Protein AF-A0A4R4F7A4-F1 (afdb_monomer_lite)

Structure (mmCIF, N/CA/C/O backbone):
data_AF-A0A4R4F7A4-F1
#
_entry.id   AF-A0A4R4F7A4-F1
#
loop_
_atom_site.group_PDB
_atom_site.id
_atom_site.type_symbol
_atom_site.label_atom_id
_atom_site.label_alt_id
_atom_site.label_comp_id
_atom_site.label_asym_id
_atom_site.label_entity_id
_atom_site.label_seq_id
_atom_site.pdbx_PDB_ins_code
_atom_site.Cartn_x
_atom_site.Cartn_y
_atom_site.Cartn_z
_atom_site.occupancy
_atom_site.B_iso_or_equiv
_atom_site.auth_seq_id
_atom_site.auth_comp_id
_atom_site.auth_asym_id
_atom_site.auth_atom_id
_atom_site.pdbx_PDB_model_num
ATOM 1 N N . MET A 1 1 ? -12.325 25.269 -0.351 1.00 41.31 1 MET A N 1
ATOM 2 C CA . MET A 1 1 ? -12.881 25.740 -1.638 1.00 41.31 1 MET A CA 1
ATOM 3 C C . MET A 1 1 ? -12.753 27.255 -1.778 1.00 41.31 1 MET A C 1
ATOM 5 O O . MET A 1 1 ? -13.545 27.984 -1.204 1.00 41.31 1 MET A O 1
ATOM 9 N N . GLU A 1 2 ? -11.835 27.717 -2.617 1.00 26.97 2 GLU A N 1
ATOM 10 C CA . GLU A 1 2 ? -11.989 28.940 -3.422 1.00 26.97 2 GLU A CA 1
ATOM 11 C C . GLU A 1 2 ? -11.359 28.607 -4.789 1.00 26.97 2 GLU A C 1
ATOM 13 O O . GLU A 1 2 ? -10.237 28.973 -5.076 1.00 26.97 2 GLU A O 1
ATOM 18 N N . ARG A 1 3 ? -11.912 27.768 -5.666 1.00 29.30 3 ARG A N 1
ATOM 19 C CA . ARG A 1 3 ? -13.282 27.566 -6.135 1.00 29.30 3 ARG A CA 1
ATOM 20 C C . ARG A 1 3 ? -13.350 26.167 -6.769 1.00 29.30 3 ARG A C 1
ATOM 22 O O . ARG A 1 3 ? -12.680 25.914 -7.757 1.00 29.30 3 ARG A O 1
ATOM 29 N N . VAL A 1 4 ? -14.220 25.310 -6.255 1.00 31.17 4 VAL A N 1
ATOM 30 C CA . VAL A 1 4 ? -14.583 23.992 -6.796 1.00 31.17 4 VAL A CA 1
ATOM 31 C C . VAL A 1 4 ? -16.089 24.040 -7.064 1.00 31.17 4 VAL A C 1
ATOM 33 O O . VAL A 1 4 ? -16.899 23.621 -6.252 1.00 31.17 4 VAL A O 1
ATOM 36 N N . MET A 1 5 ? -16.508 24.721 -8.134 1.00 28.52 5 MET A N 1
ATOM 37 C CA . MET A 1 5 ? -17.911 24.702 -8.574 1.00 28.52 5 MET A CA 1
ATOM 38 C C . MET A 1 5 ? -18.017 25.005 -10.067 1.00 28.52 5 MET A C 1
ATOM 40 O O . MET A 1 5 ? -17.599 26.082 -10.500 1.00 28.52 5 MET A O 1
ATOM 44 N N . LYS A 1 6 ? -18.756 24.124 -10.763 1.00 23.66 6 LYS A N 1
ATOM 45 C CA . LYS A 1 6 ? -19.213 24.156 -12.174 1.00 23.66 6 LYS A CA 1
ATOM 46 C C . LYS A 1 6 ? -18.188 23.525 -13.135 1.00 23.66 6 LYS A C 1
ATOM 48 O O . LYS A 1 6 ? -17.037 23.921 -13.125 1.00 23.66 6 LYS A O 1
ATOM 53 N N . PHE A 1 7 ? -18.535 22.549 -13.978 1.00 25.44 7 PHE A N 1
ATOM 54 C CA . PHE A 1 7 ? -19.619 22.572 -14.970 1.00 25.44 7 PHE A CA 1
ATOM 55 C C . PHE A 1 7 ? -20.110 21.170 -15.386 1.00 25.44 7 PHE A C 1
ATOM 57 O O . PHE A 1 7 ? -19.365 20.200 -15.355 1.00 25.44 7 PHE A O 1
ATOM 64 N N . LEU A 1 8 ? -21.361 21.124 -15.859 1.00 21.97 8 LEU A N 1
ATOM 65 C CA . LEU A 1 8 ? -22.037 19.988 -16.493 1.00 21.97 8 LEU A CA 1
ATOM 66 C C . LEU A 1 8 ? -22.520 20.403 -17.903 1.00 21.97 8 LEU A C 1
ATOM 68 O O . LEU A 1 8 ? -22.961 21.539 -18.084 1.00 21.97 8 LEU A O 1
ATOM 72 N N . PHE A 1 9 ? -22.509 19.419 -18.814 1.00 23.16 9 PHE A N 1
ATOM 73 C CA . PHE A 1 9 ? -23.236 19.237 -20.091 1.00 23.16 9 PHE A CA 1
ATOM 74 C C . PHE A 1 9 ? -22.616 19.547 -21.482 1.00 23.16 9 PHE A C 1
ATOM 76 O O . PHE A 1 9 ? -22.493 20.691 -21.906 1.00 23.16 9 PHE A O 1
ATOM 83 N N . ALA A 1 10 ? -22.497 18.427 -22.228 1.00 22.36 10 ALA A N 1
ATOM 84 C CA . ALA A 1 10 ? -22.979 18.110 -23.590 1.00 22.36 10 ALA A CA 1
ATOM 85 C C . ALA A 1 10 ? -22.156 18.489 -24.841 1.00 22.36 10 ALA A C 1
ATOM 87 O O . ALA A 1 10 ? -22.091 19.654 -25.223 1.00 22.36 10 ALA A O 1
ATOM 88 N N . SER A 1 11 ? -21.777 17.480 -25.647 1.00 23.03 11 SER A N 1
ATOM 89 C CA . SER A 1 11 ? -22.518 17.114 -26.878 1.00 23.03 11 SER A CA 1
ATOM 90 C C . SER A 1 11 ? -21.927 15.910 -27.631 1.00 23.03 11 SER A C 1
ATOM 92 O O . SER A 1 11 ? -20.737 15.625 -27.587 1.00 23.03 11 SER A O 1
ATOM 94 N N . VAL A 1 12 ? -22.839 15.232 -28.326 1.00 21.14 12 VAL A N 1
ATOM 95 C CA . VAL A 1 12 ? -22.761 13.987 -29.104 1.00 21.14 12 VAL A CA 1
ATOM 96 C C . VAL A 1 12 ? -22.179 14.205 -30.507 1.00 21.14 12 VAL A C 1
ATOM 98 O O . VAL A 1 12 ? -22.558 15.172 -31.164 1.00 21.14 12 VAL A O 1
ATOM 101 N N . ALA A 1 13 ? -21.405 13.243 -31.027 1.00 23.33 13 ALA A N 1
ATOM 102 C CA . ALA A 1 13 ? -21.381 12.912 -32.460 1.00 23.33 13 ALA A CA 1
ATOM 103 C C . ALA A 1 13 ? -20.863 11.481 -32.703 1.00 23.33 13 ALA A C 1
ATOM 105 O O . ALA A 1 13 ? -19.804 11.092 -32.223 1.00 23.33 13 ALA A O 1
ATOM 106 N N . ALA A 1 14 ? -21.646 10.713 -33.459 1.00 22.62 14 ALA A N 1
ATOM 107 C CA . ALA A 1 14 ? -21.435 9.317 -33.828 1.00 22.62 14 ALA A CA 1
ATOM 108 C C . ALA A 1 14 ? -20.495 9.154 -35.031 1.00 22.62 14 ALA A C 1
ATOM 110 O O . ALA A 1 14 ? -20.598 9.946 -35.967 1.00 22.62 14 ALA A O 1
ATOM 111 N N . ILE A 1 15 ? -19.704 8.072 -35.079 1.00 25.17 15 ILE A N 1
ATOM 112 C CA . ILE A 1 15 ? -19.160 7.510 -36.330 1.00 25.17 15 ILE A CA 1
ATOM 113 C C . ILE A 1 15 ? -19.214 5.973 -36.289 1.00 25.17 15 ILE A C 1
ATOM 115 O O . ILE A 1 15 ? -19.048 5.342 -35.251 1.00 25.17 15 ILE A O 1
ATOM 119 N N . LEU A 1 16 ? -19.547 5.423 -37.457 1.00 24.31 16 LEU A N 1
ATOM 120 C CA . LEU A 1 16 ? -20.021 4.082 -37.766 1.00 24.31 16 LEU A CA 1
ATOM 121 C C . LEU A 1 16 ? -19.066 2.921 -37.449 1.00 24.31 16 LEU A C 1
ATOM 123 O O . LEU A 1 16 ? -17.878 2.941 -37.761 1.00 24.31 16 LEU A O 1
ATOM 127 N N . VAL A 1 17 ? -19.711 1.839 -37.015 1.00 23.48 17 VAL A N 1
ATOM 128 C CA . VAL A 1 17 ? -19.287 0.438 -37.066 1.00 23.48 17 VAL A CA 1
ATOM 129 C C . VAL A 1 17 ? -18.993 0.007 -38.505 1.00 23.48 17 VAL A C 1
ATOM 131 O O . VAL A 1 17 ? -19.841 0.159 -39.384 1.00 23.48 17 VAL A O 1
ATOM 134 N N . THR A 1 18 ? -17.849 -0.645 -38.719 1.00 27.59 18 THR A N 1
ATOM 135 C CA . THR A 1 18 ? -17.726 -1.653 -39.781 1.00 27.59 18 THR A CA 1
ATOM 136 C C . THR A 1 18 ? -17.133 -2.915 -39.170 1.00 27.59 18 THR A C 1
ATOM 138 O O . THR A 1 18 ? -15.954 -2.966 -38.837 1.00 27.59 18 THR A O 1
ATOM 141 N N . ALA A 1 19 ? -17.992 -3.910 -38.970 1.00 24.75 19 ALA A N 1
ATOM 142 C CA . ALA A 1 19 ? -17.617 -5.250 -38.558 1.00 24.75 19 ALA A CA 1
ATOM 143 C C . ALA A 1 19 ? -17.028 -6.011 -39.754 1.00 24.75 19 ALA A C 1
ATOM 145 O O . ALA A 1 19 ? -17.640 -6.045 -40.822 1.00 24.75 19 ALA A O 1
ATOM 146 N N . CYS A 1 20 ? -15.891 -6.672 -39.549 1.00 24.61 20 CYS A N 1
ATOM 147 C CA . CYS A 1 20 ? -15.497 -7.836 -40.335 1.00 24.61 20 CYS A CA 1
ATOM 148 C C . CYS A 1 20 ? -15.396 -9.029 -39.387 1.00 24.61 20 CYS A C 1
ATOM 150 O O . CYS A 1 20 ? -14.838 -8.932 -38.297 1.00 24.61 20 CYS A O 1
ATOM 152 N N . ALA A 1 21 ? -16.041 -10.111 -39.808 1.00 28.08 21 ALA A N 1
ATOM 153 C CA . ALA A 1 21 ? -16.283 -11.317 -39.044 1.00 28.08 21 ALA A CA 1
ATOM 154 C C . ALA A 1 21 ? -15.012 -12.146 -38.815 1.00 28.08 21 ALA A C 1
ATOM 156 O O . ALA A 1 21 ? -14.043 -12.068 -39.568 1.00 28.08 21 ALA A O 1
ATOM 157 N N . ALA A 1 22 ? -15.101 -12.936 -37.750 1.00 25.94 22 ALA A N 1
ATOM 158 C CA . ALA A 1 22 ? -14.115 -13.845 -37.203 1.00 25.94 22 ALA A CA 1
ATOM 159 C C . ALA A 1 22 ? -13.657 -14.942 -38.171 1.00 25.94 22 ALA A C 1
ATOM 161 O O . ALA A 1 22 ? -14.453 -15.452 -38.955 1.00 25.94 22 ALA A O 1
ATOM 162 N N . ASP A 1 23 ? -12.421 -15.394 -37.962 1.00 25.50 23 ASP A N 1
ATOM 163 C CA . ASP A 1 23 ? -12.076 -16.805 -38.092 1.00 25.50 23 ASP A CA 1
ATOM 164 C C . ASP A 1 23 ? -11.338 -17.250 -36.823 1.00 25.50 23 ASP A C 1
ATOM 166 O O . ASP A 1 23 ? -10.333 -16.679 -36.402 1.00 25.50 23 ASP A O 1
ATOM 170 N N . SER A 1 24 ? -11.926 -18.249 -36.175 1.00 30.83 24 SER A N 1
ATOM 171 C CA . SER A 1 24 ? -11.536 -18.846 -34.905 1.00 30.83 24 SER A CA 1
ATOM 172 C C . SER A 1 24 ? -10.465 -19.919 -35.102 1.00 30.83 24 SER A C 1
ATOM 174 O O . SER A 1 24 ? -10.752 -20.945 -35.720 1.00 30.83 24 SER A O 1
ATOM 176 N N . ASN A 1 25 ? -9.268 -19.700 -34.553 1.00 33.44 25 ASN A N 1
ATOM 177 C CA . ASN A 1 25 ? -8.397 -20.711 -33.930 1.00 33.44 25 ASN A CA 1
ATOM 178 C C . ASN A 1 25 ? -7.011 -20.107 -33.658 1.00 33.44 25 ASN A C 1
ATOM 180 O O . ASN A 1 25 ? -6.173 -20.061 -34.556 1.00 33.44 25 ASN A O 1
ATOM 184 N N . SER A 1 26 ? -6.719 -19.738 -32.412 1.00 28.33 26 SER A N 1
ATOM 185 C CA . SER A 1 26 ? -5.331 -19.712 -31.941 1.00 28.33 26 SER A CA 1
ATOM 186 C C . SER A 1 26 ? -5.269 -19.918 -30.433 1.00 28.33 26 SER A C 1
ATOM 188 O O . SER A 1 26 ? -5.586 -19.040 -29.639 1.00 28.33 26 SER A O 1
ATOM 190 N N . THR A 1 27 ? -4.825 -21.106 -30.044 1.00 34.53 27 THR A N 1
ATOM 191 C CA . THR A 1 27 ? -4.158 -21.347 -28.768 1.00 34.53 27 THR A CA 1
ATOM 192 C C . THR A 1 27 ? -2.974 -20.381 -28.658 1.00 34.53 27 THR A C 1
ATOM 194 O O . THR A 1 27 ? -1.986 -20.560 -29.374 1.00 34.53 27 THR A O 1
ATOM 197 N N . ASN A 1 28 ? -3.067 -19.355 -27.808 1.00 31.91 28 ASN A N 1
ATOM 198 C CA . ASN A 1 28 ? -1.952 -18.456 -27.496 1.00 31.91 28 ASN A CA 1
ATOM 199 C C . ASN A 1 28 ? -0.910 -19.201 -26.646 1.00 31.91 28 ASN A C 1
ATOM 201 O O . ASN A 1 28 ? -0.833 -19.047 -25.433 1.00 31.91 28 ASN A O 1
ATOM 205 N N . GLN A 1 29 ? -0.105 -20.042 -27.293 1.00 33.09 29 GLN A N 1
ATOM 206 C CA . GLN A 1 29 ? 1.258 -20.285 -26.842 1.00 33.09 29 GLN A CA 1
ATOM 207 C C . GLN A 1 29 ? 2.127 -19.229 -27.518 1.00 33.09 29 GLN A C 1
ATOM 209 O O . GLN A 1 29 ? 2.188 -19.181 -28.748 1.00 33.09 29 GLN A O 1
ATOM 214 N N . ALA A 1 30 ? 2.766 -18.371 -26.719 1.00 35.03 30 ALA A N 1
ATOM 215 C CA . ALA A 1 30 ? 3.782 -17.454 -27.217 1.00 35.03 30 ALA A CA 1
ATOM 216 C C . ALA A 1 30 ? 4.813 -18.243 -28.054 1.00 35.03 30 ALA A C 1
ATOM 218 O O . ALA A 1 30 ? 5.202 -19.349 -27.654 1.00 35.03 30 ALA A O 1
ATOM 219 N N . PRO A 1 31 ? 5.231 -17.741 -29.231 1.00 30.75 31 PRO A N 1
ATOM 220 C CA . PRO A 1 31 ? 6.209 -18.440 -30.052 1.00 30.75 31 PRO A CA 1
ATOM 221 C C . PRO A 1 31 ? 7.525 -18.601 -29.271 1.00 30.75 31 PRO A C 1
ATOM 223 O O . PRO A 1 31 ? 7.877 -17.722 -28.484 1.00 30.75 31 PRO A O 1
ATOM 226 N N . PRO A 1 32 ? 8.272 -19.703 -29.468 1.00 33.12 32 PRO A N 1
ATOM 227 C CA . PRO A 1 32 ? 9.528 -19.924 -28.766 1.00 33.12 32 PRO A CA 1
ATOM 228 C C . PRO A 1 32 ? 10.545 -18.859 -29.193 1.00 33.12 32 PRO A C 1
ATOM 230 O O . PRO A 1 32 ? 11.089 -18.901 -30.298 1.00 33.12 32 PRO A O 1
ATOM 233 N N . VAL A 1 33 ? 10.776 -17.892 -28.307 1.00 4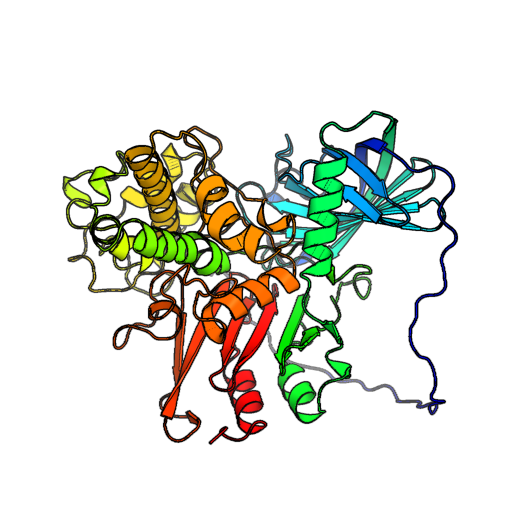0.53 33 VAL A N 1
ATOM 234 C CA . VAL A 1 33 ? 11.810 -16.867 -28.446 1.00 40.53 33 VAL A CA 1
ATOM 235 C C . VAL A 1 33 ? 13.165 -17.559 -28.300 1.00 40.53 33 VAL A C 1
ATOM 237 O O . VAL A 1 33 ? 13.396 -18.319 -27.358 1.00 40.53 33 VAL A O 1
ATOM 240 N N . SER A 1 34 ? 14.051 -17.354 -29.274 1.00 33.62 34 SER A N 1
ATOM 241 C CA . SER A 1 34 ? 15.430 -17.845 -29.186 1.00 33.62 34 SER A CA 1
ATOM 242 C C . SER A 1 34 ? 16.108 -17.193 -27.973 1.00 33.62 34 SER A C 1
ATOM 244 O O . SER A 1 34 ? 15.931 -15.989 -27.794 1.00 33.62 34 SER A O 1
ATOM 246 N N . PRO A 1 35 ? 16.854 -17.934 -27.130 1.00 40.66 35 PRO A N 1
ATOM 247 C CA . PRO A 1 35 ? 17.494 -17.341 -25.962 1.00 40.66 35 PRO A CA 1
ATOM 248 C C . PRO A 1 35 ? 18.441 -16.217 -26.414 1.00 40.66 35 PRO A C 1
ATOM 250 O O . PRO A 1 35 ? 19.208 -16.436 -27.361 1.00 40.66 35 PRO A O 1
ATOM 253 N N . PRO A 1 36 ? 18.381 -15.027 -25.789 1.00 43.12 36 PRO A N 1
ATOM 254 C CA . PRO A 1 36 ? 19.204 -13.898 -26.194 1.00 43.12 36 PRO A CA 1
ATOM 255 C C . PRO A 1 36 ? 20.702 -14.229 -26.054 1.00 43.12 36 PRO A C 1
ATOM 257 O O . PRO A 1 36 ? 21.104 -14.947 -25.129 1.00 43.12 36 PRO A O 1
ATOM 260 N N . PRO A 1 37 ? 21.546 -13.752 -26.984 1.00 44.97 37 PRO A N 1
ATOM 261 C CA . PRO A 1 37 ? 22.989 -13.901 -26.897 1.00 44.97 37 PRO A CA 1
ATOM 262 C C . PRO A 1 37 ? 23.530 -13.005 -25.764 1.00 44.97 37 PRO A C 1
ATOM 264 O O . PRO A 1 37 ? 23.297 -11.809 -25.758 1.00 44.97 37 PRO A O 1
ATOM 267 N N . GLN A 1 38 ? 24.280 -13.605 -24.830 1.00 61.09 38 GLN A N 1
ATOM 268 C CA . GLN A 1 38 ? 24.804 -13.039 -23.566 1.00 61.09 38 GLN A CA 1
ATOM 269 C C . GLN A 1 38 ? 23.761 -12.787 -22.462 1.00 61.09 38 GLN A C 1
ATOM 271 O O . GLN A 1 38 ? 23.003 -11.829 -22.483 1.00 61.09 38 GLN A O 1
ATOM 276 N N . SER A 1 39 ? 23.803 -13.632 -21.428 1.00 83.56 39 SER A N 1
ATOM 277 C CA . SER A 1 39 ? 23.186 -13.350 -20.131 1.00 83.56 39 SER A CA 1
ATOM 278 C C . SER A 1 39 ? 23.941 -12.211 -19.437 1.00 83.56 39 SER A C 1
ATOM 280 O O . SER A 1 39 ? 25.143 -12.347 -19.190 1.00 83.56 39 SER A O 1
ATOM 282 N N . PHE A 1 40 ? 23.252 -11.121 -19.111 1.00 91.06 40 PHE A N 1
ATOM 283 C CA . PHE A 1 40 ? 23.775 -10.043 -18.277 1.00 91.06 40 PHE A CA 1
ATOM 284 C C . PHE A 1 40 ? 23.674 -10.385 -16.784 1.00 91.06 40 PHE A C 1
ATOM 286 O O . PHE A 1 40 ? 22.666 -10.910 -16.311 1.00 91.06 40 PHE A O 1
ATOM 293 N N . GLU A 1 41 ? 24.721 -10.061 -16.034 1.00 94.81 41 GLU A N 1
ATOM 294 C CA . GLU A 1 41 ? 24.721 -10.080 -14.573 1.00 94.81 41 GLU A CA 1
ATOM 295 C C . GLU A 1 41 ? 25.569 -8.905 -14.091 1.00 94.81 41 GLU A C 1
ATOM 297 O O . GLU A 1 41 ? 26.731 -8.767 -14.493 1.00 94.81 41 GLU A O 1
ATOM 302 N N . GLY A 1 42 ? 24.987 -8.039 -13.267 1.00 95.25 42 GLY A N 1
ATOM 303 C CA . GLY A 1 42 ? 25.698 -6.894 -12.714 1.00 95.25 42 GLY A CA 1
ATOM 304 C C . GLY A 1 42 ? 24.805 -5.701 -12.432 1.00 95.25 42 GLY A C 1
ATOM 305 O O . GLY A 1 42 ? 23.607 -5.844 -12.200 1.00 95.25 42 GLY A O 1
ATOM 306 N N . THR A 1 43 ? 25.406 -4.518 -12.441 1.00 96.06 43 THR A N 1
ATOM 307 C CA . THR A 1 43 ? 24.735 -3.260 -12.101 1.00 96.06 43 THR A CA 1
ATOM 308 C C . THR A 1 43 ? 24.398 -2.484 -13.367 1.00 96.06 43 THR A C 1
ATOM 310 O O . THR A 1 43 ? 25.233 -2.365 -14.264 1.00 96.06 43 THR A O 1
ATOM 313 N N . ILE A 1 44 ? 23.191 -1.927 -13.429 1.00 96.44 44 ILE A N 1
ATOM 314 C CA . ILE A 1 44 ? 22.784 -0.957 -14.447 1.00 96.44 44 ILE A CA 1
ATOM 315 C C . ILE A 1 44 ? 22.646 0.399 -13.765 1.00 96.44 44 ILE A C 1
ATOM 317 O O . ILE A 1 44 ? 21.882 0.530 -12.811 1.00 96.44 44 ILE A O 1
ATOM 321 N N . GLU A 1 45 ? 23.382 1.399 -14.242 1.00 97.25 45 GLU A N 1
ATOM 322 C CA . GLU A 1 45 ? 23.277 2.783 -13.770 1.00 97.25 45 GLU A CA 1
ATOM 323 C C . GLU A 1 45 ? 22.533 3.615 -14.814 1.00 97.25 45 GLU A C 1
ATOM 325 O O . GLU A 1 45 ? 22.945 3.669 -15.977 1.00 97.25 45 GLU A O 1
ATOM 330 N N . PHE A 1 46 ? 21.451 4.268 -14.401 1.00 97.06 46 PHE A N 1
ATOM 331 C CA . PHE A 1 46 ? 20.608 5.071 -15.275 1.00 97.06 46 PHE A CA 1
ATOM 332 C C . PHE A 1 46 ? 20.893 6.558 -15.109 1.00 97.06 46 PHE A C 1
ATOM 334 O O . PHE A 1 46 ? 20.944 7.088 -13.996 1.00 97.06 46 PHE A O 1
ATOM 341 N N . ASN A 1 47 ? 21.028 7.240 -16.243 1.00 95.88 47 ASN A N 1
ATOM 342 C CA . ASN A 1 47 ? 21.071 8.690 -16.316 1.00 95.88 47 ASN A CA 1
ATOM 343 C C . ASN A 1 47 ? 20.106 9.153 -17.400 1.00 95.88 47 ASN A C 1
ATOM 345 O O . ASN A 1 47 ? 20.273 8.770 -18.558 1.00 95.88 47 ASN A O 1
ATOM 349 N N . PHE A 1 48 ? 19.119 9.961 -17.023 1.00 96.50 48 PHE A N 1
ATOM 350 C CA . PHE A 1 48 ? 18.078 10.443 -17.922 1.00 96.50 48 PHE A CA 1
ATOM 351 C C . PHE A 1 48 ? 18.121 11.961 -18.065 1.00 96.50 48 PHE A C 1
ATOM 353 O O . PHE A 1 48 ? 18.471 12.700 -17.147 1.00 96.50 48 PHE A O 1
ATOM 360 N N . SER A 1 49 ? 17.714 12.429 -19.237 1.00 95.12 49 SER A N 1
ATOM 361 C CA . SER A 1 49 ? 17.373 13.815 -19.520 1.00 95.12 49 SER A CA 1
ATOM 362 C C . SER A 1 49 ? 15.954 13.850 -20.066 1.00 95.12 49 SER A C 1
ATOM 364 O O . SER A 1 49 ? 15.629 13.163 -21.033 1.00 95.12 49 SER A O 1
ATOM 366 N N . THR A 1 50 ? 15.095 14.642 -19.431 1.00 95.06 50 THR A N 1
ATOM 367 C CA . THR A 1 50 ? 13.702 14.767 -19.858 1.00 95.06 50 THR A CA 1
ATOM 368 C C . THR A 1 50 ? 13.618 15.412 -21.233 1.00 95.06 50 THR A C 1
ATOM 370 O O . THR A 1 50 ? 14.159 16.494 -21.461 1.00 95.06 50 THR A O 1
ATOM 373 N N . GLU A 1 51 ? 12.896 14.760 -22.135 1.00 94.00 51 GLU A N 1
ATOM 374 C CA . GLU A 1 51 ? 12.598 15.262 -23.473 1.00 94.00 51 GLU A CA 1
ATOM 375 C C . GLU A 1 51 ? 11.278 16.028 -23.491 1.00 94.00 51 GLU A C 1
ATOM 377 O O . GLU A 1 51 ? 11.173 17.099 -24.092 1.00 94.00 51 GLU A O 1
ATOM 382 N N . SER A 1 52 ? 10.263 15.485 -22.816 1.00 95.06 52 SER A N 1
ATOM 383 C CA . SER A 1 52 ? 8.971 16.138 -22.666 1.00 95.06 52 SER A CA 1
ATOM 384 C C . SER A 1 52 ? 8.345 15.846 -21.309 1.00 95.06 52 SER A C 1
ATOM 386 O O . SER A 1 52 ? 8.490 14.760 -20.753 1.00 95.06 52 SER A O 1
ATOM 388 N N . TYR A 1 53 ? 7.637 16.844 -20.791 1.00 94.44 53 TYR A N 1
ATOM 389 C CA . TYR A 1 53 ? 6.803 16.750 -19.604 1.00 94.44 53 TYR A CA 1
ATOM 390 C C . TYR A 1 53 ? 5.518 17.525 -19.878 1.00 94.44 53 TYR A C 1
ATOM 392 O O . TYR A 1 53 ? 5.556 18.655 -20.378 1.00 94.44 53 TYR A O 1
ATOM 400 N N . ARG A 1 54 ? 4.375 16.903 -19.601 1.00 92.69 54 ARG A N 1
ATOM 401 C CA . ARG A 1 54 ? 3.063 17.519 -19.781 1.00 92.69 54 ARG A CA 1
ATOM 402 C C . ARG A 1 54 ? 2.131 17.111 -18.656 1.00 92.69 54 ARG A C 1
ATOM 404 O O . ARG A 1 54 ? 1.629 15.986 -18.659 1.00 92.69 54 ARG A O 1
ATOM 411 N N . THR A 1 55 ? 1.808 18.070 -17.800 1.00 91.12 55 THR A N 1
ATOM 412 C CA . THR A 1 55 ? 0.730 17.960 -16.819 1.00 91.12 55 THR A CA 1
ATOM 413 C C . THR A 1 55 ? -0.599 17.703 -17.530 1.00 91.12 55 THR A C 1
ATOM 415 O O . THR A 1 55 ? -0.948 18.352 -18.525 1.00 91.12 55 THR A O 1
ATOM 418 N N . VAL A 1 56 ? -1.318 16.697 -17.049 1.00 89.12 56 VAL A N 1
ATOM 419 C CA . VAL A 1 56 ? -2.637 16.277 -17.530 1.00 89.12 56 VAL A CA 1
ATOM 420 C C . VAL A 1 56 ? -3.715 16.868 -16.633 1.00 89.12 56 VAL A C 1
ATOM 422 O O . VAL A 1 56 ? -4.657 17.475 -17.140 1.00 89.12 56 VAL A O 1
ATOM 425 N N . ASN A 1 57 ? -3.548 16.719 -15.321 1.00 84.31 57 ASN A N 1
ATOM 426 C CA . ASN A 1 57 ? -4.457 17.195 -14.286 1.00 84.31 57 ASN A CA 1
ATOM 427 C C . ASN A 1 57 ? -3.705 17.287 -12.948 1.00 84.31 57 ASN A C 1
ATOM 429 O O . ASN A 1 57 ? -2.682 16.626 -12.779 1.00 84.31 57 ASN A O 1
ATOM 433 N N . GLY A 1 58 ? -4.242 18.047 -11.995 1.00 77.94 58 GLY A N 1
ATOM 434 C CA . GLY A 1 58 ? -3.730 18.085 -10.628 1.00 77.94 58 GLY A CA 1
ATOM 435 C C . GLY A 1 58 ? -3.057 19.394 -10.216 1.00 77.94 58 GLY A C 1
ATOM 436 O O . GLY A 1 58 ? -3.292 20.448 -10.810 1.00 77.94 58 GLY A O 1
ATOM 437 N N . THR A 1 59 ? -2.288 19.294 -9.137 1.00 69.44 59 THR A N 1
ATOM 438 C CA . THR A 1 59 ? -1.547 20.338 -8.430 1.00 69.44 59 THR A CA 1
ATOM 439 C C . THR A 1 59 ? -0.614 21.110 -9.364 1.00 69.44 59 THR A C 1
ATOM 441 O O . THR A 1 59 ? -0.144 20.583 -10.373 1.00 69.44 59 THR A O 1
ATOM 444 N N . ASP A 1 60 ? -0.374 22.384 -9.040 1.00 70.81 60 ASP A N 1
ATOM 445 C CA . ASP A 1 60 ? 0.540 23.235 -9.803 1.00 70.81 60 ASP A CA 1
ATOM 446 C C . ASP A 1 60 ? 1.970 22.681 -9.699 1.00 70.81 60 ASP A C 1
ATOM 448 O O . ASP A 1 60 ? 2.432 22.327 -8.613 1.00 70.81 60 ASP A O 1
ATOM 452 N N . ASP A 1 61 ? 2.694 22.647 -10.821 1.00 75.06 61 ASP A N 1
ATOM 453 C CA . ASP A 1 61 ? 4.096 22.220 -10.859 1.00 75.06 61 ASP A CA 1
ATOM 454 C C . ASP A 1 61 ? 4.961 23.039 -9.875 1.00 75.06 61 ASP A C 1
ATOM 456 O O . ASP A 1 61 ? 6.026 22.577 -9.470 1.00 75.06 61 ASP A O 1
ATOM 460 N N . SER A 1 62 ? 4.521 24.244 -9.476 1.00 75.56 62 SER A N 1
ATOM 461 C CA . 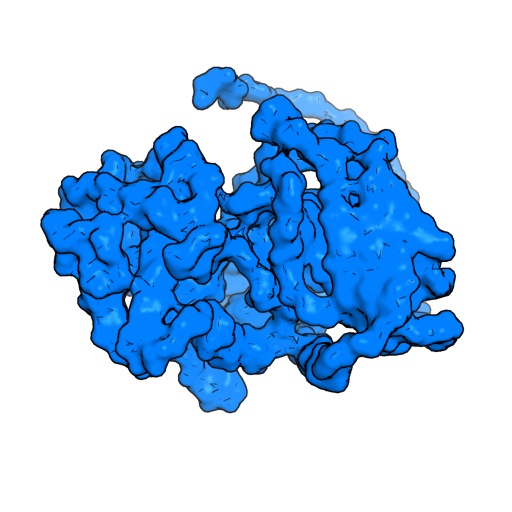SER A 1 62 ? 5.210 25.095 -8.498 1.00 75.56 62 SER A CA 1
ATOM 462 C C . SER A 1 62 ? 5.297 24.527 -7.081 1.00 75.56 62 SER A C 1
ATOM 464 O O . SER A 1 62 ? 6.135 24.996 -6.308 1.00 75.56 62 SER A O 1
ATOM 466 N N . ASP A 1 63 ? 4.445 23.561 -6.733 1.00 80.25 63 ASP A N 1
ATOM 467 C CA . ASP A 1 63 ? 4.465 22.906 -5.419 1.00 80.25 63 ASP A CA 1
ATOM 468 C C . ASP A 1 63 ? 5.564 21.830 -5.330 1.00 80.25 63 ASP A C 1
ATOM 470 O O . ASP A 1 63 ? 5.904 21.363 -4.243 1.00 80.25 63 ASP A O 1
ATOM 474 N N . TYR A 1 64 ? 6.184 21.507 -6.468 1.00 85.19 64 TYR A N 1
ATOM 475 C CA . TYR A 1 64 ? 7.284 20.562 -6.602 1.00 85.19 64 TYR A CA 1
ATOM 476 C C . TYR A 1 64 ? 8.586 21.284 -6.969 1.00 85.19 64 TYR A C 1
ATOM 478 O O . TYR A 1 64 ? 8.596 22.334 -7.614 1.00 85.19 64 TYR A O 1
ATOM 486 N N . LYS A 1 65 ? 9.732 20.723 -6.574 1.00 88.75 65 LYS A N 1
ATOM 487 C CA . LYS A 1 65 ? 11.047 21.332 -6.843 1.00 88.75 65 LYS A CA 1
ATOM 488 C C . LYS A 1 65 ? 11.458 21.179 -8.310 1.00 88.75 65 LYS A C 1
ATOM 490 O O . LYS A 1 65 ? 11.908 22.145 -8.924 1.00 88.75 65 LYS A O 1
ATOM 495 N N . SER A 1 66 ? 11.313 19.971 -8.843 1.00 90.50 66 SER A N 1
ATOM 496 C CA . SER A 1 66 ? 11.688 19.533 -10.188 1.00 90.50 66 SER A CA 1
ATOM 497 C C . SER A 1 66 ? 10.817 18.340 -10.637 1.00 90.50 66 SER A C 1
ATOM 499 O O . SER A 1 66 ? 11.350 17.279 -10.973 1.00 90.50 66 SER A O 1
ATOM 501 N N . PRO A 1 67 ? 9.477 18.477 -10.715 1.00 89.81 67 PRO A N 1
ATOM 502 C CA . PRO A 1 67 ? 8.582 17.348 -11.016 1.00 89.81 67 PRO A CA 1
ATOM 503 C C . PRO A 1 67 ? 8.832 16.744 -12.407 1.00 89.81 67 PRO A C 1
ATOM 505 O O . PRO A 1 67 ? 8.518 15.588 -12.668 1.00 89.81 67 PRO A O 1
ATOM 508 N N . HIS A 1 68 ? 9.461 17.514 -13.293 1.00 92.62 68 HIS A N 1
ATOM 509 C CA . HIS A 1 68 ? 9.728 17.170 -14.679 1.00 92.62 68 HIS A CA 1
ATOM 510 C C . HIS A 1 68 ? 11.001 16.341 -14.897 1.00 92.62 68 HIS A C 1
ATOM 512 O O . HIS A 1 68 ? 11.328 16.090 -16.052 1.00 92.62 68 HIS A O 1
ATOM 518 N N . THR A 1 69 ? 11.752 15.934 -13.867 1.00 93.69 69 THR A N 1
ATOM 519 C CA . THR A 1 69 ? 13.004 15.167 -14.032 1.00 93.69 69 THR A CA 1
ATOM 520 C C . THR A 1 69 ? 12.952 13.787 -13.392 1.00 93.69 69 THR A C 1
ATOM 522 O O . THR A 1 69 ? 12.434 13.631 -12.294 1.00 93.69 69 THR A O 1
ATOM 525 N N . ILE A 1 70 ? 13.551 12.790 -14.053 1.00 95.69 70 ILE A N 1
ATOM 526 C CA . ILE A 1 70 ? 13.798 11.465 -13.468 1.00 95.69 70 ILE A CA 1
ATOM 527 C C . ILE A 1 70 ? 15.155 11.505 -12.743 1.00 95.69 70 ILE A C 1
ATOM 529 O O . ILE A 1 70 ? 16.139 11.939 -13.351 1.00 95.69 70 ILE A O 1
ATOM 533 N N . PRO A 1 71 ? 15.251 11.072 -11.472 1.00 95.69 71 PRO A N 1
ATOM 534 C CA . PRO A 1 71 ? 16.532 10.995 -10.779 1.00 95.69 71 PRO A CA 1
ATOM 535 C C . PRO A 1 71 ? 17.473 9.954 -11.385 1.00 95.69 71 PRO A C 1
ATOM 537 O O . PRO A 1 71 ? 17.047 8.997 -12.025 1.00 95.69 71 PRO A O 1
ATOM 540 N N . ASN A 1 72 ? 18.770 10.104 -11.125 1.00 94.88 72 ASN A N 1
ATOM 541 C CA . ASN A 1 72 ? 19.721 9.029 -11.390 1.00 94.88 72 ASN A CA 1
ATOM 542 C C . ASN A 1 72 ? 19.565 7.943 -10.324 1.00 94.88 72 ASN A C 1
ATOM 544 O O . ASN A 1 72 ? 19.455 8.253 -9.137 1.00 94.88 72 ASN A O 1
ATOM 548 N N . PHE A 1 73 ? 19.622 6.684 -10.738 1.00 96.50 73 PHE A N 1
ATOM 549 C CA . PHE A 1 73 ? 19.581 5.534 -9.839 1.00 96.50 73 PHE A CA 1
ATOM 550 C C . PHE A 1 73 ? 20.303 4.343 -10.471 1.00 96.50 73 PHE A C 1
ATOM 552 O O . PHE A 1 73 ? 20.670 4.367 -11.650 1.00 96.50 73 PHE A O 1
ATOM 559 N N . SER A 1 74 ? 20.514 3.292 -9.687 1.00 96.25 74 SER A N 1
ATOM 560 C CA . SER A 1 74 ? 21.078 2.039 -10.173 1.00 96.25 74 SER A CA 1
ATOM 561 C C . SER A 1 74 ? 20.346 0.835 -9.599 1.00 96.25 74 SER A C 1
ATOM 563 O O . SER A 1 74 ? 19.736 0.902 -8.532 1.00 96.25 74 SER A O 1
ATOM 565 N N . ILE A 1 75 ? 20.401 -0.270 -10.336 1.00 96.56 75 ILE A N 1
ATOM 566 C CA . ILE A 1 75 ? 19.823 -1.558 -9.946 1.00 96.56 75 ILE A CA 1
ATOM 567 C C . ILE A 1 75 ? 20.825 -2.674 -10.214 1.00 96.56 75 ILE A C 1
ATOM 569 O O . ILE A 1 75 ? 21.620 -2.593 -11.152 1.00 96.56 75 ILE A O 1
ATOM 573 N N . GLN A 1 76 ? 20.763 -3.735 -9.416 1.00 96.12 76 GLN A N 1
ATOM 574 C CA . GLN A 1 76 ? 21.465 -4.983 -9.697 1.00 96.12 76 GLN A CA 1
ATOM 575 C C . GLN A 1 76 ? 20.517 -5.937 -10.416 1.00 96.12 76 GLN A C 1
ATOM 577 O O . GLN A 1 76 ? 19.363 -6.070 -10.024 1.00 96.12 76 GLN A O 1
ATOM 582 N N . VAL A 1 77 ? 20.981 -6.589 -11.479 1.00 96.25 77 VAL A N 1
ATOM 583 C CA . VAL A 1 77 ? 20.144 -7.430 -12.341 1.00 96.25 77 VAL A CA 1
ATOM 584 C C . VAL A 1 77 ? 20.837 -8.748 -12.637 1.00 96.25 77 VAL A C 1
ATOM 586 O O . VAL A 1 77 ? 22.006 -8.782 -13.018 1.00 96.25 77 VAL A O 1
ATOM 589 N N . ILE A 1 78 ? 20.072 -9.830 -12.519 1.00 96.19 78 ILE A N 1
ATOM 590 C CA . ILE A 1 78 ? 20.428 -11.171 -12.974 1.00 96.19 78 ILE A CA 1
ATOM 591 C C . ILE A 1 78 ? 19.533 -11.504 -14.167 1.00 96.19 78 ILE A C 1
ATOM 593 O O . ILE A 1 78 ? 18.313 -11.586 -14.028 1.00 96.19 78 ILE A O 1
ATOM 597 N N . GLN A 1 79 ? 20.117 -11.729 -15.340 1.00 94.12 79 GLN A N 1
ATOM 598 C CA . GLN A 1 79 ? 19.371 -12.232 -16.487 1.00 94.12 79 GLN A CA 1
ATOM 599 C C . GLN A 1 79 ? 19.287 -13.762 -16.450 1.00 94.12 79 GLN A C 1
ATOM 601 O O . GLN A 1 79 ? 20.306 -14.457 -16.456 1.00 94.12 79 GLN A O 1
ATOM 606 N N . GLU A 1 80 ? 18.065 -14.291 -16.482 1.00 92.38 80 GLU A N 1
ATOM 607 C CA . GLU A 1 80 ? 17.780 -15.722 -16.605 1.00 92.38 80 GLU A CA 1
ATOM 608 C C . GLU A 1 80 ? 16.814 -15.922 -17.785 1.00 92.38 80 GLU A C 1
ATOM 610 O O . GLU A 1 80 ? 15.626 -15.600 -17.726 1.00 92.38 80 GLU A O 1
ATOM 615 N N . SER A 1 81 ? 17.338 -16.434 -18.903 1.00 89.69 81 SER A N 1
ATOM 616 C CA . SER A 1 81 ? 16.619 -16.505 -20.185 1.00 89.69 81 SER A CA 1
ATOM 617 C C . SER A 1 81 ? 16.115 -15.125 -20.660 1.00 89.69 81 SER A C 1
ATOM 619 O O . SER A 1 81 ? 16.927 -14.261 -20.988 1.00 89.69 81 SER A O 1
ATOM 621 N N . HIS A 1 82 ? 14.794 -14.921 -20.721 1.00 92.06 82 HIS A N 1
ATOM 622 C CA . HIS A 1 82 ? 14.149 -13.672 -21.144 1.00 92.06 82 HIS A CA 1
ATOM 623 C C . HIS A 1 82 ? 13.763 -12.770 -19.961 1.00 92.06 82 HIS A C 1
ATOM 625 O O . HIS A 1 82 ? 13.163 -11.723 -20.175 1.00 92.06 82 HIS A O 1
ATOM 631 N N . ARG A 1 83 ? 14.050 -13.167 -18.714 1.00 94.38 83 ARG A N 1
ATOM 632 C CA . ARG A 1 83 ? 13.712 -12.393 -17.512 1.00 94.38 83 ARG A CA 1
ATOM 633 C C . ARG A 1 83 ? 14.932 -11.666 -16.971 1.00 94.38 83 ARG A C 1
ATOM 635 O O . ARG A 1 83 ? 16.019 -12.239 -16.903 1.00 94.38 83 ARG A O 1
ATOM 642 N N . LEU A 1 84 ? 14.719 -10.426 -16.544 1.00 95.75 84 LEU A N 1
ATOM 643 C CA . LEU A 1 84 ? 15.693 -9.576 -15.867 1.00 95.75 84 LEU A CA 1
ATOM 644 C C . LEU A 1 84 ? 15.278 -9.438 -14.403 1.00 95.75 84 LEU A C 1
ATOM 646 O O . LEU A 1 84 ? 14.365 -8.693 -14.058 1.00 95.75 84 LEU A O 1
ATOM 650 N N . ILE A 1 85 ? 15.919 -10.197 -13.529 1.00 96.25 85 ILE A N 1
ATOM 651 C CA . ILE A 1 85 ? 15.559 -10.266 -12.117 1.00 96.25 85 ILE A CA 1
ATOM 652 C C . ILE A 1 85 ? 16.366 -9.206 -11.379 1.00 96.25 85 ILE A C 1
ATOM 654 O O . ILE A 1 85 ? 17.572 -9.359 -11.195 1.00 96.25 85 ILE A O 1
ATOM 658 N N . VAL A 1 86 ? 15.699 -8.119 -10.985 1.00 95.50 86 VAL A N 1
ATOM 659 C CA . VAL A 1 86 ? 16.236 -7.146 -10.023 1.00 95.50 86 VAL A CA 1
ATOM 660 C C . VAL A 1 86 ? 16.622 -7.867 -8.727 1.00 95.50 86 VAL A C 1
ATOM 662 O O . VAL A 1 86 ? 15.764 -8.404 -8.028 1.00 95.50 86 VAL A O 1
ATOM 665 N N . ALA A 1 87 ? 17.919 -7.915 -8.442 1.00 92.38 87 ALA A N 1
ATOM 666 C CA . ALA A 1 87 ? 18.459 -8.387 -7.175 1.00 92.38 87 ALA A CA 1
ATOM 667 C C . ALA A 1 87 ? 18.365 -7.265 -6.136 1.00 92.38 87 ALA A C 1
ATOM 669 O O . ALA A 1 87 ? 18.468 -6.092 -6.492 1.00 92.38 87 ALA A O 1
ATOM 670 N N . GLN A 1 88 ? 18.167 -7.635 -4.869 1.00 84.62 88 GLN A N 1
ATOM 671 C CA . GLN A 1 88 ? 17.886 -6.690 -3.778 1.00 84.62 88 GLN A CA 1
ATOM 672 C C . GLN A 1 88 ? 16.800 -5.662 -4.149 1.00 84.62 88 GLN A C 1
ATOM 674 O O . GLN A 1 88 ? 17.091 -4.466 -4.222 1.00 84.62 88 GLN A O 1
ATOM 679 N N . PRO A 1 89 ? 15.556 -6.108 -4.422 1.00 83.31 89 PRO A N 1
ATOM 680 C CA . PRO A 1 89 ? 14.433 -5.198 -4.612 1.00 83.31 89 PRO A CA 1
ATOM 681 C C . PRO A 1 89 ? 14.407 -4.174 -3.475 1.00 83.31 89 PRO A C 1
ATOM 683 O O . PRO A 1 89 ? 14.421 -4.543 -2.303 1.00 83.31 89 PRO A O 1
ATOM 686 N N . GLN A 1 90 ? 14.415 -2.891 -3.827 1.00 86.81 90 GLN A N 1
ATOM 687 C CA . GLN A 1 90 ? 14.504 -1.804 -2.859 1.00 86.81 90 GLN A CA 1
ATOM 688 C C . GLN A 1 90 ? 13.648 -0.616 -3.292 1.00 86.81 90 GLN A C 1
ATOM 690 O O . GLN A 1 90 ? 13.491 -0.332 -4.482 1.00 86.81 90 GLN A O 1
ATOM 695 N N . TYR A 1 91 ? 13.127 0.093 -2.296 1.00 92.38 91 TYR A N 1
ATOM 696 C CA . TYR A 1 91 ? 12.645 1.453 -2.460 1.00 92.38 91 TYR A CA 1
ATOM 697 C C . TYR A 1 91 ? 13.871 2.372 -2.537 1.00 92.38 91 TYR A C 1
ATOM 699 O O . TYR A 1 91 ? 14.569 2.573 -1.542 1.00 92.38 91 TYR A O 1
ATOM 707 N N . ILE A 1 92 ? 14.198 2.863 -3.735 1.00 93.94 92 ILE A N 1
ATOM 708 C CA . ILE A 1 92 ? 15.415 3.645 -3.959 1.00 93.94 92 ILE A CA 1
ATOM 709 C C . ILE A 1 92 ? 15.156 5.079 -3.508 1.00 93.94 92 ILE A C 1
ATOM 711 O O . ILE A 1 92 ? 14.614 5.890 -4.263 1.00 93.94 92 ILE A O 1
ATOM 715 N N . HIS A 1 93 ? 15.592 5.396 -2.290 1.00 91.50 93 HIS A N 1
ATOM 716 C CA . HIS A 1 93 ? 15.701 6.777 -1.840 1.00 91.50 93 HIS A CA 1
ATOM 717 C C . HIS A 1 93 ? 16.716 7.529 -2.696 1.00 91.50 93 HIS A C 1
ATOM 719 O O . HIS A 1 93 ? 17.871 7.112 -2.810 1.00 91.50 93 HIS A O 1
ATOM 725 N N . THR A 1 94 ? 16.303 8.653 -3.275 1.00 92.25 94 THR A N 1
ATOM 726 C CA . THR A 1 94 ? 17.193 9.471 -4.101 1.00 92.25 94 THR A CA 1
ATOM 727 C C . THR A 1 94 ? 17.495 10.821 -3.454 1.00 92.25 94 THR A C 1
ATOM 729 O O . THR A 1 94 ? 16.814 11.283 -2.534 1.00 92.25 94 THR A O 1
ATOM 732 N N . ASP A 1 95 ? 18.510 11.506 -3.977 1.00 89.62 95 ASP A N 1
ATOM 733 C CA . ASP A 1 95 ? 18.805 12.899 -3.624 1.00 89.62 95 ASP A CA 1
ATOM 734 C C . ASP A 1 95 ? 17.855 13.900 -4.320 1.00 89.62 95 ASP A C 1
ATOM 736 O O . ASP A 1 95 ? 18.016 15.116 -4.187 1.00 89.62 95 ASP A O 1
ATOM 740 N N . HIS A 1 96 ? 16.865 13.418 -5.084 1.00 92.50 96 HIS A N 1
ATOM 741 C CA . HIS A 1 96 ? 15.906 14.261 -5.792 1.00 92.50 96 HIS A CA 1
ATOM 742 C C . HIS A 1 96 ? 14.998 15.020 -4.831 1.00 92.50 96 HIS A C 1
ATOM 744 O O . HIS A 1 96 ? 14.677 14.559 -3.736 1.00 92.50 96 HIS A O 1
ATOM 750 N N . GLY A 1 97 ? 14.536 16.189 -5.270 1.00 89.19 97 GLY A N 1
ATOM 751 C CA . GLY A 1 97 ? 13.644 17.027 -4.481 1.00 89.19 97 GLY A CA 1
ATOM 752 C C . GLY A 1 97 ? 12.285 16.389 -4.193 1.00 89.19 97 GLY A C 1
ATOM 753 O O . GLY A 1 97 ? 11.754 16.624 -3.109 1.00 89.19 97 GLY A O 1
ATOM 754 N N . ASP A 1 98 ? 11.793 15.582 -5.138 1.00 92.38 98 ASP A N 1
ATOM 755 C CA . ASP A 1 98 ? 10.385 15.164 -5.214 1.00 92.38 98 ASP A CA 1
ATOM 756 C C . ASP A 1 98 ? 10.174 13.659 -5.420 1.00 92.38 98 ASP A C 1
ATOM 758 O O . ASP A 1 98 ? 9.101 13.161 -5.101 1.00 92.38 98 ASP A O 1
ATOM 762 N N . TRP A 1 99 ? 11.174 12.922 -5.927 1.00 95.12 99 TRP A N 1
ATOM 763 C CA . TRP A 1 99 ? 10.974 11.561 -6.442 1.00 95.12 99 TRP A CA 1
ATOM 764 C C . TRP A 1 99 ? 11.930 10.556 -5.814 1.00 95.12 99 TRP A C 1
ATOM 766 O O . TRP A 1 99 ? 13.139 10.755 -5.834 1.00 95.12 99 TRP A O 1
ATOM 776 N N . ASP A 1 100 ? 11.390 9.449 -5.340 1.00 95.75 100 ASP A N 1
ATOM 777 C CA . ASP A 1 100 ? 12.104 8.192 -5.147 1.00 95.75 100 ASP A CA 1
ATOM 778 C C . ASP A 1 100 ? 11.735 7.226 -6.288 1.00 95.75 100 ASP A C 1
ATOM 780 O O . ASP A 1 100 ? 10.879 7.537 -7.123 1.00 95.75 100 ASP A O 1
ATOM 784 N N . VAL A 1 101 ? 12.406 6.076 -6.383 1.00 96.62 101 VAL A N 1
ATOM 785 C CA . VAL A 1 101 ? 12.217 5.147 -7.512 1.00 96.62 101 VAL A CA 1
ATOM 786 C C . VAL A 1 101 ? 11.973 3.724 -7.032 1.00 96.62 101 VAL A C 1
ATOM 788 O O . VAL A 1 101 ? 12.671 3.214 -6.159 1.00 96.62 101 VAL A O 1
ATOM 791 N N . VAL A 1 102 ? 11.013 3.057 -7.670 1.00 96.75 102 VAL A N 1
ATOM 792 C CA . VAL A 1 102 ? 10.821 1.607 -7.578 1.00 96.75 102 VAL A CA 1
ATOM 793 C C . VAL A 1 102 ? 10.971 1.008 -8.971 1.00 96.75 102 VAL A C 1
ATOM 795 O O . VAL A 1 102 ? 10.404 1.521 -9.934 1.00 96.75 102 VAL A O 1
ATOM 798 N N . VAL A 1 103 ? 11.725 -0.086 -9.082 1.00 96.88 103 VAL A N 1
ATOM 799 C CA . VAL A 1 103 ? 11.914 -0.828 -10.336 1.00 96.88 103 VAL A CA 1
ATOM 800 C C . VAL A 1 103 ? 11.523 -2.279 -10.109 1.00 96.88 103 VAL A C 1
ATOM 802 O O . VAL A 1 103 ? 12.018 -2.914 -9.179 1.00 96.88 103 VAL A O 1
ATOM 805 N N . ASN A 1 104 ? 10.644 -2.803 -10.958 1.00 95.81 104 ASN A N 1
ATOM 806 C CA . ASN A 1 104 ? 10.242 -4.202 -10.910 1.00 95.81 104 ASN A CA 1
ATOM 807 C C . ASN A 1 104 ? 11.163 -5.067 -11.789 1.00 95.81 104 ASN A C 1
ATOM 809 O O . ASN A 1 104 ? 11.972 -4.571 -12.576 1.00 95.81 104 ASN A O 1
ATOM 813 N N . HIS A 1 105 ? 11.041 -6.387 -11.667 1.00 95.81 105 HIS A N 1
ATOM 814 C CA . HIS A 1 105 ? 11.665 -7.328 -12.584 1.00 95.81 105 HIS A CA 1
ATOM 815 C C . HIS A 1 105 ? 11.265 -7.021 -14.037 1.00 95.81 105 HIS A C 1
ATOM 817 O O . HIS A 1 105 ? 10.125 -6.671 -14.330 1.00 95.81 105 HIS A O 1
ATOM 823 N N . GLY A 1 106 ? 12.220 -7.175 -14.947 1.00 95.69 106 GLY A N 1
ATOM 824 C CA . GLY A 1 106 ? 12.092 -6.813 -16.349 1.00 95.69 106 GLY A CA 1
ATOM 825 C C . GLY A 1 106 ? 12.186 -7.992 -17.312 1.00 95.69 106 GLY A C 1
ATOM 826 O O . GLY A 1 106 ? 12.180 -9.168 -16.924 1.00 95.69 106 GLY A O 1
ATOM 827 N N . TYR A 1 107 ? 12.337 -7.644 -18.585 1.00 96.19 107 TYR A N 1
ATOM 828 C CA . TYR A 1 107 ? 12.321 -8.554 -19.723 1.00 96.19 107 TYR A CA 1
ATOM 829 C C . TYR A 1 107 ? 13.464 -8.245 -20.688 1.00 96.19 107 TYR A C 1
ATOM 831 O O . TYR A 1 107 ? 13.814 -7.088 -20.898 1.00 96.19 107 TYR A O 1
ATOM 839 N N . ALA A 1 108 ? 14.037 -9.286 -21.287 1.00 94.44 108 ALA A N 1
ATOM 840 C CA . ALA A 1 108 ? 15.037 -9.186 -22.341 1.00 94.44 108 ALA A CA 1
ATOM 841 C C . ALA A 1 108 ? 14.460 -9.744 -23.651 1.00 94.44 108 ALA A C 1
ATOM 843 O O . ALA A 1 108 ? 14.271 -10.957 -23.782 1.00 94.44 108 ALA A O 1
ATOM 844 N N . GLU A 1 109 ? 14.207 -8.867 -24.625 1.00 89.50 109 GLU A N 1
ATOM 845 C CA . GLU A 1 109 ? 13.627 -9.203 -25.930 1.00 89.50 109 GLU A CA 1
ATOM 846 C C . GLU A 1 109 ? 14.446 -8.572 -27.063 1.00 89.50 109 GLU A C 1
ATOM 848 O O . GLU A 1 109 ? 14.598 -7.360 -27.113 1.00 89.50 109 GLU A O 1
ATOM 853 N N . ASN A 1 110 ? 14.943 -9.373 -28.015 1.00 85.06 110 ASN A N 1
ATOM 854 C CA . ASN A 1 110 ? 15.693 -8.886 -29.190 1.00 85.06 110 ASN A CA 1
ATOM 855 C C . ASN A 1 110 ? 16.841 -7.910 -28.846 1.00 85.06 110 ASN A C 1
ATOM 857 O O . ASN A 1 110 ? 16.972 -6.868 -29.481 1.00 85.06 110 ASN A O 1
ATOM 861 N N . ASP A 1 111 ? 17.645 -8.249 -27.835 1.00 82.94 111 ASP A N 1
ATOM 862 C CA . ASP A 1 111 ? 18.742 -7.421 -27.302 1.00 82.94 111 ASP A CA 1
ATOM 863 C C . ASP A 1 111 ? 18.299 -6.096 -26.635 1.00 82.94 111 ASP A C 1
ATOM 865 O O . ASP A 1 111 ? 19.143 -5.276 -26.275 1.00 82.94 111 ASP A O 1
ATOM 869 N N . VAL A 1 112 ? 16.993 -5.911 -26.404 1.00 93.94 112 VAL A N 1
ATOM 870 C CA . VAL A 1 112 ? 16.418 -4.793 -25.642 1.00 93.94 112 VAL A CA 1
ATOM 871 C C . VAL A 1 112 ? 16.085 -5.250 -24.226 1.00 93.94 112 VAL A C 1
ATOM 873 O O . VAL A 1 112 ? 15.434 -6.281 -24.037 1.00 93.94 112 VAL A O 1
ATOM 876 N N . PHE A 1 113 ? 16.519 -4.484 -23.224 1.00 96.56 113 PHE A N 1
ATOM 877 C CA . PHE A 1 113 ? 16.112 -4.689 -21.831 1.00 96.56 113 PHE A CA 1
ATOM 878 C C . PHE A 1 113 ? 14.979 -3.742 -21.475 1.00 96.56 113 PHE A C 1
ATOM 880 O O . PHE A 1 113 ? 15.076 -2.545 -21.727 1.00 96.56 113 PHE A O 1
ATOM 887 N N . GLU A 1 114 ? 13.931 -4.261 -20.854 1.00 97.19 114 GLU A N 1
ATOM 888 C CA . GLU A 1 114 ? 12.752 -3.486 -20.495 1.00 97.19 114 GLU A CA 1
ATOM 889 C C . GLU A 1 114 ? 12.411 -3.665 -19.017 1.00 97.19 114 GLU A C 1
ATOM 891 O O . GLU A 1 114 ? 12.307 -4.795 -18.543 1.00 97.19 114 GLU A O 1
ATOM 896 N N . PHE A 1 115 ? 12.217 -2.563 -18.293 1.00 96.94 115 PHE A N 1
ATOM 897 C CA . PHE A 1 115 ? 11.914 -2.569 -16.862 1.00 96.94 115 PHE A CA 1
ATOM 898 C C . PHE A 1 115 ? 10.677 -1.721 -16.562 1.00 96.94 115 PHE A C 1
ATOM 900 O O . PHE A 1 115 ? 10.710 -0.505 -16.782 1.00 96.94 115 PHE A O 1
ATOM 907 N N . PRO A 1 116 ? 9.598 -2.323 -16.035 1.00 96.50 116 PRO A N 1
ATOM 908 C CA . PRO A 1 116 ? 8.542 -1.572 -15.374 1.00 96.50 116 PRO A CA 1
ATOM 909 C C . PRO A 1 116 ? 9.128 -0.817 -14.179 1.00 96.50 116 PRO A C 1
ATOM 911 O O . PRO A 1 116 ? 9.859 -1.388 -13.365 1.00 96.50 116 PRO A O 1
ATOM 914 N N . PHE A 1 117 ? 8.817 0.468 -14.068 1.00 96.94 117 PHE A N 1
ATOM 915 C CA . PHE A 1 117 ? 9.275 1.303 -12.962 1.00 96.94 117 PHE A CA 1
ATOM 916 C C . PHE A 1 117 ? 8.192 2.293 -12.544 1.00 96.94 117 PHE A C 1
ATOM 918 O O . PHE A 1 117 ? 7.215 2.507 -13.264 1.00 96.94 117 PHE A O 1
ATOM 925 N N . ALA A 1 118 ? 8.367 2.898 -11.377 1.00 96.62 118 ALA A N 1
ATOM 926 C CA . ALA A 1 118 ? 7.555 4.013 -10.932 1.00 96.62 118 ALA A CA 1
ATOM 927 C C . ALA A 1 118 ? 8.434 5.101 -10.314 1.00 96.62 118 ALA A C 1
ATOM 929 O O . ALA A 1 118 ? 9.343 4.801 -9.533 1.00 96.62 118 ALA A O 1
ATOM 930 N N . LEU A 1 119 ? 8.126 6.360 -10.634 1.00 97.06 119 LEU A N 1
ATOM 931 C CA . LEU A 1 119 ? 8.482 7.467 -9.752 1.00 97.06 119 LEU A CA 1
ATOM 932 C C . LEU A 1 119 ? 7.518 7.441 -8.573 1.00 97.06 119 LEU A C 1
ATOM 934 O O . LEU A 1 119 ? 6.312 7.302 -8.774 1.00 97.06 119 LEU A O 1
ATOM 938 N N . VAL A 1 120 ? 8.047 7.559 -7.362 1.00 95.81 120 VAL A N 1
ATOM 939 C CA . VAL A 1 120 ? 7.254 7.649 -6.138 1.00 95.81 120 VAL A CA 1
ATOM 940 C C . VAL A 1 120 ? 7.461 9.024 -5.536 1.00 95.81 120 VAL A C 1
ATOM 942 O O . VAL A 1 120 ? 8.598 9.436 -5.317 1.00 95.81 120 VAL A O 1
ATOM 945 N N . GLU A 1 121 ? 6.382 9.748 -5.271 1.00 92.31 121 GLU A N 1
ATOM 946 C CA . GLU A 1 121 ? 6.473 11.024 -4.568 1.00 92.31 121 GLU A CA 1
ATOM 947 C C . GLU A 1 121 ? 7.090 10.819 -3.177 1.00 92.31 121 GLU A C 1
ATOM 949 O O . GLU A 1 121 ? 6.656 9.964 -2.398 1.00 92.31 121 GLU A O 1
ATOM 954 N N . ARG A 1 122 ? 8.122 11.606 -2.861 1.00 88.94 122 ARG A N 1
ATOM 955 C CA . ARG A 1 122 ? 8.875 11.464 -1.611 1.00 88.94 122 ARG A CA 1
ATOM 956 C C . ARG A 1 122 ? 7.974 11.564 -0.391 1.00 88.94 122 ARG A C 1
ATOM 958 O O . ARG A 1 122 ? 7.186 12.495 -0.260 1.00 88.94 122 ARG A O 1
ATOM 965 N N . ASN A 1 123 ? 8.177 10.642 0.550 1.00 86.19 123 ASN A N 1
ATOM 966 C CA . ASN A 1 123 ? 7.404 10.524 1.792 1.00 86.19 123 ASN A CA 1
ATOM 967 C C . ASN A 1 123 ? 5.895 10.322 1.583 1.00 86.19 123 ASN A C 1
ATOM 969 O O . ASN A 1 123 ? 5.144 10.395 2.552 1.00 86.19 123 ASN A O 1
ATOM 973 N N . GLN A 1 124 ? 5.459 10.053 0.354 1.00 88.75 124 GLN A N 1
ATOM 974 C CA . GLN A 1 124 ? 4.078 9.774 -0.007 1.00 88.75 124 GLN A CA 1
ATOM 975 C C . GLN A 1 124 ? 3.993 8.378 -0.636 1.00 88.75 124 GLN A C 1
ATOM 977 O O . GLN A 1 124 ? 4.932 7.585 -0.594 1.00 88.75 124 GLN A O 1
ATOM 982 N N . ASN A 1 125 ? 2.832 8.041 -1.190 1.00 90.62 125 ASN A N 1
ATOM 983 C CA . ASN A 1 125 ? 2.622 6.793 -1.925 1.00 90.62 125 ASN A CA 1
ATOM 984 C C . ASN A 1 125 ? 1.969 7.033 -3.291 1.00 90.62 125 ASN A C 1
ATOM 986 O O . ASN A 1 125 ? 1.405 6.123 -3.879 1.00 90.62 125 ASN A O 1
ATOM 990 N N . CYS A 1 126 ? 2.044 8.268 -3.783 1.00 91.38 126 CYS A N 1
ATOM 991 C CA . CYS A 1 126 ? 1.686 8.622 -5.147 1.00 91.38 126 CYS A CA 1
ATOM 992 C C . CYS A 1 126 ? 2.748 8.082 -6.101 1.00 91.38 126 CYS A C 1
ATOM 994 O O . CYS A 1 126 ? 3.940 8.314 -5.901 1.00 91.38 126 CYS A O 1
ATOM 996 N N . THR A 1 127 ? 2.306 7.323 -7.102 1.00 94.00 127 THR A N 1
ATOM 997 C CA . THR A 1 127 ? 3.183 6.641 -8.053 1.00 94.00 127 THR A CA 1
ATOM 998 C C . THR A 1 127 ? 2.826 6.988 -9.486 1.00 94.00 127 THR A C 1
ATOM 1000 O O . THR A 1 127 ? 1.654 6.940 -9.866 1.00 94.00 127 THR A O 1
ATOM 1003 N N . HIS A 1 128 ? 3.853 7.251 -10.289 1.00 95.69 128 HIS A N 1
ATOM 1004 C CA . HIS A 1 128 ? 3.759 7.482 -11.727 1.00 95.69 128 HIS A CA 1
ATOM 1005 C C . HIS A 1 128 ? 4.480 6.354 -12.453 1.00 95.69 128 HIS A C 1
ATOM 1007 O O . HIS A 1 128 ? 5.709 6.262 -12.410 1.00 95.69 128 HIS A O 1
ATOM 1013 N N . HIS A 1 129 ? 3.708 5.468 -13.076 1.00 92.75 129 HIS A N 1
ATOM 1014 C CA . HIS A 1 129 ? 4.199 4.214 -13.636 1.00 92.75 129 HIS A CA 1
ATOM 1015 C C . HIS A 1 129 ? 4.687 4.410 -15.063 1.00 92.75 129 HIS A C 1
ATOM 1017 O O . HIS A 1 129 ? 4.089 5.133 -15.868 1.00 92.75 129 HIS A O 1
ATOM 1023 N N . GLY A 1 130 ? 5.755 3.699 -15.388 1.00 94.25 130 GLY A N 1
ATOM 1024 C CA . GLY A 1 130 ? 6.375 3.782 -16.686 1.00 94.25 130 GLY A CA 1
ATOM 1025 C C . GLY A 1 130 ? 7.138 2.535 -17.088 1.00 94.25 130 GLY A C 1
ATOM 1026 O O . GLY A 1 130 ? 7.217 1.542 -16.360 1.00 94.25 130 GLY A O 1
ATOM 1027 N N . LEU A 1 131 ? 7.722 2.618 -18.278 1.00 96.25 131 LEU A N 1
ATOM 1028 C CA . LEU A 1 131 ? 8.594 1.600 -18.841 1.00 96.25 131 LEU A CA 1
ATOM 1029 C C . LEU A 1 131 ? 9.940 2.224 -19.197 1.00 96.25 131 LEU A C 1
ATOM 1031 O O . LEU A 1 131 ? 9.993 3.226 -19.910 1.00 96.25 131 LEU A O 1
ATOM 1035 N N . ILE A 1 132 ? 11.020 1.611 -18.718 1.00 97.56 132 ILE A N 1
ATOM 1036 C CA . ILE A 1 132 ? 12.377 1.881 -19.191 1.00 97.56 132 ILE A CA 1
ATOM 1037 C C . ILE A 1 132 ? 12.712 0.864 -20.272 1.00 97.56 132 ILE A C 1
ATOM 1039 O O . ILE A 1 132 ? 12.500 -0.326 -20.063 1.00 97.56 132 ILE A O 1
ATOM 1043 N N . GLN A 1 133 ? 13.275 1.312 -21.390 1.00 97.62 133 GLN A N 1
ATOM 1044 C CA . GLN A 1 133 ? 13.808 0.465 -22.456 1.00 97.62 133 GLN A CA 1
ATOM 1045 C C . GLN A 1 133 ? 15.282 0.798 -22.687 1.00 97.62 133 GLN A C 1
ATOM 1047 O O . GLN A 1 133 ? 15.635 1.970 -22.814 1.00 97.62 133 GLN A O 1
ATOM 1052 N N . ILE A 1 134 ? 16.136 -0.220 -22.763 1.00 97.75 134 ILE A N 1
ATOM 1053 C CA . ILE A 1 134 ? 17.569 -0.091 -23.027 1.00 97.75 134 ILE A CA 1
ATOM 1054 C C . ILE A 1 134 ? 17.895 -0.804 -24.335 1.00 97.75 134 ILE A C 1
ATOM 1056 O O . ILE A 1 134 ? 17.715 -2.014 -24.429 1.00 97.75 134 ILE A O 1
ATOM 1060 N N . ASP A 1 135 ? 18.432 -0.069 -25.304 1.00 94.94 135 ASP A N 1
ATOM 1061 C CA . ASP A 1 135 ? 18.931 -0.589 -26.579 1.00 94.94 135 ASP A CA 1
ATOM 1062 C C . ASP A 1 135 ? 20.353 -0.059 -26.803 1.00 94.94 135 ASP A C 1
ATOM 1064 O O . ASP A 1 135 ? 20.574 1.149 -26.887 1.00 94.94 135 ASP A O 1
ATOM 1068 N N . ASN A 1 136 ? 21.344 -0.955 -26.861 1.00 88.00 136 ASN A N 1
ATOM 1069 C CA . ASN A 1 136 ? 22.751 -0.599 -27.091 1.00 88.00 136 ASN A CA 1
ATOM 1070 C C . ASN A 1 136 ? 23.270 0.530 -26.167 1.00 88.00 136 ASN A C 1
ATOM 1072 O O . ASN A 1 136 ? 23.937 1.463 -26.617 1.00 88.00 136 ASN A O 1
ATOM 1076 N N . ALA A 1 137 ? 22.966 0.434 -24.866 1.00 88.19 137 ALA A N 1
ATOM 1077 C CA . ALA A 1 137 ? 23.275 1.418 -23.816 1.00 88.19 137 ALA A CA 1
ATOM 1078 C C . ALA A 1 137 ? 22.542 2.772 -23.915 1.00 88.19 137 ALA A C 1
ATOM 1080 O O . ALA A 1 137 ? 22.669 3.587 -22.998 1.00 88.19 137 ALA A O 1
ATOM 1081 N N . ALA A 1 138 ? 21.742 3.017 -24.956 1.00 96.12 138 ALA A N 1
ATOM 1082 C CA . ALA A 1 138 ? 20.755 4.090 -24.939 1.00 96.12 138 ALA A CA 1
ATOM 1083 C C . ALA A 1 138 ? 19.570 3.658 -24.071 1.00 96.12 138 ALA A C 1
ATOM 1085 O O . ALA A 1 138 ? 19.102 2.529 -24.196 1.00 96.12 138 ALA A O 1
ATOM 1086 N N . ALA A 1 139 ? 19.099 4.541 -23.196 1.00 97.31 139 ALA A N 1
ATOM 1087 C CA . ALA A 1 139 ? 17.952 4.293 -22.332 1.00 97.31 139 ALA A CA 1
ATOM 1088 C C . ALA A 1 139 ? 16.838 5.292 -22.646 1.00 97.31 139 ALA A C 1
ATOM 1090 O O . ALA A 1 139 ? 17.102 6.487 -22.741 1.00 97.31 139 ALA A O 1
ATOM 1091 N N . ASN A 1 140 ? 15.604 4.813 -22.761 1.00 97.69 140 ASN A N 1
ATOM 1092 C CA . ASN A 1 140 ? 14.403 5.637 -22.865 1.00 97.69 140 ASN A CA 1
ATOM 1093 C C . ASN A 1 140 ? 13.469 5.297 -21.708 1.00 97.69 140 ASN A C 1
ATOM 1095 O O . ASN A 1 140 ? 13.374 4.133 -21.331 1.00 97.69 140 ASN A O 1
ATOM 1099 N N . ALA A 1 141 ? 12.786 6.293 -21.161 1.00 97.56 141 ALA A N 1
ATOM 1100 C CA . ALA A 1 141 ? 11.771 6.118 -20.134 1.00 97.56 141 ALA A CA 1
ATOM 1101 C C . ALA A 1 141 ? 10.493 6.848 -20.546 1.00 97.56 141 ALA A C 1
ATOM 1103 O O . ALA A 1 141 ? 10.543 8.014 -20.944 1.00 97.56 141 ALA A O 1
ATOM 1104 N N . GLU A 1 142 ? 9.354 6.172 -20.424 1.00 96.38 142 GLU A N 1
ATOM 1105 C CA . GLU A 1 142 ? 8.034 6.757 -20.655 1.00 96.38 142 GLU A CA 1
ATOM 1106 C C . GLU A 1 142 ? 7.134 6.540 -19.442 1.00 96.38 142 GLU A C 1
ATOM 1108 O O . GLU A 1 142 ? 7.011 5.418 -18.959 1.00 96.38 142 GLU A O 1
ATOM 1113 N N . ILE A 1 143 ? 6.486 7.614 -18.993 1.00 96.50 143 ILE A N 1
ATOM 1114 C CA . ILE A 1 143 ? 5.447 7.629 -17.964 1.00 96.50 143 ILE A CA 1
ATOM 1115 C C . ILE A 1 143 ? 4.174 8.173 -18.606 1.00 96.50 143 ILE A C 1
ATOM 1117 O O . ILE A 1 143 ? 4.163 9.285 -19.143 1.00 96.50 143 ILE A O 1
ATOM 1121 N N . ALA A 1 144 ? 3.103 7.387 -18.540 1.00 92.44 144 ALA A N 1
ATOM 1122 C CA . ALA A 1 144 ? 1.822 7.693 -19.180 1.00 92.44 144 ALA A CA 1
ATOM 1123 C C . ALA A 1 144 ? 0.599 7.293 -18.338 1.00 92.44 144 ALA A C 1
ATOM 1125 O O . ALA A 1 144 ? -0.534 7.305 -18.836 1.00 92.44 144 ALA A O 1
ATOM 1126 N N . GLN A 1 145 ? 0.832 6.904 -17.087 1.00 91.31 145 GLN A N 1
ATOM 1127 C CA . GLN A 1 145 ? -0.181 6.450 -16.149 1.00 91.31 145 GLN A CA 1
ATOM 1128 C C . GLN A 1 145 ? 0.292 6.733 -14.724 1.00 91.31 145 GLN A C 1
ATOM 1130 O O . GLN A 1 145 ? 1.482 6.660 -14.419 1.00 91.31 145 GLN A O 1
ATOM 1135 N N . GLU A 1 146 ? -0.654 6.991 -13.839 1.00 92.75 146 GLU A N 1
ATOM 1136 C CA . GLU A 1 146 ? -0.436 7.098 -12.407 1.00 92.75 146 GLU A CA 1
ATOM 1137 C C . GLU A 1 146 ? -1.633 6.508 -11.665 1.00 92.75 146 GLU A C 1
ATOM 1139 O O . GLU A 1 146 ? -2.646 6.133 -12.257 1.00 92.75 146 GLU A O 1
ATOM 1144 N N . THR A 1 147 ? -1.501 6.422 -10.352 1.00 89.38 147 THR A N 1
ATOM 1145 C CA . THR A 1 147 ? -2.609 6.166 -9.419 1.00 89.38 147 THR A CA 1
ATOM 1146 C C . THR A 1 147 ? -2.829 7.378 -8.512 1.00 89.38 147 THR A C 1
ATOM 1148 O O . THR A 1 147 ? -3.308 7.261 -7.388 1.00 89.38 147 THR A O 1
ATOM 1151 N N . CYS A 1 148 ? -2.406 8.553 -8.981 1.00 88.56 148 CYS A N 1
ATOM 1152 C CA . CYS A 1 148 ? -2.293 9.767 -8.196 1.00 88.56 148 CYS A CA 1
ATOM 1153 C C . CYS A 1 148 ? -3.298 10.820 -8.656 1.00 88.56 148 CYS A C 1
ATOM 1155 O O . CYS A 1 148 ? -3.072 11.537 -9.629 1.00 88.56 148 CYS A O 1
ATOM 1157 N N . GLY A 1 149 ? -4.408 10.943 -7.925 1.00 85.56 149 GLY A N 1
ATOM 1158 C CA . GLY A 1 149 ? -5.517 11.803 -8.354 1.00 85.56 149 GLY A CA 1
ATOM 1159 C C . GLY A 1 149 ? -5.236 13.307 -8.302 1.00 85.56 149 GLY A C 1
ATOM 1160 O O . GLY A 1 149 ? -5.943 14.089 -8.937 1.00 85.56 149 GLY A O 1
ATOM 1161 N N . TYR A 1 150 ? -4.205 13.735 -7.568 1.00 87.12 150 TYR A N 1
ATOM 1162 C CA . TYR A 1 150 ? -3.812 15.143 -7.468 1.00 87.12 150 TYR A CA 1
ATOM 1163 C C . TYR A 1 150 ? -2.586 15.505 -8.304 1.00 87.12 150 TYR A C 1
ATOM 1165 O O . TYR A 1 150 ? -2.243 16.676 -8.341 1.00 87.12 150 TYR A O 1
ATOM 1173 N N . LEU A 1 151 ? -1.920 14.572 -8.984 1.00 90.12 151 LEU A N 1
ATOM 1174 C CA . LEU A 1 151 ? -0.817 14.908 -9.882 1.00 90.12 151 LEU A CA 1
ATOM 1175 C C . LEU A 1 151 ? -0.740 13.878 -11.001 1.00 90.12 151 LEU A C 1
ATOM 1177 O O . LEU A 1 151 ? -0.213 12.786 -10.810 1.00 90.12 151 LEU A O 1
ATOM 1181 N N . GLN A 1 152 ? -1.225 14.254 -12.180 1.00 92.31 152 GLN A N 1
ATOM 1182 C CA . GLN A 1 152 ? -1.222 13.414 -13.371 1.00 92.31 152 GLN A CA 1
ATOM 1183 C C . GLN A 1 152 ? -0.373 14.065 -14.455 1.00 92.31 152 GLN A C 1
ATOM 1185 O O . GLN A 1 152 ? -0.603 15.225 -14.818 1.00 92.31 152 GLN A O 1
ATOM 1190 N N . PHE A 1 153 ? 0.575 13.330 -15.030 1.00 93.94 153 PHE A N 1
ATOM 1191 C CA . PHE A 1 153 ? 1.424 13.856 -16.098 1.00 93.94 153 PHE A CA 1
ATOM 1192 C C . PHE A 1 153 ? 1.867 12.783 -17.089 1.00 93.94 153 PHE A C 1
ATOM 1194 O O . PHE A 1 153 ? 1.788 11.582 -16.853 1.00 93.94 153 PHE A O 1
ATOM 1201 N N . ASN A 1 154 ? 2.330 13.233 -18.252 1.00 95.44 154 ASN A N 1
ATOM 1202 C CA . ASN A 1 154 ? 3.124 12.399 -19.147 1.00 95.44 154 ASN A CA 1
ATOM 1203 C C . ASN A 1 154 ? 4.562 12.887 -19.119 1.00 95.44 154 ASN A C 1
ATOM 1205 O O . ASN A 1 154 ? 4.793 14.098 -19.168 1.00 95.44 154 ASN A O 1
ATOM 1209 N N . LEU A 1 155 ? 5.505 11.954 -19.086 1.00 96.50 155 LEU A N 1
ATOM 1210 C CA . LEU A 1 155 ? 6.927 12.251 -19.143 1.00 96.50 155 LEU A CA 1
ATOM 1211 C C . LEU A 1 155 ? 7.596 11.293 -20.126 1.00 96.50 155 LEU A C 1
ATOM 1213 O O . LEU A 1 155 ? 7.380 10.086 -20.069 1.00 96.50 155 LEU A O 1
ATOM 1217 N N . GLN A 1 156 ? 8.416 11.845 -21.015 1.00 97.38 156 GLN A N 1
ATOM 1218 C CA . GLN A 1 156 ? 9.342 11.080 -21.845 1.00 97.38 156 GLN A CA 1
ATOM 1219 C C . GLN A 1 156 ? 10.758 11.572 -21.578 1.00 97.38 156 GLN A C 1
ATOM 1221 O O . GLN A 1 156 ? 11.004 12.782 -21.545 1.00 97.38 156 GLN A O 1
ATOM 1226 N N . ALA A 1 157 ? 11.682 10.643 -21.382 1.00 97.69 157 ALA A N 1
ATOM 1227 C CA . ALA A 1 157 ? 13.087 10.935 -21.163 1.00 97.69 157 ALA A CA 1
ATOM 1228 C C . ALA A 1 157 ? 13.970 9.981 -21.964 1.00 97.69 157 ALA A C 1
ATOM 1230 O O . ALA A 1 157 ? 13.632 8.812 -22.148 1.00 97.69 157 ALA A O 1
ATOM 1231 N N . SER A 1 158 ? 15.131 10.473 -22.378 1.00 97.75 158 SER A N 1
ATOM 1232 C CA . SER A 1 158 ? 16.181 9.673 -23.000 1.00 97.75 158 SER A CA 1
ATOM 1233 C C . SER A 1 158 ? 17.501 9.873 -22.274 1.00 97.75 158 SER A C 1
ATOM 1235 O O . SER A 1 158 ? 17.697 10.834 -21.527 1.00 97.75 158 SER A O 1
ATOM 1237 N N . GLY A 1 159 ? 18.417 8.931 -22.440 1.00 96.56 159 GLY A N 1
ATOM 1238 C CA . GLY A 1 159 ? 19.674 8.955 -21.722 1.00 96.56 159 GLY A CA 1
ATOM 1239 C C . GLY A 1 159 ? 20.514 7.713 -21.947 1.00 96.56 159 GLY A C 1
ATOM 1240 O O . GLY A 1 159 ? 20.487 7.105 -23.019 1.00 96.56 159 GLY A O 1
ATOM 1241 N N . THR A 1 160 ? 21.294 7.352 -20.935 1.00 96.88 160 THR A N 1
ATOM 1242 C CA . THR A 1 160 ? 22.251 6.247 -21.009 1.00 96.88 160 THR A CA 1
ATOM 1243 C C . THR A 1 160 ? 22.051 5.262 -19.871 1.00 96.88 160 THR A C 1
ATOM 1245 O O . THR A 1 160 ? 21.854 5.672 -18.727 1.00 96.88 160 THR A O 1
ATOM 1248 N N . ALA A 1 161 ? 22.199 3.978 -20.182 1.00 96.75 161 ALA A N 1
ATOM 1249 C CA . ALA A 1 161 ? 22.357 2.909 -19.210 1.00 96.75 161 ALA A CA 1
ATOM 1250 C C . ALA A 1 161 ? 23.808 2.412 -19.237 1.00 96.75 161 ALA A C 1
ATOM 1252 O O . ALA A 1 161 ? 24.266 1.854 -20.237 1.00 96.75 161 ALA A O 1
ATOM 1253 N N . ASN A 1 162 ? 24.546 2.609 -18.146 1.00 96.44 162 ASN A N 1
ATOM 1254 C CA . ASN A 1 162 ? 25.885 2.048 -17.994 1.00 96.44 162 ASN A CA 1
ATOM 1255 C C . ASN A 1 162 ? 25.778 0.631 -17.413 1.00 96.44 162 ASN A C 1
ATOM 1257 O O . ASN A 1 162 ? 25.410 0.461 -16.252 1.00 96.44 162 ASN A O 1
ATOM 1261 N N . LEU A 1 163 ? 26.072 -0.381 -18.232 1.00 94.38 163 LEU A N 1
ATOM 1262 C CA . LEU A 1 163 ? 26.005 -1.792 -17.850 1.00 94.38 163 LEU A CA 1
ATOM 1263 C C . LEU A 1 163 ? 27.367 -2.249 -17.314 1.00 94.38 163 LEU A C 1
ATOM 1265 O O . LEU A 1 163 ? 28.315 -2.471 -18.073 1.00 94.38 163 LEU A O 1
ATOM 1269 N N . VAL A 1 164 ? 27.460 -2.424 -15.999 1.00 95.25 164 VAL A N 1
ATOM 1270 C CA . VAL A 1 164 ? 28.668 -2.876 -15.305 1.00 95.25 164 VAL A CA 1
ATOM 1271 C C . VAL A 1 164 ? 28.534 -4.358 -14.977 1.00 95.25 164 VAL A C 1
ATOM 1273 O O . VAL A 1 164 ? 27.869 -4.731 -14.014 1.00 95.25 164 VAL A O 1
ATOM 1276 N N . ASN A 1 165 ? 29.189 -5.211 -15.770 1.00 94.06 165 ASN A N 1
ATOM 1277 C CA . ASN A 1 165 ? 29.204 -6.655 -15.524 1.00 94.06 165 ASN A CA 1
ATOM 1278 C C . ASN A 1 165 ? 29.893 -6.974 -14.192 1.00 94.06 165 ASN A C 1
ATOM 1280 O O . ASN A 1 165 ? 31.079 -6.680 -14.008 1.00 94.06 165 ASN A O 1
ATOM 1284 N N . GLN A 1 166 ? 29.163 -7.621 -13.290 1.00 93.81 166 GLN A N 1
ATOM 1285 C CA . GLN A 1 166 ? 29.635 -7.989 -11.964 1.00 93.81 166 GLN A CA 1
ATOM 1286 C C . GLN A 1 166 ? 28.832 -9.183 -11.441 1.00 93.81 166 GLN A C 1
ATOM 1288 O O . GLN A 1 166 ? 27.622 -9.236 -11.602 1.00 93.81 166 GLN A O 1
ATOM 1293 N N . ALA A 1 167 ? 29.501 -10.117 -10.761 1.00 93.38 167 ALA A N 1
ATOM 1294 C CA . ALA A 1 167 ? 28.808 -11.204 -10.076 1.00 93.38 167 ALA A CA 1
ATOM 1295 C C . ALA A 1 167 ? 27.981 -10.672 -8.893 1.00 93.38 167 ALA A C 1
ATOM 1297 O O . ALA A 1 167 ? 28.505 -9.926 -8.058 1.00 93.38 167 ALA A O 1
ATOM 1298 N N . ILE A 1 168 ? 26.725 -11.098 -8.803 1.00 94.12 168 ILE A N 1
ATOM 1299 C CA . ILE A 1 168 ? 25.803 -10.742 -7.727 1.00 94.12 168 ILE A CA 1
ATOM 1300 C C . ILE A 1 168 ? 25.872 -11.830 -6.639 1.00 94.12 168 ILE A C 1
ATOM 1302 O O . ILE A 1 168 ? 25.647 -13.012 -6.931 1.00 94.12 168 ILE A O 1
ATOM 1306 N N . PRO A 1 169 ? 26.215 -11.480 -5.381 1.00 93.56 169 PRO A N 1
ATOM 1307 C CA . PRO A 1 169 ? 26.127 -12.410 -4.256 1.00 93.56 169 PRO A CA 1
ATOM 1308 C C . PRO A 1 169 ? 24.719 -12.998 -4.134 1.00 93.56 169 PRO A C 1
ATOM 1310 O O . PRO A 1 169 ? 23.754 -12.365 -4.539 1.00 93.56 169 PRO A O 1
ATOM 1313 N N . GLU A 1 170 ? 24.594 -14.217 -3.605 1.00 93.56 170 GLU A N 1
ATOM 1314 C CA . GLU A 1 170 ? 23.278 -14.848 -3.375 1.00 93.56 170 GLU A CA 1
ATOM 1315 C C . GLU A 1 170 ? 22.418 -15.006 -4.649 1.00 93.56 170 GLU A C 1
ATOM 1317 O O . GLU A 1 170 ? 21.223 -15.275 -4.570 1.00 93.56 170 GLU A O 1
ATOM 1322 N N . ARG A 1 171 ? 23.024 -14.953 -5.852 1.00 93.88 171 ARG A N 1
ATOM 1323 C CA . ARG A 1 171 ? 22.353 -15.163 -7.154 1.00 93.88 171 ARG A CA 1
ATOM 1324 C C . ARG A 1 171 ? 21.338 -16.307 -7.128 1.00 93.88 171 ARG A C 1
ATOM 1326 O O . ARG A 1 171 ? 20.219 -16.166 -7.610 1.00 93.88 171 ARG A O 1
ATOM 1333 N N . SER A 1 172 ? 21.729 -17.463 -6.589 1.00 94.12 172 SER A N 1
ATOM 1334 C CA . SER A 1 172 ? 20.861 -18.642 -6.527 1.00 94.12 172 SER A CA 1
ATOM 1335 C C . SER A 1 172 ? 19.618 -18.444 -5.663 1.00 94.12 172 SER A C 1
ATOM 1337 O O . SER A 1 172 ? 18.614 -19.098 -5.928 1.00 94.12 172 SER A O 1
ATOM 1339 N N . GLU A 1 173 ? 19.681 -17.600 -4.638 1.00 92.88 173 GLU A N 1
ATOM 1340 C CA . GLU A 1 173 ? 18.565 -17.306 -3.736 1.00 92.88 173 GLU A CA 1
ATOM 1341 C C . GLU A 1 173 ? 17.564 -16.378 -4.422 1.00 92.88 173 GLU A C 1
ATOM 1343 O O . GLU A 1 173 ? 16.378 -16.699 -4.448 1.00 92.88 173 GLU A O 1
ATOM 1348 N N . TYR A 1 174 ? 18.031 -15.330 -5.114 1.00 93.88 174 TYR A N 1
ATOM 1349 C CA . TYR A 1 174 ? 17.156 -14.467 -5.920 1.00 93.88 174 TYR A CA 1
ATOM 1350 C C . TYR A 1 174 ? 16.421 -15.242 -7.017 1.00 93.88 174 TYR A C 1
ATOM 1352 O O . TYR A 1 174 ? 15.214 -15.077 -7.189 1.00 93.88 174 TYR A O 1
ATOM 1360 N N . LEU A 1 175 ? 17.113 -16.142 -7.724 1.00 94.00 175 LEU A N 1
ATOM 1361 C CA . LEU A 1 175 ? 16.477 -16.987 -8.740 1.00 94.00 175 LEU A CA 1
ATOM 1362 C C . LEU A 1 175 ? 15.438 -17.943 -8.144 1.00 94.00 175 LEU A C 1
ATOM 1364 O O . LEU A 1 175 ? 14.380 -18.147 -8.737 1.00 94.00 175 LEU A O 1
ATOM 1368 N N . GLN A 1 176 ? 15.733 -18.541 -6.986 1.00 93.88 176 GLN A N 1
ATOM 1369 C CA . GLN A 1 176 ? 14.801 -19.436 -6.298 1.00 93.88 176 GLN A CA 1
ATOM 1370 C C . GLN A 1 176 ? 13.575 -18.685 -5.784 1.00 93.88 176 GLN A C 1
ATOM 1372 O O . GLN A 1 176 ? 12.462 -19.169 -5.983 1.00 93.88 176 GLN A O 1
ATOM 1377 N N . SER A 1 177 ? 13.770 -17.508 -5.185 1.00 91.31 177 SER A N 1
ATOM 1378 C CA . SER A 1 177 ? 12.683 -16.647 -4.716 1.00 91.31 177 SER A CA 1
ATOM 1379 C C . SER A 1 177 ? 11.782 -16.235 -5.880 1.00 91.31 177 SER A C 1
ATOM 1381 O O . SER A 1 177 ? 10.591 -16.538 -5.870 1.00 91.31 177 SER A O 1
ATOM 1383 N N . PHE A 1 178 ? 12.356 -15.697 -6.961 1.00 93.62 178 PHE A N 1
ATOM 1384 C CA . PHE A 1 178 ? 11.598 -15.313 -8.154 1.00 93.62 178 PHE A CA 1
ATOM 1385 C C . PHE A 1 178 ? 10.838 -16.499 -8.777 1.00 93.62 178 PHE A C 1
ATOM 1387 O O . PHE A 1 178 ? 9.677 -16.378 -9.172 1.00 93.62 178 PHE A O 1
ATOM 1394 N N . ALA A 1 179 ? 11.455 -17.683 -8.851 1.00 94.38 179 ALA A N 1
ATOM 1395 C CA . ALA A 1 179 ? 10.783 -18.882 -9.350 1.00 94.38 179 ALA A CA 1
ATOM 1396 C C . ALA A 1 179 ? 9.636 -19.342 -8.431 1.00 94.38 179 ALA A C 1
ATOM 1398 O O . ALA A 1 179 ? 8.595 -19.780 -8.927 1.00 94.38 179 ALA A O 1
ATOM 1399 N N . ALA A 1 180 ? 9.806 -19.245 -7.109 1.00 93.06 180 ALA A N 1
ATOM 1400 C CA . ALA A 1 180 ? 8.775 -19.583 -6.132 1.00 93.06 180 ALA A CA 1
ATOM 1401 C C . ALA A 1 180 ? 7.585 -18.614 -6.205 1.00 93.06 180 ALA A C 1
ATOM 1403 O O . ALA A 1 180 ? 6.446 -19.077 -6.263 1.00 93.06 180 ALA A O 1
ATOM 1404 N N . GLN A 1 181 ? 7.847 -17.307 -6.299 1.00 92.19 181 GLN A N 1
ATOM 1405 C CA . GLN A 1 181 ? 6.831 -16.264 -6.474 1.00 92.19 181 GLN A CA 1
ATOM 1406 C C . GLN A 1 181 ? 5.996 -16.511 -7.736 1.00 92.19 181 GLN A C 1
ATOM 1408 O O . GLN A 1 181 ? 4.774 -16.626 -7.663 1.00 92.19 181 GLN A O 1
ATOM 1413 N N . ASN A 1 182 ? 6.649 -16.726 -8.884 1.00 92.56 182 ASN A N 1
ATOM 1414 C CA . ASN A 1 182 ? 5.946 -17.013 -10.138 1.00 92.56 182 ASN A CA 1
ATOM 1415 C C . ASN A 1 182 ? 5.118 -18.298 -10.079 1.00 92.56 182 ASN A C 1
ATOM 1417 O O . ASN A 1 182 ? 4.023 -18.357 -10.632 1.00 92.56 182 ASN A O 1
ATOM 1421 N N . LYS A 1 183 ? 5.625 -19.338 -9.409 1.00 95.00 183 LYS A N 1
ATOM 1422 C CA . LYS A 1 183 ? 4.888 -20.593 -9.228 1.00 95.00 183 LYS A CA 1
ATOM 1423 C C . LYS A 1 183 ? 3.659 -20.414 -8.331 1.00 95.00 183 LYS A C 1
ATOM 1425 O O . LYS A 1 183 ? 2.688 -21.146 -8.502 1.00 95.00 183 LYS A O 1
ATOM 1430 N N . ALA A 1 184 ? 3.718 -19.487 -7.379 1.00 95.62 184 ALA A N 1
ATOM 1431 C CA . ALA A 1 184 ? 2.620 -19.182 -6.476 1.00 95.62 184 ALA A CA 1
ATOM 1432 C C . ALA A 1 184 ? 1.549 -18.284 -7.113 1.00 95.62 184 ALA A C 1
ATOM 1434 O O . ALA A 1 184 ? 0.501 -18.098 -6.504 1.00 95.62 184 ALA A O 1
ATOM 1435 N N . ASN A 1 185 ? 1.786 -17.692 -8.291 1.00 95.25 185 ASN A N 1
ATOM 1436 C CA . ASN A 1 185 ? 0.797 -16.839 -8.951 1.00 95.25 185 ASN A CA 1
ATOM 1437 C C . ASN A 1 185 ? -0.526 -17.574 -9.173 1.00 95.25 185 ASN A C 1
ATOM 1439 O O . ASN A 1 185 ? -0.558 -18.721 -9.625 1.00 95.25 185 ASN A O 1
ATOM 1443 N N . LEU A 1 186 ? -1.621 -16.876 -8.868 1.00 96.81 186 LEU A N 1
ATOM 1444 C CA . LEU A 1 186 ? -2.962 -17.367 -9.168 1.00 96.81 186 LEU A CA 1
ATOM 1445 C C . LEU A 1 186 ? -3.120 -17.604 -10.679 1.00 96.81 186 LEU A C 1
ATOM 1447 O O . LEU A 1 186 ? -2.522 -16.870 -11.472 1.00 96.81 186 LEU A O 1
ATOM 1451 N N . PRO A 1 187 ? -3.936 -18.588 -11.100 1.00 97.38 187 PRO A N 1
ATOM 1452 C CA . PRO A 1 187 ? -4.377 -18.676 -12.484 1.00 97.38 187 PRO A CA 1
ATOM 1453 C C . PRO A 1 187 ? -5.043 -17.361 -12.895 1.00 97.38 187 PRO A C 1
ATOM 1455 O O . PRO A 1 187 ? -6.019 -16.949 -12.269 1.00 97.38 187 PRO A O 1
ATOM 1458 N N . THR A 1 188 ? -4.527 -16.719 -13.941 1.00 96.81 188 THR A N 1
ATOM 1459 C CA . THR A 1 188 ? -5.002 -15.407 -14.398 1.00 96.81 188 THR A CA 1
ATOM 1460 C C . THR A 1 188 ? -5.595 -15.510 -15.797 1.00 96.81 188 THR A C 1
ATOM 1462 O O . THR A 1 188 ? -5.026 -16.177 -16.663 1.00 96.81 188 THR A O 1
ATOM 1465 N N . ALA A 1 189 ? -6.719 -14.833 -16.020 1.00 97.81 189 ALA A N 1
ATOM 1466 C CA . ALA A 1 189 ? -7.414 -14.766 -17.304 1.00 97.81 189 ALA A CA 1
ATOM 1467 C C . ALA A 1 189 ? -7.897 -13.337 -17.598 1.00 97.81 189 ALA A C 1
ATOM 1469 O O . ALA A 1 189 ? -7.977 -12.491 -16.702 1.00 97.81 189 ALA A O 1
ATOM 1470 N N . SER A 1 190 ? -8.230 -13.047 -18.856 1.00 97.12 190 SER A N 1
ATOM 1471 C CA . SER A 1 190 ? -8.801 -11.745 -19.212 1.00 97.12 190 SER A CA 1
ATOM 1472 C C . SER A 1 190 ? -10.246 -11.646 -18.725 1.00 97.12 190 SER A C 1
ATOM 1474 O O . SER A 1 190 ? -11.017 -12.592 -18.876 1.00 97.12 190 SER A O 1
ATOM 1476 N N . ILE A 1 191 ? -10.676 -10.476 -18.241 1.00 96.62 191 ILE A N 1
ATOM 1477 C CA . ILE A 1 191 ? -12.104 -10.210 -17.957 1.00 96.62 191 ILE A CA 1
ATOM 1478 C C . ILE A 1 191 ? -13.021 -10.483 -19.159 1.00 96.62 191 ILE A C 1
ATOM 1480 O O . ILE A 1 191 ? -14.202 -10.764 -18.972 1.00 96.62 191 ILE A O 1
ATOM 1484 N N . SER A 1 192 ? -12.495 -10.446 -20.388 1.00 96.06 192 SER A N 1
ATOM 1485 C CA . SER A 1 192 ? -13.258 -10.768 -21.601 1.00 96.06 192 SER A CA 1
ATOM 1486 C C . SER A 1 192 ? -13.696 -12.239 -21.675 1.00 96.06 192 SER A C 1
ATOM 1488 O O . SER A 1 192 ? -14.623 -12.565 -22.418 1.00 96.06 192 SER A O 1
ATOM 1490 N N . GLU A 1 193 ? -13.076 -13.113 -20.876 1.00 97.56 193 GLU A N 1
ATOM 1491 C CA . GLU A 1 193 ? -13.398 -14.538 -20.762 1.00 97.56 193 GLU A CA 1
ATOM 1492 C C . GLU A 1 193 ? -14.536 -14.817 -19.762 1.00 97.56 193 GLU A C 1
ATOM 1494 O O . GLU A 1 193 ? -15.064 -15.930 -19.721 1.00 97.56 193 GLU A O 1
ATOM 1499 N N . LEU A 1 194 ? -14.956 -13.819 -18.974 1.00 96.38 194 LEU A N 1
ATOM 1500 C CA . LEU A 1 194 ? -16.071 -13.951 -18.031 1.00 96.38 194 LEU A CA 1
ATOM 1501 C C . LEU A 1 194 ? -17.427 -14.074 -18.752 1.00 96.38 194 LEU A C 1
ATOM 1503 O O . LEU A 1 194 ? -17.583 -13.622 -19.886 1.00 96.38 194 LEU A O 1
ATOM 1507 N N . PRO A 1 195 ? -18.475 -14.599 -18.096 1.00 94.81 195 PRO A N 1
ATOM 1508 C CA . PRO A 1 195 ? -19.843 -14.482 -18.592 1.00 94.81 195 PRO A CA 1
ATOM 1509 C C . PRO A 1 195 ? -20.235 -13.023 -18.873 1.00 94.81 195 PRO A C 1
ATOM 1511 O O . PRO A 1 195 ? -19.922 -12.125 -18.091 1.00 94.81 195 PRO A O 1
ATOM 1514 N N . THR A 1 196 ? -20.983 -12.776 -19.956 1.00 94.50 196 THR A N 1
ATOM 1515 C CA . THR A 1 196 ? -21.383 -11.416 -20.374 1.00 94.50 196 THR A CA 1
ATOM 1516 C C . THR A 1 196 ? -22.102 -10.630 -19.274 1.00 94.50 196 THR A C 1
ATOM 1518 O O . THR A 1 196 ? -21.967 -9.413 -19.204 1.00 94.50 196 THR A O 1
ATOM 1521 N N . THR A 1 197 ? -22.860 -11.291 -18.396 1.00 92.06 197 THR A N 1
ATOM 1522 C CA . THR A 1 197 ? -23.546 -10.609 -17.290 1.00 92.06 197 THR A CA 1
ATOM 1523 C C . THR A 1 197 ? -22.577 -10.077 -16.234 1.00 92.06 197 THR A C 1
ATOM 1525 O O . THR A 1 197 ? -22.734 -8.937 -15.799 1.00 92.06 197 THR A O 1
ATOM 1528 N N . ILE A 1 198 ? -21.524 -10.834 -15.908 1.00 94.62 198 ILE A N 1
ATOM 1529 C CA . ILE A 1 198 ? -20.434 -10.382 -15.032 1.00 94.62 198 ILE A CA 1
ATOM 1530 C C . ILE A 1 198 ? -19.641 -9.259 -15.712 1.00 94.62 198 ILE A C 1
ATOM 1532 O O . ILE A 1 198 ? -19.402 -8.229 -15.088 1.00 94.62 198 ILE A O 1
ATOM 1536 N N . GLN A 1 199 ? -19.313 -9.394 -17.004 1.00 95.06 199 GLN A N 1
ATOM 1537 C CA . GLN A 1 199 ? -18.645 -8.320 -17.757 1.00 95.06 199 GLN A CA 1
ATOM 1538 C C . GLN A 1 199 ? -19.444 -7.005 -17.700 1.00 95.06 199 GLN A C 1
ATOM 1540 O O . GLN A 1 199 ? -18.889 -5.949 -17.413 1.00 95.06 199 GLN A O 1
ATOM 1545 N N . ASN A 1 200 ? -20.767 -7.069 -17.881 1.00 93.75 200 ASN A N 1
ATOM 1546 C CA . ASN A 1 200 ? -21.647 -5.899 -17.788 1.00 93.75 200 ASN A CA 1
ATOM 1547 C C . ASN A 1 200 ? -21.708 -5.288 -16.377 1.00 93.75 200 ASN A C 1
ATOM 1549 O O . ASN A 1 200 ? -22.012 -4.104 -16.239 1.00 93.75 200 ASN A O 1
ATOM 1553 N N . ALA A 1 201 ? -21.488 -6.076 -15.320 1.00 94.06 201 ALA A N 1
ATOM 1554 C CA . ALA A 1 201 ? -21.380 -5.539 -13.966 1.00 94.06 201 ALA A CA 1
ATOM 1555 C C . ALA A 1 201 ? -20.069 -4.757 -13.790 1.00 94.06 201 ALA A C 1
ATOM 1557 O O . ALA A 1 201 ? -20.078 -3.688 -13.177 1.00 94.06 201 ALA A O 1
ATOM 1558 N N . LEU A 1 202 ? -18.976 -5.268 -14.364 1.00 95.56 202 LEU A N 1
ATOM 1559 C CA . LEU A 1 202 ? -17.633 -4.698 -14.253 1.00 95.56 202 LEU A CA 1
ATOM 1560 C C . LEU A 1 202 ? -17.371 -3.516 -15.196 1.00 95.56 202 LEU A C 1
ATOM 1562 O O . LEU A 1 202 ? -16.521 -2.695 -14.879 1.00 95.56 202 LEU A O 1
ATOM 1566 N N . SER A 1 203 ? -18.129 -3.349 -16.285 1.00 92.94 203 SER A N 1
ATOM 1567 C CA . SER A 1 203 ? -17.918 -2.271 -17.274 1.00 92.94 203 SER A CA 1
ATOM 1568 C C . SER A 1 203 ? -18.032 -0.843 -16.711 1.00 92.94 203 SER A C 1
ATOM 1570 O O . SER A 1 203 ? -17.784 0.137 -17.404 1.00 92.94 203 SER A O 1
ATOM 1572 N N . ARG A 1 204 ? -18.472 -0.687 -15.457 1.00 89.44 204 ARG A N 1
ATOM 1573 C CA . ARG A 1 204 ? -18.458 0.596 -14.734 1.00 89.44 204 ARG A CA 1
ATOM 1574 C C . ARG A 1 204 ? -17.065 0.983 -14.227 1.00 89.44 204 ARG A C 1
ATOM 1576 O O . ARG A 1 204 ? -16.935 2.058 -13.660 1.00 89.44 204 ARG A O 1
ATOM 1583 N N . LEU A 1 205 ? -16.082 0.102 -14.393 1.00 94.44 205 LEU A N 1
ATOM 1584 C CA . LEU A 1 205 ? -14.698 0.264 -13.955 1.00 94.44 205 LEU A CA 1
ATOM 1585 C C . LEU A 1 205 ? -13.740 0.471 -15.139 1.00 94.44 205 LEU A C 1
ATOM 1587 O O . LEU A 1 205 ? -12.532 0.472 -14.943 1.00 94.44 205 LEU A O 1
ATOM 1591 N N . ASP A 1 206 ? -14.253 0.645 -16.362 1.00 89.75 206 ASP A N 1
ATOM 1592 C CA . ASP A 1 206 ? -13.441 0.785 -17.584 1.00 89.75 206 ASP A CA 1
ATOM 1593 C C . ASP A 1 206 ? -12.513 2.015 -17.582 1.00 89.75 206 ASP A C 1
ATOM 1595 O O . ASP A 1 206 ? -11.593 2.096 -18.394 1.00 89.75 206 ASP A O 1
ATOM 1599 N N . ASP A 1 207 ? -12.749 2.968 -16.681 1.00 87.94 207 ASP A N 1
ATOM 1600 C CA . ASP A 1 207 ? -11.931 4.159 -16.454 1.00 87.94 207 ASP A CA 1
ATOM 1601 C C . ASP A 1 207 ? -10.826 3.970 -15.400 1.00 87.94 207 ASP A C 1
ATOM 1603 O O . ASP A 1 207 ? -9.995 4.858 -15.227 1.00 87.94 207 ASP A O 1
ATOM 1607 N N . LYS A 1 208 ? -10.788 2.824 -14.712 1.00 92.81 208 LYS A N 1
ATOM 1608 C CA . LYS A 1 208 ? -9.803 2.524 -13.668 1.00 92.81 208 LYS A CA 1
ATOM 1609 C C . LYS A 1 208 ? -8.449 2.142 -14.271 1.00 92.81 208 LYS A C 1
ATOM 1611 O O . LYS A 1 208 ? -8.378 1.545 -15.346 1.00 92.81 208 LYS A O 1
ATOM 1616 N N . THR A 1 209 ? -7.369 2.419 -13.534 1.00 91.81 209 THR A N 1
ATOM 1617 C CA . THR A 1 209 ? -5.990 2.008 -13.861 1.00 91.81 209 THR A CA 1
ATOM 1618 C C . THR A 1 209 ? -5.929 0.507 -14.134 1.00 91.81 209 THR A C 1
ATOM 1620 O O . THR A 1 209 ? -5.345 0.070 -15.127 1.00 91.81 209 THR A O 1
ATOM 1623 N N . VAL A 1 210 ? -6.551 -0.276 -13.248 1.00 95.75 210 VAL A N 1
ATOM 1624 C CA . VAL A 1 210 ? -6.754 -1.718 -13.396 1.00 95.75 210 VAL A CA 1
ATOM 1625 C C . VAL A 1 210 ? -7.890 -2.173 -12.485 1.00 95.75 210 VAL A C 1
ATOM 1627 O O . VAL A 1 210 ? -8.055 -1.666 -11.375 1.00 95.75 210 VAL A O 1
ATOM 1630 N N . TYR A 1 211 ? -8.659 -3.165 -12.919 1.00 97.50 211 TYR A N 1
ATOM 1631 C CA . TYR A 1 211 ? -9.678 -3.808 -12.095 1.00 97.50 211 TYR A CA 1
ATOM 1632 C C . TYR A 1 211 ? -9.725 -5.312 -12.343 1.00 97.50 211 TYR A C 1
ATOM 1634 O O . TYR A 1 211 ? -9.177 -5.827 -13.322 1.00 97.50 211 TYR A O 1
ATOM 1642 N N . GLY A 1 212 ? -10.372 -6.038 -11.440 1.00 97.56 212 GLY A N 1
ATOM 1643 C CA . GLY A 1 212 ? -10.496 -7.476 -11.583 1.00 97.56 212 GLY A CA 1
ATOM 1644 C C . GLY A 1 212 ? -11.418 -8.134 -10.573 1.00 97.56 212 GLY A C 1
ATOM 1645 O O . GLY A 1 212 ? -11.979 -7.502 -9.677 1.00 97.56 212 GLY A O 1
ATOM 1646 N N . LEU A 1 213 ? -11.577 -9.438 -10.767 1.00 98.25 213 LEU A N 1
ATOM 1647 C CA . LEU A 1 213 ? -12.458 -10.297 -9.998 1.00 98.25 213 LEU A CA 1
ATOM 1648 C C . LEU A 1 213 ? -11.770 -11.645 -9.771 1.00 98.25 213 LEU A C 1
ATOM 1650 O O . LEU A 1 213 ? -11.412 -12.319 -10.737 1.00 98.25 213 LEU A O 1
ATOM 1654 N N . LEU A 1 214 ? -11.617 -12.068 -8.517 1.00 98.44 214 LEU A N 1
ATOM 1655 C CA . LEU A 1 214 ? -11.379 -13.478 -8.218 1.00 98.44 214 LEU A CA 1
ATOM 1656 C C . LEU A 1 214 ? -12.720 -14.203 -8.270 1.00 98.44 214 LEU A C 1
ATOM 1658 O O . LEU A 1 214 ? -13.629 -13.888 -7.497 1.00 98.44 214 LEU A O 1
ATOM 1662 N N . TYR A 1 215 ? -12.841 -15.162 -9.179 1.00 96.00 215 TYR A N 1
ATOM 1663 C CA . TYR A 1 215 ? -14.050 -15.955 -9.353 1.00 96.00 215 TYR A CA 1
ATOM 1664 C C . TYR A 1 215 ? -13.679 -17.390 -9.724 1.00 96.00 215 TYR A C 1
ATOM 1666 O O . TYR A 1 215 ? -12.907 -17.611 -10.652 1.00 96.00 215 TYR A O 1
ATOM 1674 N N . ASP A 1 216 ? -14.207 -18.358 -8.968 1.00 92.69 216 ASP A N 1
ATOM 1675 C CA . ASP A 1 216 ? -13.946 -19.795 -9.161 1.00 92.69 216 ASP A CA 1
ATOM 1676 C C . ASP A 1 216 ? -12.442 -20.149 -9.189 1.00 92.69 216 ASP A C 1
ATOM 1678 O O . ASP A 1 216 ? -11.964 -20.935 -10.004 1.00 92.69 216 ASP A O 1
ATOM 1682 N N . GLY A 1 217 ? -11.660 -19.501 -8.315 1.00 95.44 217 GLY A N 1
ATOM 1683 C CA . GLY A 1 217 ? -10.210 -19.705 -8.206 1.00 95.44 217 GLY A CA 1
ATOM 1684 C C . GLY A 1 217 ? -9.376 -19.104 -9.345 1.00 95.44 217 GLY A C 1
ATOM 1685 O O . GLY A 1 217 ? -8.163 -19.309 -9.369 1.00 95.44 217 GLY A O 1
ATOM 1686 N N . ILE A 1 218 ? -9.995 -18.363 -10.271 1.00 98.31 218 ILE A N 1
ATOM 1687 C CA . ILE A 1 218 ? -9.317 -17.668 -11.370 1.00 98.31 218 ILE A CA 1
ATOM 1688 C C . ILE A 1 218 ? -9.350 -16.160 -11.113 1.00 98.31 218 ILE A C 1
ATOM 1690 O O . ILE A 1 218 ? -10.400 -15.573 -10.842 1.00 98.31 218 ILE A O 1
ATOM 1694 N N . HIS A 1 219 ? -8.185 -15.523 -11.203 1.00 98.50 219 HIS A N 1
ATOM 1695 C CA . HIS A 1 219 ? -8.020 -14.075 -11.163 1.00 98.50 219 HIS A CA 1
ATOM 1696 C C . HIS A 1 219 ? -8.300 -13.496 -12.553 1.00 98.50 219 HIS A C 1
ATOM 1698 O O . HIS A 1 219 ? -7.458 -13.532 -13.447 1.00 98.50 219 HIS A O 1
ATOM 1704 N N . PHE A 1 220 ? -9.497 -12.951 -12.754 1.00 98.50 220 PHE A N 1
ATOM 1705 C CA . PHE A 1 220 ? -9.837 -12.238 -13.982 1.00 98.50 220 PHE A CA 1
ATOM 1706 C C . PHE A 1 220 ? -9.412 -10.777 -13.871 1.00 98.50 220 PHE A C 1
ATOM 1708 O O . PHE A 1 220 ? -9.812 -10.091 -12.929 1.00 98.50 220 PHE A O 1
ATOM 1715 N N . ARG A 1 221 ? -8.627 -10.287 -14.831 1.00 97.69 221 ARG A N 1
ATOM 1716 C CA . ARG A 1 221 ? -8.066 -8.928 -14.818 1.00 97.69 221 ARG A CA 1
ATOM 1717 C C . ARG A 1 221 ? -8.413 -8.161 -16.090 1.00 97.69 221 ARG A C 1
ATOM 1719 O O . ARG A 1 221 ? -8.471 -8.741 -17.178 1.00 97.69 221 ARG A O 1
ATOM 1726 N N . SER A 1 222 ? -8.647 -6.860 -15.948 1.00 97.00 222 SER A N 1
ATOM 1727 C CA . SER A 1 222 ? -8.648 -5.927 -17.069 1.00 97.00 222 SER A CA 1
ATOM 1728 C C . SER A 1 222 ? -7.256 -5.814 -17.702 1.00 97.00 222 SER A C 1
ATOM 1730 O O . SER A 1 222 ? -6.241 -6.281 -17.178 1.00 97.00 222 SER A O 1
ATOM 1732 N N . GLU A 1 223 ? -7.197 -5.148 -18.844 1.00 94.56 223 GLU A N 1
ATOM 1733 C CA . GLU A 1 223 ? -5.940 -4.556 -19.291 1.00 94.56 223 GLU A CA 1
ATOM 1734 C C . GLU A 1 223 ? -5.578 -3.373 -18.373 1.00 94.56 223 GLU A C 1
ATOM 1736 O O . GLU A 1 223 ? -6.452 -2.816 -17.701 1.00 94.56 223 GLU A O 1
ATOM 1741 N N . CYS A 1 224 ? -4.303 -2.983 -18.343 1.00 92.75 224 CYS A N 1
ATOM 1742 C CA . CYS A 1 224 ? -3.861 -1.779 -17.636 1.00 92.75 224 CYS A CA 1
ATOM 1743 C C . CYS A 1 224 ? -3.842 -0.604 -18.621 1.00 92.75 224 CYS A C 1
ATOM 1745 O O . CYS A 1 224 ? -2.894 -0.460 -19.394 1.00 92.75 224 CYS A O 1
ATOM 1747 N N . SER A 1 225 ? -4.893 0.212 -18.625 1.00 88.31 225 SER A N 1
ATOM 1748 C CA . SER A 1 225 ? -5.070 1.299 -19.596 1.00 88.31 225 SER A CA 1
ATOM 1749 C C . SER A 1 225 ? -4.177 2.500 -19.284 1.00 88.31 225 SER A C 1
ATOM 1751 O O . SER A 1 225 ? -4.339 3.139 -18.248 1.00 88.31 225 SER A O 1
ATOM 1753 N N . THR A 1 226 ? -3.284 2.877 -20.201 1.00 89.88 226 THR A N 1
ATOM 1754 C CA . THR A 1 226 ? -2.510 4.129 -20.111 1.00 89.88 226 THR A CA 1
ATOM 1755 C C . THR A 1 226 ? -2.966 5.128 -21.171 1.00 89.88 226 THR A C 1
ATOM 1757 O O . THR A 1 226 ? -3.652 4.778 -22.138 1.00 89.88 226 THR A O 1
ATOM 1760 N N . ARG A 1 227 ? -2.520 6.384 -21.058 1.00 89.38 227 ARG A N 1
ATOM 1761 C CA . ARG A 1 227 ? -2.764 7.400 -22.097 1.00 89.38 227 ARG A CA 1
ATOM 1762 C C . ARG A 1 227 ? -2.089 7.092 -23.440 1.00 89.38 227 ARG A C 1
ATOM 1764 O O . ARG A 1 227 ? -2.439 7.729 -24.430 1.00 89.38 227 ARG A O 1
ATOM 1771 N N . GLN A 1 228 ? -1.163 6.132 -23.482 1.00 87.62 228 GLN A N 1
ATOM 1772 C CA . GLN A 1 228 ? -0.428 5.707 -24.681 1.00 87.62 228 GLN A CA 1
ATOM 1773 C C . GLN A 1 228 ? -0.839 4.304 -25.168 1.00 87.62 228 GLN A C 1
ATOM 1775 O O . GLN A 1 228 ? -0.208 3.739 -26.058 1.00 87.62 228 GLN A O 1
ATOM 1780 N N . GLY A 1 229 ? -1.927 3.747 -24.625 1.00 90.06 229 GLY A N 1
ATOM 1781 C CA . GLY A 1 229 ? -2.381 2.379 -24.887 1.00 90.06 229 GLY A CA 1
ATOM 1782 C C . GLY A 1 229 ? -2.198 1.475 -23.672 1.00 90.06 229 GLY A C 1
ATOM 1783 O O . GLY A 1 229 ? -1.855 1.938 -22.588 1.00 90.06 229 GLY A O 1
ATOM 1784 N N . ASN A 1 230 ? -2.459 0.181 -23.814 1.00 92.19 230 ASN A N 1
ATOM 1785 C CA . ASN A 1 230 ? -2.333 -0.734 -22.680 1.00 92.19 230 ASN A CA 1
ATOM 1786 C C . ASN A 1 230 ? -0.863 -0.900 -22.281 1.00 92.19 230 ASN A C 1
ATOM 1788 O O . ASN A 1 230 ? 0.007 -1.026 -23.147 1.00 92.19 230 ASN A O 1
ATOM 1792 N N . ALA A 1 231 ? -0.589 -0.928 -20.977 1.00 92.12 231 ALA A N 1
ATOM 1793 C CA . ALA A 1 231 ? 0.742 -1.219 -20.468 1.00 92.12 231 ALA A CA 1
ATOM 1794 C C . ALA A 1 231 ? 1.179 -2.620 -20.923 1.00 92.12 231 ALA A C 1
ATOM 1796 O O . ALA A 1 231 ? 0.438 -3.590 -20.756 1.00 92.12 231 ALA A O 1
ATOM 1797 N N . LYS A 1 232 ? 2.399 -2.729 -21.466 1.00 92.69 232 LYS A N 1
ATOM 1798 C CA . LYS A 1 232 ? 2.947 -3.993 -21.991 1.00 92.69 232 LYS A CA 1
ATOM 1799 C C . LYS A 1 232 ? 3.011 -5.096 -20.924 1.00 92.69 232 LYS A C 1
ATOM 1801 O O . LYS A 1 232 ? 2.767 -6.253 -21.242 1.00 92.69 232 LYS A O 1
ATOM 1806 N N . TYR A 1 233 ? 3.303 -4.721 -19.677 1.00 93.38 233 TYR A N 1
ATOM 1807 C CA . TYR A 1 233 ? 3.521 -5.626 -18.543 1.00 93.38 233 TYR A CA 1
ATOM 1808 C C . TYR A 1 233 ? 2.562 -5.318 -17.390 1.00 93.38 233 TYR A C 1
ATOM 1810 O O . TYR A 1 233 ? 2.977 -4.924 -16.305 1.00 93.38 233 TYR A O 1
ATOM 1818 N N . CYS A 1 234 ? 1.259 -5.459 -17.636 1.00 93.19 234 CYS A N 1
ATOM 1819 C CA . CYS A 1 234 ? 0.215 -5.108 -16.665 1.00 93.19 234 CYS A CA 1
ATOM 1820 C C . CYS A 1 234 ? 0.310 -5.899 -15.338 1.00 93.19 234 CYS A C 1
ATOM 1822 O O . CYS A 1 234 ? -0.060 -5.404 -14.277 1.00 93.19 234 CYS A O 1
ATOM 1824 N N . GLU A 1 235 ? 0.828 -7.129 -15.361 1.00 92.00 235 GLU A N 1
ATOM 1825 C CA . GLU A 1 235 ? 1.105 -7.946 -14.166 1.00 92.00 235 GLU A CA 1
ATOM 1826 C C . GLU A 1 235 ? 2.251 -7.415 -13.311 1.00 92.00 235 GLU A C 1
ATOM 1828 O O . GLU A 1 235 ? 2.282 -7.697 -12.118 1.00 92.00 235 GLU A O 1
ATOM 1833 N N . ASP A 1 236 ? 3.151 -6.637 -13.905 1.00 92.69 236 ASP A N 1
ATOM 1834 C CA . ASP A 1 236 ? 4.318 -6.077 -13.236 1.00 92.69 236 ASP A CA 1
ATOM 1835 C C . ASP A 1 236 ? 4.133 -4.585 -12.908 1.00 92.69 236 ASP A C 1
ATOM 1837 O O . ASP A 1 236 ? 5.068 -3.944 -12.419 1.00 92.69 236 ASP A O 1
ATOM 1841 N N . THR A 1 237 ? 2.938 -4.022 -13.142 1.00 92.25 237 THR A N 1
ATOM 1842 C CA . THR A 1 237 ? 2.605 -2.655 -12.727 1.00 92.25 237 THR A CA 1
ATOM 1843 C C . THR A 1 237 ? 2.723 -2.530 -11.208 1.00 92.25 237 THR A C 1
ATOM 1845 O O . THR A 1 237 ? 2.122 -3.296 -10.454 1.00 92.25 237 THR A O 1
ATOM 1848 N N . ILE A 1 238 ? 3.497 -1.540 -10.767 1.00 94.75 238 ILE A N 1
ATOM 1849 C CA . ILE A 1 238 ? 3.793 -1.265 -9.357 1.00 94.75 238 ILE A CA 1
ATOM 1850 C C . ILE A 1 238 ? 2.653 -0.439 -8.768 1.00 94.75 238 ILE A C 1
ATOM 1852 O O . ILE A 1 238 ? 2.680 0.770 -8.894 1.00 94.75 238 ILE A O 1
ATOM 1856 N N . LEU A 1 239 ? 1.655 -1.047 -8.144 1.00 95.19 239 LEU A N 1
ATOM 1857 C CA . LEU A 1 239 ? 0.492 -0.348 -7.589 1.00 95.19 239 LEU A CA 1
ATOM 1858 C C . LEU A 1 239 ? 0.785 0.118 -6.156 1.00 95.19 239 LEU A C 1
ATOM 1860 O O . LEU A 1 239 ? 1.300 -0.677 -5.363 1.00 95.19 239 LEU A O 1
ATOM 1864 N N . PRO A 1 240 ? 0.452 1.360 -5.774 1.00 95.44 240 PRO A N 1
ATOM 1865 C CA . PRO A 1 240 ? 0.626 1.800 -4.403 1.00 95.44 240 PRO A CA 1
ATOM 1866 C C . PRO A 1 240 ? -0.498 1.286 -3.513 1.00 95.44 240 PRO A C 1
ATOM 1868 O O . PRO A 1 240 ? -1.613 1.000 -3.951 1.00 95.44 240 PRO A O 1
ATOM 1871 N N . SER A 1 241 ? -0.216 1.222 -2.221 1.00 96.44 241 SER A N 1
ATOM 1872 C CA . SER A 1 241 ? -1.191 0.811 -1.227 1.00 96.44 241 SER A CA 1
ATOM 1873 C C . SER A 1 241 ? -2.185 1.914 -0.891 1.00 96.44 241 SER A C 1
ATOM 1875 O O . SER A 1 241 ? -3.363 1.633 -0.667 1.00 96.44 241 SER A O 1
ATOM 1877 N N . TYR A 1 242 ? -1.722 3.162 -0.786 1.00 96.06 242 TYR A N 1
ATOM 1878 C CA . TYR A 1 242 ? -2.430 4.201 -0.043 1.00 96.06 242 TYR A CA 1
ATOM 1879 C C . TYR A 1 242 ? -3.024 3.610 1.255 1.00 96.06 242 TYR A C 1
ATOM 1881 O O . TYR A 1 242 ? -2.392 2.817 1.952 1.00 96.06 242 TYR A O 1
ATOM 1889 N N . SER A 1 243 ? -4.277 3.926 1.578 1.00 97.56 243 SER A N 1
ATOM 1890 C CA . SER A 1 243 ? -4.916 3.417 2.793 1.00 97.56 243 SER A CA 1
ATOM 1891 C C . SER A 1 243 ? -5.286 1.929 2.765 1.00 97.56 243 SER A C 1
ATOM 1893 O O . SER A 1 243 ? -5.649 1.413 3.819 1.00 97.56 243 SER A O 1
ATOM 1895 N N . LEU A 1 244 ? -5.085 1.196 1.656 1.00 98.56 244 LEU A N 1
ATOM 1896 C CA . LEU A 1 244 ? -5.173 -0.273 1.681 1.00 98.56 244 LEU A CA 1
ATOM 1897 C C . LEU A 1 244 ? -4.177 -0.864 2.694 1.00 98.56 244 LEU A C 1
ATOM 1899 O O . LEU A 1 244 ? -4.472 -1.875 3.330 1.00 98.56 244 LEU A O 1
ATOM 1903 N N . ALA A 1 245 ? -3.030 -0.204 2.912 1.00 98.50 245 ALA A N 1
ATOM 1904 C CA . ALA A 1 245 ? -2.037 -0.628 3.899 1.00 98.50 245 ALA A CA 1
ATOM 1905 C C . ALA A 1 245 ? -2.582 -0.691 5.335 1.00 98.50 245 ALA A C 1
ATOM 1907 O O . ALA A 1 245 ? -2.112 -1.516 6.114 1.00 98.50 245 ALA A O 1
ATOM 1908 N N . LYS A 1 246 ? -3.614 0.092 5.683 1.00 98.75 246 LYS A N 1
ATOM 1909 C CA . LYS A 1 246 ? -4.203 0.048 7.030 1.00 98.75 246 LYS A CA 1
ATOM 1910 C C . LYS A 1 246 ? -4.696 -1.352 7.384 1.00 98.75 246 LYS A C 1
ATOM 1912 O O . LYS A 1 246 ? -4.459 -1.802 8.497 1.00 98.75 246 LYS A O 1
ATOM 1917 N N . GLY A 1 247 ? -5.317 -2.053 6.437 1.00 98.31 247 GLY A N 1
ATOM 1918 C CA . GLY A 1 247 ? -5.706 -3.452 6.614 1.00 98.31 247 GLY A CA 1
ATOM 1919 C C . GLY A 1 247 ? -4.590 -4.426 6.248 1.00 98.31 247 GLY A C 1
ATOM 1920 O O . GLY A 1 247 ? -4.291 -5.332 7.022 1.00 98.31 247 GLY A O 1
ATOM 1921 N N . LEU A 1 248 ? -3.935 -4.222 5.098 1.00 98.62 248 LEU A N 1
ATOM 1922 C CA . LEU A 1 248 ? -2.950 -5.174 4.568 1.00 98.62 248 LEU A CA 1
ATOM 1923 C C . LEU A 1 248 ? -1.644 -5.222 5.369 1.00 98.62 248 LEU A C 1
ATOM 1925 O O . LEU A 1 248 ? -0.998 -6.255 5.397 1.00 98.62 248 LEU A O 1
ATOM 1929 N N . VAL A 1 249 ? -1.258 -4.144 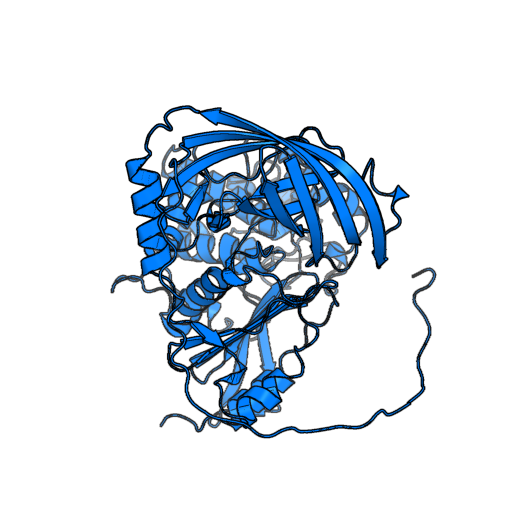6.048 1.00 98.62 249 VAL A N 1
ATOM 1930 C CA . VAL A 1 249 ? -0.004 -4.069 6.810 1.00 98.62 249 VAL A CA 1
ATOM 1931 C C . VAL A 1 249 ? -0.287 -3.956 8.295 1.00 98.62 249 VAL A C 1
ATOM 1933 O O . VAL A 1 249 ? 0.008 -4.886 9.048 1.00 98.62 249 VAL A O 1
ATOM 1936 N N . ALA A 1 250 ? -0.873 -2.837 8.727 1.00 98.38 250 ALA A N 1
ATOM 1937 C CA . ALA A 1 250 ? -1.091 -2.580 10.147 1.00 98.38 250 ALA A CA 1
ATOM 1938 C C . ALA A 1 250 ? -2.128 -3.549 10.744 1.00 98.38 250 ALA A C 1
ATOM 1940 O O . ALA A 1 250 ? -1.900 -4.126 11.809 1.00 98.38 250 ALA A O 1
ATOM 1941 N N . GLY A 1 251 ? -3.229 -3.784 10.027 1.00 97.81 251 GLY A N 1
ATOM 1942 C CA . GLY A 1 251 ? -4.279 -4.734 10.386 1.00 97.81 251 GLY A CA 1
ATOM 1943 C C . GLY A 1 251 ? -3.766 -6.168 10.455 1.00 97.81 251 GLY A C 1
ATOM 1944 O O . GLY A 1 251 ? -3.834 -6.787 11.515 1.00 97.81 251 GLY A O 1
ATOM 1945 N N . LEU A 1 252 ? -3.165 -6.679 9.373 1.00 98.38 252 LEU A N 1
ATOM 1946 C CA . LEU A 1 252 ? -2.590 -8.031 9.353 1.00 98.38 252 LEU A CA 1
ATOM 1947 C C . LEU A 1 252 ? -1.540 -8.245 10.445 1.00 98.38 252 LEU A C 1
ATOM 1949 O O . LEU A 1 252 ? -1.563 -9.272 11.124 1.00 98.38 252 LEU A O 1
ATOM 1953 N N . SER A 1 253 ? -0.664 -7.265 10.665 1.00 98.44 253 SER A N 1
ATOM 1954 C CA . SER A 1 253 ? 0.345 -7.336 11.725 1.00 98.44 253 SER A CA 1
ATOM 1955 C C . SER A 1 253 ? -0.295 -7.332 13.113 1.00 98.44 253 SER A C 1
ATOM 1957 O O . SER A 1 253 ? 0.119 -8.099 13.977 1.00 98.44 253 SER A O 1
ATOM 1959 N N . THR A 1 254 ? -1.356 -6.549 13.325 1.00 97.94 254 THR A N 1
ATOM 1960 C CA . THR A 1 254 ? -2.129 -6.562 14.578 1.00 97.94 254 THR A CA 1
ATOM 1961 C C . THR A 1 254 ? -2.748 -7.934 14.832 1.00 97.94 254 THR A C 1
ATOM 1963 O O . THR A 1 254 ? -2.565 -8.490 15.916 1.00 97.94 254 THR A O 1
ATOM 1966 N N . LEU A 1 255 ? -3.423 -8.513 13.834 1.00 97.69 255 LEU A N 1
ATOM 1967 C CA . LEU A 1 255 ? -4.031 -9.843 13.948 1.00 97.69 255 LEU A CA 1
ATOM 1968 C C . LEU A 1 255 ? -2.971 -10.928 14.182 1.00 97.69 255 LEU A C 1
ATOM 1970 O O . LEU A 1 255 ? -3.173 -11.845 14.981 1.00 97.69 255 LEU A O 1
ATOM 1974 N N . ARG A 1 256 ? -1.802 -10.806 13.544 1.00 98.19 256 ARG A N 1
ATOM 1975 C CA . ARG A 1 256 ? -0.687 -11.732 13.748 1.00 98.19 256 ARG A CA 1
ATOM 1976 C C . ARG A 1 256 ? -0.088 -11.622 15.145 1.00 98.19 256 ARG A C 1
ATOM 1978 O O . ARG A 1 256 ? 0.136 -12.640 15.793 1.00 98.19 256 ARG A O 1
ATOM 1985 N N . PHE A 1 257 ? 0.120 -10.411 15.651 1.00 98.19 257 PHE A N 1
ATOM 1986 C CA . PHE A 1 257 ? 0.609 -10.201 17.014 1.00 98.19 257 PHE A CA 1
ATOM 1987 C C . PHE A 1 257 ? -0.400 -10.686 18.056 1.00 98.19 257 PHE A C 1
ATOM 1989 O O . PHE A 1 257 ? 0.001 -11.264 19.063 1.00 98.19 257 PHE A O 1
ATOM 1996 N N . GLN A 1 258 ? -1.703 -10.528 17.813 1.00 96.31 258 GLN A N 1
ATOM 1997 C CA . GLN A 1 258 ? -2.741 -11.125 18.656 1.00 96.31 258 GLN A CA 1
ATOM 1998 C C . GLN A 1 258 ? -2.664 -12.657 18.653 1.00 96.31 258 GLN A C 1
ATOM 2000 O O . GLN A 1 258 ? -2.770 -13.267 19.715 1.00 96.31 258 GLN A O 1
ATOM 2005 N N . ALA A 1 259 ? -2.409 -13.289 17.504 1.00 96.50 259 ALA A N 1
ATOM 2006 C CA . ALA A 1 259 ? -2.210 -14.737 17.434 1.00 96.50 259 ALA A CA 1
ATOM 2007 C C . ALA A 1 259 ? -0.942 -15.202 18.183 1.00 96.50 259 ALA A C 1
ATOM 2009 O O . ALA A 1 259 ? -0.946 -16.271 18.793 1.00 96.50 259 ALA A O 1
ATOM 2010 N N . LEU A 1 260 ? 0.131 -14.403 18.167 1.00 96.38 260 LEU A N 1
ATOM 2011 C CA . LEU A 1 260 ? 1.406 -14.721 18.824 1.00 96.38 260 LEU A CA 1
ATOM 2012 C C . LEU A 1 260 ? 1.401 -14.459 20.340 1.00 96.38 260 LEU A C 1
ATOM 2014 O O . LEU A 1 260 ? 1.949 -15.251 21.107 1.00 96.38 260 LEU A O 1
ATOM 2018 N N . TYR A 1 261 ? 0.795 -13.354 20.776 1.00 95.88 261 TYR A N 1
ATOM 2019 C CA . TYR A 1 261 ? 0.937 -12.812 22.136 1.00 95.88 261 TYR A CA 1
ATOM 2020 C C . TYR A 1 261 ? -0.396 -12.677 22.896 1.00 95.88 261 TYR A C 1
ATOM 2022 O O . TYR A 1 261 ? -0.418 -12.322 24.081 1.00 95.88 261 TYR A O 1
ATOM 2030 N N . GLY A 1 262 ? -1.520 -12.975 22.242 1.00 91.31 262 GLY A N 1
ATOM 2031 C CA . GLY A 1 262 ? -2.862 -12.916 22.815 1.00 91.31 262 GLY A CA 1
ATOM 2032 C C . GLY A 1 262 ? -3.321 -11.500 23.175 1.00 91.31 262 GLY A C 1
ATOM 2033 O O . GLY A 1 262 ? -2.797 -10.492 22.698 1.00 91.31 262 GLY A O 1
ATOM 2034 N N . GLU A 1 263 ? -4.293 -11.423 24.087 1.00 88.69 263 GLU A N 1
ATOM 2035 C CA . GLU A 1 263 ? -4.882 -10.159 24.560 1.00 88.69 263 GLU A CA 1
ATOM 2036 C C . GLU A 1 263 ? -3.872 -9.211 25.223 1.00 88.69 263 GLU A C 1
ATOM 2038 O O . GLU A 1 263 ? -4.135 -8.014 25.337 1.00 88.69 263 GLU A O 1
ATOM 2043 N N . SER A 1 264 ? -2.712 -9.720 25.655 1.00 91.38 264 SER A N 1
ATOM 2044 C CA . SER A 1 264 ? -1.679 -8.902 26.297 1.00 91.38 264 SER A CA 1
ATOM 2045 C C . SER A 1 264 ? -1.175 -7.792 25.371 1.00 91.38 264 SER A C 1
ATOM 2047 O O . SER A 1 264 ? -1.056 -6.648 25.801 1.00 91.38 264 SER A O 1
ATOM 2049 N N . PHE A 1 265 ? -0.965 -8.103 24.090 1.00 95.19 265 PHE A N 1
ATOM 2050 C CA . PHE A 1 265 ? -0.587 -7.123 23.077 1.00 95.19 265 PHE A CA 1
ATOM 2051 C C . PHE A 1 265 ? -1.717 -6.118 22.832 1.00 95.19 265 PHE A C 1
ATOM 2053 O O . PHE A 1 265 ? -1.511 -4.913 22.962 1.00 95.19 265 PHE A O 1
ATOM 2060 N N . ALA A 1 266 ? -2.928 -6.613 22.556 1.00 94.12 266 ALA A N 1
ATOM 2061 C CA . ALA A 1 266 ? -4.079 -5.774 22.222 1.00 94.12 266 ALA A CA 1
ATOM 2062 C C . ALA A 1 266 ? -4.411 -4.740 23.315 1.00 94.12 266 ALA A C 1
ATOM 2064 O O . ALA A 1 266 ? -4.802 -3.617 22.999 1.00 94.12 266 ALA A O 1
ATOM 2065 N N . ASN A 1 267 ? -4.223 -5.110 24.586 1.00 96.50 267 ASN A N 1
ATOM 2066 C CA . ASN A 1 267 ? -4.528 -4.275 25.748 1.00 96.50 267 ASN A CA 1
ATOM 2067 C C . ASN A 1 267 ? -3.329 -3.468 26.274 1.00 96.50 267 ASN A C 1
ATOM 2069 O O . ASN A 1 267 ? -3.476 -2.771 27.275 1.00 96.50 267 ASN A O 1
ATOM 2073 N N . THR A 1 268 ? -2.150 -3.557 25.649 1.00 97.94 268 THR A N 1
ATOM 2074 C CA . THR A 1 268 ? -0.994 -2.754 26.076 1.00 97.94 268 THR A CA 1
ATOM 2075 C C . THR A 1 268 ? -1.277 -1.272 25.833 1.00 97.94 268 THR A C 1
ATOM 2077 O O . THR A 1 268 ? -1.759 -0.902 24.759 1.00 97.94 268 THR A O 1
ATOM 2080 N N . ASN A 1 269 ? -0.979 -0.421 26.817 1.00 98.06 269 ASN A N 1
ATOM 2081 C CA . ASN A 1 269 ? -1.207 1.016 26.700 1.00 98.06 269 ASN A CA 1
ATOM 2082 C C . ASN A 1 269 ? -0.197 1.659 25.747 1.00 98.06 269 ASN A C 1
ATOM 2084 O O . ASN A 1 269 ? 1.002 1.381 25.800 1.00 98.06 269 ASN A O 1
ATOM 2088 N N . VAL A 1 270 ? -0.663 2.594 24.926 1.00 98.31 270 VAL A N 1
ATOM 2089 C CA . VAL A 1 270 ? 0.167 3.293 23.937 1.00 98.31 270 VAL A CA 1
ATOM 2090 C C . VAL A 1 270 ? 1.312 4.052 24.608 1.00 98.31 270 VAL A C 1
ATOM 2092 O O . VAL A 1 270 ? 2.441 4.003 24.125 1.00 98.31 270 VAL A O 1
ATOM 2095 N N . SER A 1 271 ? 1.069 4.680 25.763 1.00 98.12 271 SER A N 1
ATOM 2096 C CA . SER A 1 271 ? 2.106 5.411 26.508 1.00 98.12 271 SER A CA 1
ATOM 2097 C C . SER A 1 271 ? 3.222 4.529 27.085 1.00 98.12 271 SER A C 1
ATOM 2099 O O . SER A 1 271 ? 4.248 5.049 27.513 1.00 98.12 271 SER A O 1
ATOM 2101 N N . GLU A 1 272 ? 3.031 3.207 27.142 1.00 97.56 272 GLU A N 1
ATOM 2102 C CA . GLU A 1 272 ? 4.077 2.257 27.555 1.00 97.56 272 GLU A CA 1
ATOM 2103 C C . GLU A 1 272 ? 5.006 1.880 26.392 1.00 97.56 272 GLU A C 1
ATOM 2105 O O . GLU A 1 272 ? 6.136 1.450 26.619 1.00 97.56 272 GLU A O 1
ATOM 2110 N N . LEU A 1 273 ? 4.537 2.050 25.152 1.00 97.81 273 LEU A N 1
ATOM 2111 C CA . LEU A 1 273 ? 5.255 1.683 23.932 1.00 97.81 273 LEU A CA 1
ATOM 2112 C C . LEU A 1 273 ? 5.830 2.900 23.200 1.00 97.81 273 LEU A C 1
ATOM 2114 O O . LEU A 1 273 ? 6.854 2.790 22.539 1.00 97.81 273 LEU A O 1
ATOM 2118 N N . ILE A 1 274 ? 5.196 4.067 23.306 1.00 97.69 274 ILE A N 1
ATOM 2119 C CA . ILE A 1 274 ? 5.575 5.254 22.535 1.00 97.69 274 ILE A CA 1
ATOM 2120 C C . ILE A 1 274 ? 5.839 6.406 23.495 1.00 97.69 274 ILE A C 1
ATOM 2122 O O . ILE A 1 274 ? 4.919 6.998 24.053 1.00 97.69 274 ILE A O 1
ATOM 2126 N N . SER A 1 275 ? 7.112 6.762 23.659 1.00 95.38 275 SER A N 1
ATOM 2127 C CA . SER A 1 275 ? 7.552 7.779 24.624 1.00 95.38 275 SER A CA 1
ATOM 2128 C C . SER A 1 275 ? 7.003 9.187 24.347 1.00 95.38 275 SER A C 1
ATOM 2130 O O . SER A 1 275 ? 6.856 9.977 25.279 1.00 95.38 275 SER A O 1
ATOM 2132 N N . TYR A 1 276 ? 6.662 9.495 23.091 1.00 97.06 276 TYR A N 1
ATOM 2133 C CA . TYR A 1 276 ? 6.009 10.751 22.694 1.00 97.06 276 TYR A CA 1
ATOM 2134 C C . TYR A 1 276 ? 4.558 10.856 23.192 1.00 97.06 276 TYR A C 1
ATOM 2136 O O . TYR A 1 276 ? 4.045 11.959 23.395 1.00 97.06 276 TYR A O 1
ATOM 2144 N N . CYS A 1 277 ? 3.895 9.723 23.424 1.00 98.31 277 CYS A N 1
ATOM 2145 C CA . CYS A 1 277 ? 2.519 9.651 23.899 1.00 98.31 277 CYS A CA 1
ATOM 2146 C C . CYS A 1 277 ? 2.517 9.630 25.427 1.00 98.31 277 CYS A C 1
ATOM 2148 O O . CYS A 1 277 ? 2.621 8.581 26.057 1.00 98.31 277 CYS A O 1
ATOM 2150 N N . THR A 1 278 ? 2.426 10.809 26.046 1.00 97.56 278 THR A N 1
ATOM 2151 C CA . THR A 1 278 ? 2.598 10.912 27.500 1.00 97.56 278 THR A CA 1
ATOM 2152 C C . THR A 1 278 ? 1.462 10.220 28.270 1.00 97.56 278 THR A C 1
ATOM 2154 O O . THR A 1 278 ? 0.304 10.264 27.829 1.00 97.56 278 THR A O 1
ATOM 2157 N N . PRO A 1 279 ? 1.741 9.618 29.445 1.00 97.25 279 PRO A N 1
ATOM 2158 C CA . PRO A 1 279 ? 0.716 8.953 30.250 1.00 97.25 279 PRO A CA 1
ATOM 2159 C C . PRO A 1 279 ? -0.477 9.852 30.596 1.00 97.25 279 PRO A C 1
ATOM 2161 O O . PRO A 1 279 ? -1.608 9.382 30.633 1.00 97.25 279 PRO A O 1
ATOM 2164 N N . GLU A 1 280 ? -0.273 11.162 30.779 1.00 96.81 280 GLU A N 1
ATOM 2165 C CA . GLU A 1 280 ? -1.364 12.095 31.092 1.00 96.81 280 GLU A CA 1
ATOM 2166 C C . GLU A 1 280 ? -2.451 12.138 30.008 1.00 96.81 280 GLU A C 1
ATOM 2168 O O . GLU A 1 280 ? -3.601 12.452 30.318 1.00 96.81 280 GLU A O 1
ATOM 2173 N N . LYS A 1 281 ? -2.097 11.835 28.752 1.00 96.69 281 LYS A N 1
ATOM 2174 C CA . LYS A 1 281 ? -3.018 11.822 27.609 1.00 96.69 281 LYS A CA 1
ATOM 2175 C C . LYS A 1 281 ? -3.351 10.421 27.089 1.00 96.69 281 LYS A C 1
ATOM 2177 O O . LYS A 1 281 ? -4.438 10.243 26.544 1.00 96.69 281 LYS A O 1
ATOM 2182 N N . TRP A 1 282 ? -2.437 9.461 27.220 1.00 98.38 282 TRP A N 1
ATOM 2183 C CA . TRP A 1 282 ? -2.483 8.193 26.477 1.00 98.38 282 TRP A CA 1
ATOM 2184 C C . TRP A 1 282 ? -2.462 6.927 27.352 1.00 98.38 282 TRP A C 1
ATOM 2186 O O . TRP A 1 282 ? -2.416 5.828 26.808 1.00 98.38 282 TRP A O 1
ATOM 2196 N N . GLN A 1 283 ? -2.522 7.044 28.685 1.00 96.19 283 GLN A N 1
ATOM 2197 C CA . GLN A 1 283 ? -2.489 5.881 29.596 1.00 96.19 283 GLN A CA 1
ATOM 2198 C C . GLN A 1 283 ? -3.711 4.947 29.518 1.00 96.19 283 GLN A C 1
ATOM 2200 O O . GLN A 1 283 ? -3.662 3.845 30.046 1.00 96.19 283 GLN A O 1
ATOM 2205 N N . ASP A 1 284 ? -4.823 5.403 28.945 1.00 97.12 284 ASP A N 1
ATOM 2206 C CA . ASP A 1 284 ? -6.081 4.665 28.767 1.00 97.12 284 ASP A CA 1
ATOM 2207 C C . ASP A 1 284 ? -6.299 4.204 27.315 1.00 97.12 284 ASP A C 1
ATOM 2209 O O . ASP A 1 284 ? -7.242 3.464 27.027 1.00 97.12 284 ASP A O 1
ATOM 2213 N N . VAL A 1 285 ? -5.437 4.636 26.390 1.00 98.69 285 VAL A N 1
ATOM 2214 C CA . VAL A 1 285 ? -5.478 4.234 24.983 1.00 98.69 285 VAL A CA 1
ATOM 2215 C C . VAL A 1 285 ? -4.631 2.975 24.823 1.00 98.69 285 VAL A C 1
ATOM 2217 O O . VAL A 1 285 ? -3.454 2.978 25.174 1.00 98.69 285 VAL A O 1
ATOM 2220 N N . SER A 1 286 ? -5.208 1.908 24.273 1.00 98.50 286 SER A N 1
ATOM 2221 C CA . SER A 1 286 ? -4.528 0.644 24.007 1.00 98.50 286 SER A CA 1
ATOM 2222 C C . SER A 1 286 ? -4.138 0.528 22.535 1.00 98.50 286 SER A C 1
ATOM 2224 O O . SER A 1 286 ? -4.616 1.281 21.680 1.00 98.50 286 SER A O 1
ATOM 2226 N N . VAL A 1 287 ? -3.325 -0.476 22.215 1.00 98.31 287 VAL A N 1
ATOM 2227 C CA . VAL A 1 287 ? -3.024 -0.849 20.827 1.00 98.31 287 VAL A CA 1
ATOM 2228 C C . VAL A 1 287 ? -4.296 -1.164 20.025 1.00 98.31 287 VAL A C 1
ATOM 22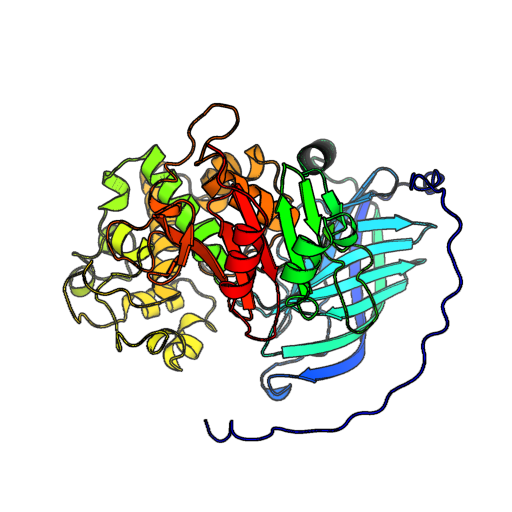30 O O . VAL A 1 287 ? -4.419 -0.736 18.879 1.00 98.31 287 VAL A O 1
ATOM 2233 N N . SER A 1 288 ? -5.280 -1.851 20.616 1.00 96.62 288 SER A N 1
ATOM 2234 C CA . SER A 1 288 ? -6.556 -2.136 19.940 1.00 96.62 288 SER A CA 1
ATOM 2235 C C . SER A 1 288 ? -7.365 -0.876 19.609 1.00 96.62 288 SER A C 1
ATOM 2237 O O . SER A 1 288 ? -8.038 -0.838 18.576 1.00 96.62 288 SER A O 1
ATOM 2239 N N . HIS A 1 289 ? -7.268 0.175 20.433 1.00 98.38 289 HIS A N 1
ATOM 2240 C CA . HIS A 1 289 ? -7.890 1.466 20.136 1.00 98.38 289 HIS A CA 1
ATOM 2241 C C . HIS A 1 289 ? -7.233 2.156 18.935 1.00 98.38 289 HIS A C 1
ATOM 2243 O O . HIS A 1 289 ? -7.960 2.725 18.124 1.00 98.38 289 HIS A O 1
ATOM 2249 N N . LEU A 1 290 ? -5.905 2.061 18.777 1.00 98.62 290 LEU A N 1
ATOM 2250 C CA . LEU A 1 290 ? -5.213 2.543 17.573 1.00 98.62 290 LEU A CA 1
ATOM 2251 C C . LEU A 1 290 ? -5.657 1.763 16.326 1.00 98.62 290 LEU A C 1
ATOM 2253 O O . LEU A 1 290 ? -6.031 2.362 15.322 1.00 98.62 290 LEU A O 1
ATOM 2257 N N . ALA A 1 291 ? -5.687 0.428 16.404 1.00 97.19 291 ALA A N 1
ATOM 2258 C CA . ALA A 1 291 ? -6.085 -0.437 15.286 1.00 97.19 291 ALA A CA 1
ATOM 2259 C C . ALA A 1 291 ? -7.532 -0.222 14.822 1.00 97.19 291 ALA A C 1
ATOM 2261 O O . ALA A 1 291 ? -7.843 -0.408 13.646 1.00 97.19 291 ALA A O 1
ATOM 2262 N N . SER A 1 292 ? -8.409 0.200 15.732 1.00 96.94 292 SER A N 1
ATOM 2263 C CA . SER A 1 292 ? -9.806 0.518 15.424 1.00 96.94 292 SER A CA 1
ATOM 2264 C C . SER A 1 292 ? -10.059 2.006 15.164 1.00 96.94 292 SER A C 1
ATOM 2266 O O . SER A 1 292 ? -11.193 2.358 14.857 1.00 96.94 292 SER A O 1
ATOM 2268 N N . MET A 1 293 ? -9.048 2.876 15.291 1.00 98.00 293 MET A N 1
ATOM 2269 C CA . MET A 1 293 ? -9.191 4.340 15.236 1.00 98.00 293 MET A CA 1
ATOM 2270 C C . MET A 1 293 ? -10.277 4.879 16.180 1.00 98.00 293 MET A C 1
ATOM 2272 O O . MET A 1 293 ? -11.103 5.723 15.832 1.00 98.00 293 MET A O 1
ATOM 2276 N N . THR A 1 294 ? -10.304 4.340 17.397 1.00 97.88 294 THR A N 1
ATOM 2277 C CA . THR A 1 294 ? -11.241 4.727 18.459 1.00 97.88 294 THR A CA 1
ATOM 2278 C C . THR A 1 294 ? -10.484 5.250 19.673 1.00 97.88 294 THR A C 1
ATOM 2280 O O . THR A 1 294 ? -10.748 4.855 20.807 1.00 97.88 294 THR A O 1
ATOM 2283 N N . THR A 1 295 ? -9.472 6.085 19.463 1.00 98.50 295 THR A N 1
ATOM 2284 C CA . THR A 1 295 ? -8.577 6.554 20.534 1.00 98.50 295 THR A CA 1
ATOM 2285 C C . THR A 1 295 ? -9.244 7.545 21.487 1.00 98.50 295 THR A C 1
ATOM 2287 O O . THR A 1 295 ? -8.769 7.739 22.603 1.00 98.50 295 THR A O 1
ATOM 2290 N N . GLY A 1 296 ? -10.334 8.199 21.071 1.00 98.50 296 GLY A N 1
ATOM 2291 C CA . GLY A 1 296 ? -10.923 9.322 21.807 1.00 98.50 296 GLY A CA 1
ATOM 2292 C C . GLY A 1 296 ? -10.013 10.560 21.827 1.00 98.50 296 GLY A C 1
ATOM 2293 O O . GLY A 1 296 ? -10.139 11.404 22.726 1.00 98.50 296 GLY A O 1
ATOM 2294 N N . ARG A 1 297 ? -9.046 10.639 20.898 1.00 98.50 297 ARG A N 1
ATOM 2295 C CA . ARG A 1 297 ? -8.083 11.736 20.748 1.00 98.50 297 ARG A CA 1
ATOM 2296 C C . ARG A 1 297 ? -8.268 12.391 19.382 1.00 98.50 297 ARG A C 1
ATOM 2298 O O . ARG A 1 297 ? -7.820 11.851 18.388 1.00 98.50 297 ARG A O 1
ATOM 2305 N N . TYR A 1 298 ? -8.948 13.534 19.323 1.00 98.25 298 TYR A N 1
ATOM 2306 C CA . TYR A 1 298 ? -9.274 14.193 18.050 1.00 98.25 298 TYR A CA 1
ATOM 2307 C C . TYR A 1 298 ? -9.619 15.677 18.229 1.00 98.25 298 TYR A C 1
ATOM 2309 O O . TYR A 1 298 ? -9.945 16.122 19.333 1.00 98.25 298 TYR A O 1
ATOM 2317 N N . PHE A 1 299 ? -9.571 16.462 17.152 1.00 97.50 299 PHE A N 1
ATOM 2318 C CA . PHE A 1 299 ? -10.132 17.820 17.135 1.00 97.50 299 PHE A CA 1
ATOM 2319 C C . PHE A 1 299 ? -11.599 17.810 16.700 1.00 97.50 299 PHE A C 1
ATOM 2321 O O . PHE A 1 299 ? -12.416 18.502 17.311 1.00 97.50 299 PHE A O 1
ATOM 2328 N N . SER A 1 300 ? -11.935 16.994 15.700 1.00 97.25 300 SER A N 1
ATOM 2329 C CA . SER A 1 300 ? -13.283 16.792 15.174 1.00 97.25 300 SER A CA 1
ATOM 2330 C C . SER A 1 300 ? -13.588 15.305 14.994 1.00 97.25 300 SER A C 1
ATOM 2332 O O . SER A 1 300 ? -12.751 14.546 14.520 1.00 97.25 300 SER A O 1
ATOM 2334 N N . SER A 1 301 ? -14.804 14.889 15.352 1.00 96.31 301 SER A N 1
ATOM 2335 C CA . SER A 1 301 ? -15.303 13.535 15.074 1.00 96.31 301 SER A CA 1
ATOM 2336 C C . SER A 1 301 ? -16.012 13.425 13.721 1.00 96.31 301 SER A C 1
ATOM 2338 O O . SER A 1 301 ? -16.495 12.351 13.363 1.00 96.31 301 SER A O 1
ATOM 2340 N N . GLU A 1 302 ? -16.119 14.524 12.967 1.00 97.06 302 GLU A N 1
ATOM 2341 C CA . GLU A 1 302 ? -16.665 14.485 11.613 1.00 97.06 302 GLU A CA 1
ATOM 2342 C C . GLU A 1 302 ? -15.718 13.712 10.685 1.00 97.06 302 GLU A C 1
ATOM 2344 O O . GLU A 1 302 ? -14.500 13.898 10.722 1.00 97.06 302 GLU A O 1
ATOM 2349 N N . TYR A 1 303 ? -16.285 12.842 9.844 1.00 94.00 303 TYR A N 1
ATOM 2350 C CA . TYR A 1 303 ? -15.517 11.997 8.931 1.00 94.00 303 TYR A CA 1
ATOM 2351 C C . TYR A 1 303 ? -14.544 12.831 8.084 1.00 94.00 303 TYR A C 1
ATOM 2353 O O . TYR A 1 303 ? -14.947 13.829 7.490 1.00 94.00 303 TYR A O 1
ATOM 2361 N N . MET A 1 304 ? -13.273 12.412 8.055 1.00 93.44 304 MET A N 1
ATOM 2362 C CA . MET A 1 304 ? -12.145 13.060 7.363 1.00 93.44 304 MET A CA 1
ATOM 2363 C C . MET A 1 304 ? -11.767 14.471 7.841 1.00 93.44 304 MET A C 1
ATOM 2365 O O . MET A 1 304 ? -10.758 15.000 7.386 1.00 93.44 304 MET A O 1
ATOM 2369 N N . SER A 1 305 ? -12.494 15.078 8.786 1.00 96.62 305 SER A N 1
ATOM 2370 C CA . SER A 1 305 ? -12.257 16.474 9.184 1.00 96.62 305 SER A CA 1
ATOM 2371 C C . SER A 1 305 ? -10.858 16.712 9.756 1.00 96.62 305 SER A C 1
ATOM 2373 O O . SER A 1 305 ? -10.278 17.767 9.509 1.00 96.62 305 SER A O 1
ATOM 2375 N N . ASP A 1 306 ? -10.334 15.773 10.542 1.00 96.62 306 ASP A N 1
ATOM 2376 C CA . ASP A 1 306 ? -8.973 15.866 11.075 1.00 96.62 306 ASP A CA 1
ATOM 2377 C C . ASP A 1 306 ? -7.933 15.418 10.037 1.00 96.62 306 ASP A C 1
ATOM 2379 O O . ASP A 1 306 ? -6.890 16.055 9.904 1.00 96.62 306 ASP A O 1
ATOM 2383 N N . GLU A 1 307 ? -8.223 14.355 9.283 1.00 95.75 307 GLU A N 1
ATOM 2384 C CA . GLU A 1 307 ? -7.334 13.789 8.257 1.00 95.75 307 GLU A CA 1
ATOM 2385 C C . GLU A 1 307 ? -6.996 14.811 7.157 1.00 95.75 307 GLU A C 1
ATOM 2387 O O . GLU A 1 307 ? -5.838 14.957 6.777 1.00 95.75 307 GLU A O 1
ATOM 2392 N N . GLU A 1 308 ? -7.997 15.559 6.683 1.00 92.81 308 GLU A N 1
ATOM 2393 C CA . GLU A 1 308 ? -7.860 16.583 5.635 1.00 92.81 308 GLU A CA 1
ATOM 2394 C C . GLU A 1 308 ? -7.430 17.955 6.186 1.00 92.81 308 GLU A C 1
ATOM 2396 O O . GLU A 1 308 ? -7.308 18.933 5.442 1.00 92.81 308 GLU A O 1
ATOM 2401 N N . GLY A 1 309 ? -7.217 18.061 7.501 1.00 93.31 309 GLY A N 1
ATOM 2402 C CA . GLY A 1 309 ? -6.785 19.293 8.146 1.00 93.31 309 GLY A CA 1
ATOM 2403 C C . GLY A 1 309 ? -5.392 19.725 7.680 1.00 93.31 309 GLY A C 1
ATOM 2404 O O . GLY A 1 309 ? -4.479 18.908 7.580 1.00 93.31 309 GLY A O 1
ATOM 2405 N N . MET A 1 310 ? -5.192 21.034 7.468 1.00 91.56 310 MET A N 1
ATOM 2406 C CA . MET A 1 310 ? -3.893 21.578 7.027 1.00 91.56 310 MET A CA 1
ATOM 2407 C C . MET A 1 310 ? -2.742 21.177 7.955 1.00 91.56 310 MET A C 1
ATOM 2409 O O . MET A 1 310 ? -1.681 20.813 7.467 1.00 91.56 310 MET A O 1
ATOM 2413 N N . ASN A 1 311 ? -2.967 21.154 9.273 1.00 92.19 311 ASN A N 1
ATOM 2414 C CA . ASN A 1 311 ? -1.946 20.712 10.225 1.00 92.19 311 ASN A CA 1
ATOM 2415 C C . ASN A 1 311 ? -1.566 19.236 10.006 1.00 92.19 311 ASN A C 1
ATOM 2417 O O . ASN A 1 311 ? -0.403 18.889 10.114 1.00 92.19 311 ASN A O 1
ATOM 2421 N N . THR A 1 312 ? -2.508 18.354 9.662 1.00 94.81 312 THR A N 1
ATOM 2422 C CA . THR A 1 312 ? -2.194 16.943 9.365 1.00 94.81 312 THR A CA 1
ATOM 2423 C C . THR A 1 312 ? -1.344 16.824 8.102 1.00 94.81 312 THR A C 1
ATOM 2425 O O . THR A 1 312 ? -0.395 16.042 8.046 1.00 94.81 312 THR A O 1
ATOM 2428 N N . ILE A 1 313 ? -1.626 17.642 7.090 1.00 90.56 313 ILE A N 1
ATOM 2429 C CA . ILE A 1 313 ? -0.814 17.691 5.872 1.00 90.56 313 ILE A CA 1
ATOM 2430 C C . ILE A 1 313 ? 0.601 18.200 6.195 1.00 90.56 313 ILE A C 1
ATOM 2432 O O . ILE A 1 313 ? 1.582 17.509 5.915 1.00 90.56 313 ILE A O 1
ATOM 2436 N N . GLU A 1 314 ? 0.705 19.376 6.818 1.00 92.19 314 GLU A N 1
ATOM 2437 C CA . GLU A 1 314 ? 1.969 20.084 7.057 1.00 92.19 314 GLU A CA 1
ATOM 2438 C C . GLU A 1 314 ? 2.846 19.436 8.137 1.00 92.19 314 GLU A C 1
ATOM 2440 O O . GLU A 1 314 ? 4.067 19.411 7.986 1.00 92.19 314 GLU A O 1
ATOM 2445 N N . ASP A 1 315 ? 2.239 18.869 9.182 1.00 95.25 315 ASP A N 1
ATOM 2446 C CA . ASP A 1 315 ? 2.941 18.384 10.375 1.00 95.25 315 ASP A CA 1
ATOM 2447 C C . ASP A 1 315 ? 2.963 16.845 10.499 1.00 95.25 315 ASP A C 1
ATOM 2449 O O . ASP A 1 315 ? 3.644 16.317 11.381 1.00 95.25 315 ASP A O 1
ATOM 2453 N N . PHE A 1 316 ? 2.279 16.098 9.619 1.00 95.94 316 PHE A N 1
ATOM 2454 C CA . PHE A 1 316 ? 2.341 14.627 9.603 1.00 95.94 316 PHE A CA 1
ATOM 2455 C C . PHE A 1 316 ? 2.670 14.014 8.243 1.00 95.94 316 PHE A C 1
ATOM 2457 O O . PHE A 1 316 ? 3.589 13.193 8.172 1.00 95.94 316 PHE A O 1
ATOM 2464 N N . PHE A 1 317 ? 1.969 14.381 7.168 1.00 93.38 317 PHE A N 1
ATOM 2465 C CA . PHE A 1 317 ? 2.221 13.780 5.854 1.00 93.38 317 PHE A CA 1
ATOM 2466 C C . PHE A 1 317 ? 3.539 14.258 5.237 1.00 93.38 317 PHE A C 1
ATOM 2468 O O . PHE A 1 317 ? 4.311 13.427 4.759 1.00 93.38 317 PHE A O 1
ATOM 2475 N N . LEU A 1 318 ? 3.824 15.564 5.274 1.00 90.44 318 LEU A N 1
ATOM 2476 C CA . LEU A 1 318 ? 5.055 16.128 4.705 1.00 90.44 318 LEU A CA 1
ATOM 2477 C C . LEU A 1 318 ? 6.331 15.819 5.513 1.00 90.44 318 LEU A C 1
ATOM 2479 O O . LEU A 1 318 ? 7.364 15.546 4.888 1.00 90.44 318 LEU A O 1
ATOM 2483 N N . PRO A 1 319 ? 6.325 15.838 6.862 1.00 92.69 319 PRO A N 1
ATOM 2484 C CA . PRO A 1 319 ? 7.505 15.481 7.637 1.00 92.69 319 PRO A CA 1
ATOM 2485 C C . PRO A 1 319 ? 7.903 14.023 7.424 1.00 92.69 319 PRO A C 1
ATOM 2487 O O . PRO A 1 319 ? 7.062 13.149 7.225 1.00 92.69 319 PRO A O 1
ATOM 2490 N N . ALA A 1 320 ? 9.205 13.755 7.485 1.00 92.00 320 ALA A N 1
ATOM 2491 C CA . ALA A 1 320 ? 9.773 12.436 7.205 1.00 92.00 320 ALA A CA 1
ATOM 2492 C C . ALA A 1 320 ? 10.319 11.732 8.455 1.00 92.00 320 ALA A C 1
ATOM 2494 O O . ALA A 1 320 ? 10.686 10.561 8.388 1.00 92.00 320 ALA A O 1
ATOM 2495 N N . SER A 1 321 ? 10.416 12.445 9.582 1.00 96.00 321 SER A N 1
ATOM 2496 C CA . SER A 1 321 ? 11.008 11.900 10.798 1.00 96.00 321 SER A CA 1
ATOM 2497 C C . SER A 1 321 ? 9.973 11.191 11.675 1.00 96.00 321 SER A C 1
ATOM 2499 O O . SER A 1 321 ? 8.800 11.577 11.731 1.00 96.00 321 SER A O 1
ATOM 2501 N N . HIS A 1 322 ? 10.411 10.162 12.391 1.00 97.12 322 HIS A N 1
ATOM 2502 C CA . HIS A 1 322 ? 9.658 9.513 13.440 1.00 97.12 322 HIS A CA 1
ATOM 2503 C C . HIS A 1 322 ? 9.319 10.498 14.548 1.00 97.12 322 HIS A C 1
ATOM 2505 O O . HIS A 1 322 ? 8.172 10.518 14.992 1.00 97.12 322 HIS A O 1
ATOM 2511 N N . ALA A 1 323 ? 10.273 11.346 14.938 1.00 96.88 323 ALA A N 1
ATOM 2512 C CA . ALA A 1 323 ? 10.056 12.353 15.965 1.00 96.88 323 ALA A CA 1
ATOM 2513 C C . ALA A 1 323 ? 8.883 13.291 15.631 1.00 96.88 323 ALA A C 1
ATOM 2515 O O . ALA A 1 323 ? 8.009 13.484 16.476 1.00 96.88 323 ALA A O 1
ATOM 2516 N N . ASP A 1 324 ? 8.830 13.826 14.408 1.00 97.06 324 ASP A N 1
ATOM 2517 C CA . ASP A 1 324 ? 7.771 14.751 13.986 1.00 97.06 324 ASP A CA 1
ATOM 2518 C C . ASP A 1 324 ? 6.420 14.030 13.898 1.00 97.06 324 ASP A C 1
ATOM 2520 O O . ASP A 1 324 ? 5.440 14.463 14.509 1.00 97.06 324 ASP A O 1
ATOM 2524 N N . LYS A 1 325 ? 6.376 12.872 13.223 1.00 97.75 325 LYS A N 1
ATOM 2525 C CA . LYS A 1 325 ? 5.134 12.102 13.050 1.00 97.75 325 LYS A CA 1
ATOM 2526 C C . LYS A 1 325 ? 4.563 11.616 14.376 1.00 97.75 325 LYS A C 1
ATOM 2528 O O . LYS A 1 325 ? 3.352 11.703 14.586 1.00 97.75 325 LYS A O 1
ATOM 2533 N N . ALA A 1 326 ? 5.404 11.118 15.282 1.00 97.94 326 ALA A N 1
ATOM 2534 C CA . ALA A 1 326 ? 4.971 10.661 16.598 1.00 97.94 326 ALA A CA 1
ATOM 2535 C C . ALA A 1 326 ? 4.521 11.837 17.476 1.00 97.94 326 ALA A C 1
ATOM 2537 O O . ALA A 1 326 ? 3.476 11.744 18.118 1.00 97.94 326 ALA A O 1
ATOM 2538 N N . ALA A 1 327 ? 5.250 12.959 17.475 1.00 97.50 327 ALA A N 1
ATOM 2539 C CA . ALA A 1 327 ? 4.868 14.145 18.240 1.00 97.50 327 ALA A CA 1
ATOM 2540 C C . ALA A 1 327 ? 3.527 14.731 17.774 1.00 97.50 327 ALA A C 1
ATOM 2542 O O . ALA A 1 327 ? 2.684 15.049 18.617 1.00 97.50 327 ALA A O 1
ATOM 2543 N N . PHE A 1 328 ? 3.307 14.825 16.459 1.00 98.06 328 PHE A N 1
ATOM 2544 C CA . PHE A 1 328 ? 2.022 15.235 15.898 1.00 98.06 328 PHE A CA 1
ATOM 2545 C C . PHE A 1 328 ? 0.904 14.277 16.319 1.00 98.06 328 PHE A C 1
ATOM 2547 O O . PHE A 1 328 ? -0.090 14.701 16.909 1.00 98.06 328 PHE A O 1
ATOM 2554 N N . SER A 1 329 ? 1.097 12.977 16.080 1.00 98.12 329 SER A N 1
ATOM 2555 C CA . SER A 1 329 ? 0.064 11.961 16.313 1.00 98.12 329 SER A CA 1
ATOM 2556 C C . SER A 1 329 ? -0.302 11.848 17.799 1.00 98.12 329 SER A C 1
ATOM 2558 O O . SER A 1 329 ? -1.472 11.761 18.151 1.00 98.12 329 SER A O 1
ATOM 2560 N N . CYS A 1 330 ? 0.670 11.957 18.709 1.00 98.44 330 CYS A N 1
ATOM 2561 C CA . CYS A 1 330 ? 0.420 11.993 20.154 1.00 98.44 330 CYS A CA 1
ATOM 2562 C C . CYS A 1 330 ? -0.158 13.346 20.642 1.00 98.44 330 CYS A C 1
ATOM 2564 O O . CYS A 1 330 ? -0.507 13.498 21.823 1.00 98.44 330 CYS A O 1
ATOM 2566 N N . GLY A 1 331 ? -0.240 14.347 19.759 1.00 97.88 331 GLY A N 1
ATOM 2567 C CA . GLY A 1 331 ? -0.598 15.732 20.054 1.00 97.88 331 GLY A CA 1
ATOM 2568 C C . GLY A 1 331 ? -2.094 15.993 20.231 1.00 97.88 331 GLY A C 1
ATOM 2569 O O . GLY A 1 331 ? -2.443 16.935 20.959 1.00 97.88 331 GLY A O 1
ATOM 2570 N N . TYR A 1 332 ? -2.966 15.157 19.653 1.00 98.06 332 TYR A N 1
ATOM 2571 C CA . TYR A 1 332 ? -4.422 15.330 19.714 1.00 98.06 332 TYR A CA 1
ATOM 2572 C C . TYR A 1 332 ? -4.943 15.493 21.162 1.00 98.06 332 TYR A C 1
ATOM 2574 O O . TYR A 1 332 ? -4.380 14.937 22.119 1.00 98.06 332 TYR A O 1
ATOM 2582 N N . PRO A 1 333 ? -5.989 16.313 21.381 1.00 97.81 333 PRO A N 1
ATOM 2583 C CA . PRO A 1 333 ? -6.561 16.523 22.706 1.00 97.81 333 PRO A CA 1
ATOM 2584 C C . PRO A 1 333 ? -7.467 15.356 23.126 1.00 97.81 333 PRO A C 1
ATOM 2586 O O . PRO A 1 333 ? -8.046 14.666 22.294 1.00 97.81 333 PRO A O 1
ATOM 2589 N N . ILE A 1 334 ? -7.628 15.169 24.439 1.00 98.44 334 ILE A N 1
ATOM 2590 C CA . ILE A 1 334 ? -8.615 14.238 25.005 1.00 98.44 334 ILE A CA 1
ATOM 2591 C C . ILE A 1 334 ? -10.012 14.819 24.780 1.00 98.44 334 ILE A C 1
ATOM 2593 O O . ILE A 1 334 ? -10.298 15.906 25.284 1.00 98.44 334 ILE A O 1
ATOM 2597 N N . GLN A 1 335 ? -10.876 14.088 24.077 1.00 98.38 335 GLN A N 1
ATOM 2598 C CA . GLN A 1 335 ? -12.289 14.455 23.908 1.00 98.38 335 GLN A CA 1
ATOM 2599 C C . GLN A 1 335 ? -13.206 13.538 24.715 1.00 98.38 335 GLN A C 1
ATOM 2601 O O . GLN A 1 335 ? -14.170 13.996 25.328 1.00 98.38 335 GLN A O 1
ATOM 2606 N N . GLU A 1 336 ? -12.875 12.249 24.765 1.00 97.94 336 GLU A N 1
ATOM 2607 C CA . GLU A 1 336 ? -13.681 11.228 25.426 1.00 97.94 336 GLU A CA 1
ATOM 2608 C C . GLU A 1 336 ? -12.853 9.989 25.799 1.00 97.94 336 GLU A C 1
ATOM 2610 O O . GLU A 1 336 ? -11.644 9.916 25.551 1.00 97.94 336 GLU A O 1
ATOM 2615 N N . SER A 1 337 ? -13.504 9.017 26.441 1.00 98.19 337 SER A N 1
ATOM 2616 C CA . SER A 1 337 ? -12.892 7.721 26.723 1.00 98.19 337 SER A CA 1
ATOM 2617 C C . SER A 1 337 ? -12.651 6.935 25.424 1.00 98.19 337 SER A C 1
ATOM 2619 O O . SER A 1 337 ? -13.509 6.962 24.540 1.00 98.19 337 SER A O 1
ATOM 2621 N N . PRO A 1 338 ? -11.528 6.206 25.309 1.00 98.19 338 PRO A N 1
ATOM 2622 C CA . PRO A 1 338 ? -11.254 5.361 24.150 1.00 98.19 338 PRO A CA 1
ATOM 2623 C C . PRO A 1 338 ? -12.318 4.268 23.948 1.00 98.19 338 PRO A C 1
ATOM 2625 O O . PRO A 1 338 ? -12.959 3.819 24.899 1.00 98.19 338 PRO A O 1
ATOM 2628 N N . GLY A 1 339 ? -12.501 3.842 22.698 1.00 96.50 339 GLY A N 1
ATOM 2629 C CA . GLY A 1 339 ? -13.438 2.792 22.286 1.00 96.50 339 GLY A CA 1
ATOM 2630 C C . GLY A 1 339 ? -14.855 3.271 21.951 1.00 96.50 339 GLY A C 1
ATOM 2631 O O . GLY A 1 339 ? -15.689 2.442 21.592 1.00 96.50 339 GLY A O 1
ATOM 2632 N N . LEU A 1 340 ? -15.146 4.572 22.073 1.00 96.06 340 LEU A N 1
ATOM 2633 C CA . LEU A 1 340 ? -16.497 5.120 21.889 1.00 96.06 340 LEU A CA 1
ATOM 2634 C C . LEU A 1 340 ? -16.777 5.578 20.452 1.00 96.06 340 LEU A C 1
ATOM 2636 O O . LEU A 1 340 ? -17.705 5.064 19.828 1.00 96.06 340 LEU A O 1
ATOM 2640 N N . THR A 1 341 ? -15.984 6.513 19.925 1.00 96.56 341 THR A N 1
ATOM 2641 C CA . THR A 1 341 ? -16.169 7.064 18.574 1.00 96.56 341 THR A CA 1
ATOM 2642 C C . THR A 1 341 ? -15.035 6.650 17.650 1.00 96.56 341 THR A C 1
ATOM 2644 O O . THR A 1 341 ? -13.863 6.763 18.005 1.00 96.56 341 THR A O 1
ATOM 2647 N N . PHE A 1 342 ? -15.394 6.201 16.448 1.00 97.44 342 PHE A N 1
ATOM 2648 C CA . PHE A 1 342 ? -14.462 6.046 15.334 1.00 97.44 342 PHE A CA 1
ATOM 2649 C C . PHE A 1 342 ? -14.147 7.416 14.723 1.00 97.44 342 PHE A C 1
ATOM 2651 O O . PHE A 1 342 ? -15.067 8.122 14.304 1.00 97.44 342 PHE A O 1
ATOM 2658 N N . VAL A 1 343 ? -12.863 7.771 14.646 1.00 98.12 343 VAL A N 1
ATOM 2659 C CA . VAL A 1 343 ? -12.376 8.990 13.986 1.00 98.12 343 VAL A CA 1
ATOM 2660 C C . VAL A 1 343 ? -11.241 8.614 13.047 1.00 98.12 343 VAL A C 1
ATOM 2662 O O . VAL A 1 343 ? -10.213 8.118 13.483 1.00 98.12 343 VAL A O 1
ATOM 2665 N N . TYR A 1 344 ? -11.431 8.823 11.746 1.00 97.94 344 TYR A N 1
ATOM 2666 C CA . TYR A 1 344 ? -10.465 8.364 10.753 1.00 97.94 344 TYR A CA 1
ATOM 2667 C C . TYR A 1 344 ? -9.174 9.192 10.786 1.00 97.94 344 TYR A C 1
ATOM 2669 O O . TYR A 1 344 ? -9.197 10.365 10.414 1.00 97.94 344 TYR A O 1
ATOM 2677 N N . HIS A 1 345 ? -8.066 8.561 11.189 1.00 98.00 345 HIS A N 1
ATOM 2678 C CA . HIS A 1 345 ? -6.736 9.163 11.317 1.00 98.00 345 HIS A CA 1
ATOM 2679 C C . HIS A 1 345 ? -5.649 8.226 10.783 1.00 98.00 345 HIS A C 1
ATOM 2681 O O . HIS A 1 345 ? -5.384 7.160 11.344 1.00 98.00 345 HIS A O 1
ATOM 2687 N N . THR A 1 346 ? -4.926 8.630 9.740 1.00 98.12 346 THR A N 1
ATOM 2688 C CA . THR A 1 346 ? -3.711 7.905 9.325 1.00 98.12 346 THR A CA 1
ATOM 2689 C C . THR A 1 346 ? -2.608 7.989 10.389 1.00 98.12 346 THR A C 1
ATOM 2691 O O . THR A 1 346 ? -1.835 7.042 10.550 1.00 98.12 346 THR A O 1
ATOM 2694 N N . SER A 1 347 ? -2.577 9.068 11.171 1.00 98.31 347 SER A N 1
ATOM 2695 C CA . SER A 1 347 ? -1.689 9.265 12.325 1.00 98.31 347 SER A CA 1
ATOM 2696 C C . SER A 1 347 ? -1.862 8.188 13.409 1.00 98.31 347 SER A C 1
ATOM 2698 O O . SER A 1 347 ? -0.862 7.669 13.909 1.00 98.31 347 SER A O 1
ATOM 2700 N N . ASP A 1 348 ? -3.091 7.739 13.693 1.00 98.69 348 ASP A N 1
ATOM 2701 C CA . ASP A 1 348 ? -3.344 6.605 14.600 1.00 98.69 348 ASP A CA 1
ATOM 2702 C C . ASP A 1 348 ? -2.730 5.298 14.067 1.00 98.69 348 ASP A C 1
ATOM 2704 O O . ASP A 1 348 ? -2.161 4.510 14.826 1.00 98.69 348 ASP A O 1
ATOM 2708 N N . THR A 1 349 ? -2.763 5.079 12.746 1.00 98.62 349 THR A N 1
ATOM 2709 C CA . THR A 1 349 ? -2.118 3.901 12.131 1.00 98.62 349 THR A CA 1
ATOM 2710 C C . THR A 1 349 ? -0.591 3.979 12.212 1.00 98.62 349 THR A C 1
ATOM 2712 O O . THR A 1 349 ? 0.079 2.966 12.413 1.00 98.62 349 THR A O 1
ATOM 2715 N N . TYR A 1 350 ? -0.017 5.177 12.105 1.00 98.62 350 TYR A N 1
ATOM 2716 C CA . TYR A 1 350 ? 1.422 5.364 12.283 1.00 98.62 350 TYR A CA 1
ATOM 2717 C C . TYR A 1 350 ? 1.866 5.075 13.727 1.00 98.62 350 TYR A C 1
ATOM 2719 O O . TYR A 1 350 ? 2.885 4.410 13.953 1.00 98.62 350 TYR A O 1
ATOM 2727 N N . LEU A 1 351 ? 1.077 5.507 14.719 1.00 98.81 351 LEU A N 1
ATOM 2728 C CA . LEU A 1 351 ? 1.292 5.115 16.113 1.00 98.81 351 LEU A CA 1
ATOM 2729 C C . LEU A 1 351 ? 1.149 3.600 16.292 1.00 98.81 351 LEU A C 1
ATOM 2731 O O . LEU A 1 351 ? 1.956 3.007 17.000 1.00 98.81 351 LEU A O 1
ATOM 2735 N N . LEU A 1 352 ? 0.199 2.948 15.615 1.00 98.88 352 LEU A N 1
ATOM 2736 C CA . LEU A 1 352 ? 0.075 1.487 15.651 1.00 98.88 352 LEU A CA 1
ATOM 2737 C C . LEU A 1 352 ? 1.339 0.793 15.125 1.00 98.88 352 LEU A C 1
ATOM 2739 O O . LEU A 1 352 ? 1.839 -0.122 15.772 1.00 98.88 352 LEU A O 1
ATOM 2743 N N . SER A 1 353 ? 1.898 1.255 14.004 1.00 98.69 353 SER A N 1
ATOM 2744 C CA . SER A 1 353 ? 3.166 0.735 13.470 1.00 98.69 353 SER A CA 1
ATOM 2745 C C . SER A 1 353 ? 4.328 0.927 14.452 1.00 98.69 353 SER A C 1
ATOM 2747 O O . SER A 1 353 ? 5.109 0.008 14.700 1.00 98.69 353 SER A O 1
ATOM 2749 N N . SER A 1 354 ? 4.397 2.098 15.092 1.00 98.56 354 SER A N 1
ATOM 2750 C CA . SER A 1 354 ? 5.394 2.394 16.130 1.00 98.56 354 SER A CA 1
ATOM 2751 C C . SER A 1 354 ? 5.237 1.474 17.351 1.00 98.56 354 SER A C 1
ATOM 2753 O O . SER A 1 354 ? 6.222 0.965 17.885 1.00 98.56 354 SER A O 1
ATOM 2755 N N . ALA A 1 355 ? 3.996 1.213 17.772 1.00 98.56 355 ALA A N 1
ATOM 2756 C CA . ALA A 1 355 ? 3.676 0.307 18.869 1.00 98.56 355 ALA A CA 1
ATOM 2757 C C . ALA A 1 355 ? 4.023 -1.153 18.533 1.00 98.56 355 ALA A C 1
ATOM 2759 O O . ALA A 1 355 ? 4.599 -1.838 19.375 1.00 98.56 355 ALA A O 1
ATOM 2760 N N . LEU A 1 356 ? 3.729 -1.616 17.311 1.00 98.56 356 LEU A N 1
ATOM 2761 C CA . LEU A 1 356 ? 4.122 -2.937 16.805 1.00 98.56 356 LEU A CA 1
ATOM 2762 C C . LEU A 1 356 ? 5.644 -3.112 16.849 1.00 98.56 356 LEU A C 1
ATOM 2764 O O . LEU A 1 356 ? 6.127 -4.104 17.397 1.00 98.56 356 LEU A O 1
ATOM 2768 N N . GLN A 1 357 ? 6.394 -2.121 16.355 1.00 98.25 357 GLN A N 1
ATOM 2769 C CA . GLN A 1 357 ? 7.857 -2.135 16.380 1.00 98.25 357 GLN A CA 1
ATOM 2770 C C . GLN A 1 357 ? 8.400 -2.209 17.812 1.00 98.25 357 GLN A C 1
ATOM 2772 O O . GLN A 1 357 ? 9.213 -3.082 18.123 1.00 98.25 357 GLN A O 1
ATOM 2777 N N . GLN A 1 358 ? 7.940 -1.327 18.706 1.00 98.00 358 GLN A N 1
ATOM 2778 C CA . GLN A 1 358 ? 8.426 -1.322 20.086 1.00 98.00 358 GLN A CA 1
ATOM 2779 C C . GLN A 1 358 ? 8.033 -2.601 20.830 1.00 98.00 358 GLN A C 1
ATOM 2781 O O . GLN A 1 358 ? 8.834 -3.146 21.591 1.00 98.00 358 GLN A O 1
ATOM 2786 N N . TYR A 1 359 ? 6.813 -3.100 20.623 1.00 98.19 359 TYR A N 1
ATOM 2787 C CA . TYR A 1 359 ? 6.362 -4.332 21.257 1.00 98.19 359 TYR A CA 1
ATOM 2788 C C . TYR A 1 359 ? 7.196 -5.525 20.781 1.00 98.19 359 TYR A C 1
ATOM 2790 O O . TYR A 1 359 ? 7.678 -6.290 21.613 1.00 98.19 359 TYR A O 1
ATOM 2798 N N . TYR A 1 360 ? 7.439 -5.649 19.471 1.00 97.69 360 TYR A N 1
ATOM 2799 C CA . TYR A 1 360 ? 8.315 -6.677 18.904 1.00 97.69 360 TYR A CA 1
ATOM 2800 C C . TYR A 1 360 ? 9.710 -6.645 19.530 1.00 97.69 360 TYR A C 1
ATOM 2802 O O . TYR A 1 360 ? 10.205 -7.672 20.007 1.00 97.69 360 TYR A O 1
ATOM 2810 N N . HIS A 1 361 ? 10.307 -5.454 19.603 1.00 96.62 361 HIS A N 1
ATOM 2811 C CA . HIS A 1 361 ? 11.608 -5.259 20.224 1.00 96.62 361 HIS A CA 1
ATOM 2812 C C . HIS A 1 361 ? 11.604 -5.668 21.705 1.00 96.62 361 HIS A C 1
ATOM 2814 O O . HIS A 1 361 ? 12.499 -6.381 22.152 1.00 96.62 361 HIS A O 1
ATOM 2820 N N . ASN A 1 362 ? 10.571 -5.293 22.465 1.00 96.56 362 ASN A N 1
ATOM 2821 C CA . ASN A 1 362 ? 10.446 -5.655 23.879 1.00 96.56 362 ASN A CA 1
ATOM 2822 C C . ASN A 1 362 ? 10.328 -7.172 24.097 1.00 96.56 362 ASN A C 1
ATOM 2824 O O . ASN A 1 362 ? 10.854 -7.684 25.085 1.00 96.56 362 ASN A O 1
ATOM 2828 N N . GLN A 1 363 ? 9.640 -7.889 23.202 1.00 96.62 363 GLN A N 1
ATOM 2829 C CA . GLN A 1 363 ? 9.460 -9.340 23.319 1.00 96.62 363 GLN A CA 1
ATOM 2830 C C . GLN A 1 363 ? 10.709 -10.130 22.917 1.00 96.62 363 GLN A C 1
ATOM 2832 O O . GLN A 1 363 ? 11.002 -11.165 23.515 1.00 96.62 363 GLN A O 1
ATOM 2837 N N . THR A 1 364 ? 11.438 -9.669 21.899 1.00 96.69 364 THR A N 1
ATOM 2838 C CA . THR A 1 364 ? 12.487 -10.470 21.243 1.00 96.69 364 THR A CA 1
ATOM 2839 C C . THR A 1 364 ? 13.906 -9.960 21.486 1.00 96.69 364 THR A C 1
ATOM 2841 O O . THR A 1 364 ? 14.861 -10.729 21.390 1.00 96.69 364 THR A O 1
ATOM 2844 N N . GLY A 1 365 ? 14.065 -8.670 21.787 1.00 96.06 365 GLY A N 1
ATOM 2845 C CA . GLY A 1 365 ? 15.347 -7.968 21.762 1.00 96.06 365 GLY A CA 1
ATOM 2846 C C . GLY A 1 365 ? 15.916 -7.753 20.354 1.00 96.06 365 GLY A C 1
ATOM 2847 O O . GLY A 1 365 ? 17.027 -7.235 20.239 1.00 96.06 365 GLY A O 1
ATOM 2848 N N . ASN A 1 366 ? 15.194 -8.144 19.297 1.00 94.31 366 ASN A N 1
ATOM 2849 C CA . ASN A 1 366 ? 15.619 -7.963 17.913 1.00 94.31 366 ASN A CA 1
ATOM 2850 C C . ASN A 1 366 ? 15.441 -6.484 17.506 1.00 94.31 366 ASN A C 1
ATOM 2852 O O . ASN A 1 366 ? 14.364 -5.925 17.742 1.00 94.31 366 ASN A O 1
ATOM 2856 N N . PRO A 1 367 ? 16.480 -5.807 16.978 1.00 92.00 367 PRO A N 1
ATOM 2857 C CA . PRO A 1 367 ? 16.351 -4.442 16.473 1.00 92.00 367 PRO A CA 1
ATOM 2858 C C . PRO A 1 367 ? 15.692 -4.357 15.087 1.00 92.00 367 PRO A C 1
ATOM 2860 O O . PRO A 1 367 ? 15.292 -3.263 14.702 1.00 92.00 367 PRO A O 1
ATOM 2863 N N . GLU A 1 368 ? 15.583 -5.469 14.352 1.00 94.19 368 GLU A N 1
ATOM 2864 C CA . GLU A 1 368 ? 15.009 -5.486 13.003 1.00 94.19 368 GLU A CA 1
ATOM 2865 C C . GLU A 1 368 ? 13.520 -5.104 12.987 1.00 94.19 368 GLU A C 1
ATOM 2867 O O . GLU A 1 368 ? 12.817 -5.117 14.007 1.00 94.19 368 GLU A O 1
ATOM 2872 N N . SER A 1 369 ? 13.026 -4.739 11.803 1.00 95.75 369 SER A N 1
ATOM 2873 C CA . SER A 1 369 ? 11.644 -4.297 11.645 1.00 95.75 369 SER A CA 1
ATOM 2874 C C . SER A 1 369 ? 10.649 -5.427 11.921 1.00 95.75 369 SER A C 1
ATOM 2876 O O . SER A 1 369 ? 10.802 -6.540 11.419 1.00 95.75 369 SER A O 1
ATOM 2878 N N . TYR A 1 370 ? 9.549 -5.134 12.624 1.00 97.75 370 TYR A N 1
ATOM 2879 C CA . TYR A 1 370 ? 8.442 -6.097 12.726 1.00 97.75 370 TYR A CA 1
ATOM 2880 C C . TYR A 1 370 ? 7.877 -6.464 11.343 1.00 97.75 370 TYR A C 1
ATOM 2882 O O . TYR A 1 370 ? 7.335 -7.554 11.162 1.00 97.75 370 TYR A O 1
ATOM 2890 N N . TYR A 1 371 ? 7.992 -5.552 10.369 1.00 97.62 371 TYR A N 1
ATOM 2891 C CA . TYR A 1 371 ? 7.536 -5.782 9.007 1.00 97.62 371 TYR A CA 1
ATOM 2892 C C . TYR A 1 371 ? 8.316 -6.931 8.371 1.00 97.62 371 TYR A C 1
ATOM 2894 O O . TYR A 1 371 ? 7.706 -7.882 7.892 1.00 97.62 371 TYR A O 1
ATOM 2902 N N . SER A 1 372 ? 9.652 -6.888 8.425 1.00 95.62 372 SER A N 1
ATOM 2903 C CA . SER A 1 372 ? 10.498 -7.942 7.861 1.00 95.62 372 SER A CA 1
ATOM 2904 C C . SER A 1 372 ? 10.406 -9.239 8.653 1.00 95.62 372 SER A C 1
ATOM 2906 O O . SER A 1 372 ? 10.282 -10.303 8.062 1.00 95.62 372 SER A O 1
ATOM 2908 N N . GLU A 1 373 ? 10.414 -9.158 9.979 1.00 97.00 373 GLU A N 1
ATOM 2909 C CA . GLU A 1 373 ? 10.555 -10.339 10.834 1.00 97.00 373 GLU A CA 1
ATOM 2910 C C . GLU A 1 373 ? 9.243 -11.071 11.119 1.00 97.00 373 GLU A C 1
ATOM 2912 O O . GLU A 1 373 ? 9.262 -12.242 11.488 1.00 97.00 373 GLU A O 1
ATOM 2917 N N . VAL A 1 374 ? 8.103 -10.385 11.004 1.00 98.00 374 VAL A N 1
ATOM 2918 C CA . VAL A 1 374 ? 6.789 -10.966 11.304 1.00 98.00 374 VAL A CA 1
ATOM 2919 C C . VAL A 1 374 ? 5.901 -10.942 10.074 1.00 98.00 374 VAL A C 1
ATOM 2921 O O . VAL A 1 374 ? 5.452 -11.994 9.635 1.00 98.00 374 VAL A O 1
ATOM 2924 N N . LEU A 1 375 ? 5.637 -9.773 9.486 1.00 98.19 375 LEU A N 1
ATOM 2925 C CA . LEU A 1 375 ? 4.675 -9.695 8.383 1.00 98.19 375 LEU A CA 1
ATOM 2926 C C . LEU A 1 375 ? 5.188 -10.399 7.116 1.00 98.19 375 LEU A C 1
ATOM 2928 O O . LEU A 1 375 ? 4.460 -11.199 6.522 1.00 98.19 375 LEU A O 1
ATOM 2932 N N . LEU A 1 376 ? 6.441 -10.146 6.723 1.00 97.00 376 LEU A N 1
ATOM 2933 C CA . LEU A 1 376 ? 7.031 -10.800 5.557 1.00 97.00 376 LEU A CA 1
ATOM 2934 C C . LEU A 1 376 ? 7.213 -12.301 5.785 1.00 97.00 376 LEU A C 1
ATOM 2936 O O . LEU A 1 376 ? 6.788 -13.089 4.945 1.00 97.00 376 LEU A O 1
ATOM 2940 N N . GLU A 1 377 ? 7.813 -12.697 6.906 1.00 97.12 377 GLU A N 1
ATOM 2941 C CA . GLU A 1 377 ? 8.141 -14.102 7.180 1.00 97.12 377 GLU A CA 1
ATOM 2942 C C . GLU A 1 377 ? 6.922 -14.976 7.479 1.00 97.12 377 GLU A C 1
ATOM 2944 O O . GLU A 1 377 ? 6.821 -16.084 6.954 1.00 97.12 377 GLU A O 1
ATOM 2949 N N . ASP A 1 378 ? 5.972 -14.499 8.286 1.00 98.06 378 ASP A N 1
ATOM 2950 C CA . ASP A 1 378 ? 4.837 -15.331 8.695 1.00 98.06 378 ASP A CA 1
ATOM 2951 C C . ASP A 1 378 ? 3.695 -15.325 7.673 1.00 98.06 378 ASP A C 1
ATOM 2953 O O . ASP A 1 378 ? 2.880 -16.250 7.676 1.00 98.06 378 ASP A O 1
ATOM 2957 N N . ILE A 1 379 ? 3.599 -14.290 6.826 1.00 98.44 379 ILE A N 1
ATOM 2958 C CA . ILE A 1 379 ? 2.448 -14.093 5.933 1.00 98.44 379 ILE A CA 1
ATOM 2959 C C . ILE A 1 379 ? 2.876 -13.954 4.469 1.00 98.44 379 ILE A C 1
ATOM 2961 O O . ILE A 1 379 ? 2.510 -14.796 3.650 1.00 98.44 379 ILE A O 1
ATOM 2965 N N . TYR A 1 380 ? 3.647 -12.928 4.097 1.00 98.06 380 TYR A N 1
ATOM 2966 C CA . TYR A 1 380 ? 3.819 -12.599 2.671 1.00 98.06 380 TYR A CA 1
ATOM 2967 C C . TYR A 1 380 ? 4.676 -13.622 1.912 1.00 98.06 380 TYR A C 1
ATOM 2969 O O . TYR A 1 380 ? 4.302 -14.069 0.825 1.00 98.06 380 TYR A O 1
ATOM 2977 N N . ARG A 1 381 ? 5.809 -14.043 2.485 1.00 96.12 381 ARG A N 1
ATOM 2978 C CA . ARG A 1 381 ? 6.688 -15.058 1.884 1.00 96.12 381 ARG A CA 1
ATOM 2979 C C . ARG A 1 381 ? 5.985 -16.420 1.784 1.00 96.12 381 ARG A C 1
ATOM 2981 O O . ARG A 1 381 ? 6.015 -16.996 0.695 1.00 96.12 381 ARG A O 1
ATOM 2988 N N . PRO A 1 382 ? 5.280 -16.921 2.821 1.00 97.00 382 PRO A N 1
ATOM 2989 C CA . PRO A 1 382 ? 4.487 -18.148 2.716 1.00 97.00 382 PRO A CA 1
ATOM 2990 C C . PRO A 1 382 ? 3.356 -18.105 1.680 1.00 97.00 382 PRO A C 1
ATOM 2992 O O . PRO A 1 382 ? 3.065 -19.135 1.072 1.00 97.00 382 PRO A O 1
ATOM 2995 N N . LEU A 1 383 ? 2.743 -16.937 1.449 1.00 97.56 383 LEU A N 1
ATOM 2996 C CA . LEU A 1 383 ? 1.748 -16.732 0.384 1.00 97.56 383 LEU A CA 1
ATOM 2997 C C . LEU A 1 383 ? 2.375 -16.614 -1.018 1.00 97.56 383 LEU A C 1
ATOM 2999 O O . LEU A 1 383 ? 1.659 -16.614 -2.022 1.00 97.56 383 LEU A O 1
ATOM 3003 N N . GLY A 1 384 ? 3.704 -16.511 -1.107 1.00 96.44 384 GLY A N 1
ATOM 3004 C CA . GLY A 1 384 ? 4.420 -16.318 -2.363 1.00 96.44 384 GLY A CA 1
ATOM 3005 C C . GLY A 1 384 ? 4.043 -15.002 -3.041 1.00 96.44 384 GLY A C 1
ATOM 3006 O O . GLY A 1 384 ? 3.768 -14.995 -4.246 1.00 96.44 384 GLY A O 1
ATOM 3007 N N . LEU A 1 385 ? 3.961 -13.916 -2.265 1.00 97.38 385 LEU A N 1
ATOM 3008 C CA . LEU A 1 385 ? 3.776 -12.569 -2.808 1.00 97.38 385 LEU A CA 1
ATOM 3009 C C . LEU A 1 385 ? 5.033 -12.099 -3.548 1.00 97.38 385 LEU A C 1
ATOM 3011 O O . LEU A 1 385 ? 6.136 -12.595 -3.308 1.00 97.38 385 LEU A O 1
ATOM 3015 N N . SER A 1 386 ? 4.863 -11.147 -4.461 1.00 95.81 386 SER A N 1
ATOM 3016 C CA . SER A 1 386 ? 5.951 -10.569 -5.239 1.00 95.81 386 SER A CA 1
ATOM 3017 C C . SER A 1 386 ? 6.924 -9.770 -4.370 1.00 95.81 386 SER A C 1
ATOM 3019 O O . SER A 1 386 ? 6.596 -9.313 -3.269 1.00 95.81 386 SER A O 1
ATOM 3021 N N . SER A 1 387 ? 8.121 -9.545 -4.908 1.00 94.38 387 SER A N 1
ATOM 3022 C CA . SER A 1 387 ? 9.153 -8.718 -4.280 1.00 94.38 387 SER A CA 1
ATOM 3023 C C . SER A 1 387 ? 8.734 -7.263 -4.045 1.00 94.38 387 SER A C 1
ATOM 3025 O O . SER A 1 387 ? 9.332 -6.599 -3.202 1.00 94.38 387 SER A O 1
ATOM 3027 N N . LEU A 1 388 ? 7.686 -6.763 -4.716 1.00 96.06 388 LEU A N 1
ATOM 3028 C CA . LEU A 1 388 ? 7.144 -5.426 -4.446 1.00 96.06 388 LEU A CA 1
ATOM 3029 C C . LEU A 1 388 ? 6.655 -5.289 -3.004 1.00 96.06 388 LEU A C 1
ATOM 3031 O O . LEU A 1 388 ? 6.774 -4.219 -2.415 1.00 96.06 388 LEU A O 1
ATOM 3035 N N . THR A 1 389 ? 6.168 -6.384 -2.417 1.00 96.38 389 THR A N 1
ATOM 3036 C CA . THR A 1 389 ? 5.681 -6.394 -1.034 1.00 96.38 389 THR A CA 1
ATOM 3037 C C . THR A 1 389 ? 6.802 -6.283 -0.002 1.00 96.38 389 THR A C 1
ATOM 3039 O O . THR A 1 389 ? 6.536 -5.998 1.161 1.00 96.38 389 THR A O 1
ATOM 3042 N N . GLU A 1 390 ? 8.062 -6.443 -0.406 1.00 94.56 390 GLU A N 1
ATOM 3043 C CA . GLU A 1 390 ? 9.229 -6.206 0.452 1.00 94.56 390 GLU A CA 1
ATOM 3044 C C . GLU A 1 390 ? 9.578 -4.709 0.534 1.00 94.56 390 GLU A C 1
ATOM 3046 O O . GLU A 1 390 ? 10.354 -4.297 1.394 1.00 94.56 390 GLU A O 1
ATOM 3051 N N . LEU A 1 391 ? 8.977 -3.883 -0.331 1.00 94.19 391 LEU A N 1
ATOM 3052 C CA . LEU A 1 391 ? 9.258 -2.458 -0.455 1.00 94.19 391 LEU A CA 1
ATOM 3053 C C . LEU A 1 391 ? 8.262 -1.637 0.362 1.00 94.19 391 LEU A C 1
ATOM 3055 O O . LEU A 1 391 ? 7.045 -1.832 0.273 1.00 94.19 391 LEU A O 1
ATOM 3059 N N . PHE A 1 392 ? 8.769 -0.671 1.121 1.00 94.50 392 PHE A N 1
ATOM 3060 C CA . PHE A 1 392 ? 7.931 0.242 1.884 1.00 94.50 392 PHE A CA 1
ATOM 3061 C C . PHE A 1 392 ? 8.619 1.577 2.159 1.00 94.50 392 PHE A C 1
ATOM 3063 O O . PHE A 1 392 ? 9.843 1.679 2.170 1.00 94.50 392 PHE A O 1
ATOM 3070 N N . VAL A 1 393 ? 7.802 2.596 2.413 1.00 94.50 393 VAL A N 1
ATOM 3071 C CA . VAL A 1 393 ? 8.224 3.904 2.911 1.00 94.50 393 VAL A CA 1
ATOM 3072 C C . VAL A 1 393 ? 8.215 3.873 4.440 1.00 94.50 393 VAL A C 1
ATOM 3074 O O . VAL A 1 393 ? 7.244 3.433 5.068 1.00 94.50 393 VAL A O 1
ATOM 3077 N N . SER A 1 394 ? 9.295 4.358 5.046 1.00 94.75 394 SER A N 1
ATOM 3078 C CA . SER A 1 394 ? 9.460 4.462 6.497 1.00 94.75 394 SER A CA 1
ATOM 3079 C C . SER A 1 394 ? 9.941 5.847 6.917 1.00 94.75 394 SER A C 1
ATOM 3081 O O . SER A 1 394 ? 10.348 6.657 6.081 1.00 94.75 394 SER A O 1
ATOM 3083 N N . SER A 1 395 ? 9.934 6.119 8.224 1.00 94.81 395 SER A N 1
ATOM 3084 C CA . SER A 1 395 ? 10.635 7.288 8.760 1.00 94.81 395 SER A CA 1
ATOM 3085 C C . SER A 1 395 ? 12.128 7.242 8.423 1.00 94.81 395 SER A C 1
ATOM 3087 O O . SER A 1 395 ? 12.731 6.168 8.331 1.00 94.81 395 SER A O 1
ATOM 3089 N N . LEU A 1 396 ? 12.727 8.420 8.227 1.00 91.19 396 LEU A N 1
ATOM 3090 C CA . LEU A 1 396 ? 14.130 8.554 7.813 1.00 91.19 396 LEU A CA 1
ATOM 3091 C C . LEU A 1 396 ? 15.133 8.523 8.975 1.00 91.19 396 LEU A C 1
ATOM 3093 O O . LEU A 1 396 ? 16.322 8.321 8.741 1.00 91.19 396 LEU A O 1
ATOM 3097 N N . ASP A 1 397 ? 14.689 8.757 10.204 1.00 93.38 397 ASP A N 1
ATOM 3098 C CA . ASP A 1 397 ? 15.470 8.633 11.435 1.00 93.38 397 ASP A CA 1
ATOM 3099 C C . ASP A 1 397 ? 15.058 7.390 12.233 1.00 93.38 397 ASP A C 1
ATOM 3101 O O . ASP A 1 397 ? 13.986 6.817 12.030 1.00 93.38 397 ASP A O 1
ATOM 3105 N N . GLU A 1 398 ? 15.941 6.989 13.147 1.00 90.75 398 GLU A N 1
ATOM 3106 C CA . GLU A 1 398 ? 15.758 5.816 13.997 1.00 90.75 398 GLU A CA 1
ATOM 3107 C C . GLU A 1 398 ? 14.701 6.048 15.097 1.00 90.75 398 GLU A C 1
ATOM 3109 O O . GLU A 1 398 ? 14.744 7.081 15.777 1.00 90.75 398 GLU A O 1
ATOM 3114 N N . PRO A 1 399 ? 13.822 5.065 15.368 1.00 90.94 399 PRO A N 1
ATOM 3115 C CA . PRO A 1 399 ? 13.661 3.819 14.616 1.00 90.94 399 PRO A CA 1
ATOM 3116 C C . PRO A 1 399 ? 13.006 4.054 13.247 1.00 90.94 399 PRO A C 1
ATOM 3118 O O . PRO A 1 399 ? 12.065 4.839 13.140 1.00 90.94 399 PRO A O 1
ATOM 3121 N N . HIS A 1 400 ? 13.451 3.331 12.216 1.00 92.88 400 HIS A N 1
ATOM 3122 C CA . HIS A 1 400 ? 12.842 3.354 10.879 1.00 92.88 400 HIS A CA 1
ATOM 3123 C C . HIS A 1 400 ? 11.458 2.678 10.876 1.00 92.88 400 HIS A C 1
ATOM 3125 O O . HIS A 1 400 ? 11.319 1.493 10.575 1.00 92.88 400 HIS A O 1
ATOM 3131 N N . ILE A 1 401 ? 10.413 3.426 11.237 1.00 96.81 401 ILE A N 1
ATOM 3132 C CA . ILE A 1 401 ? 9.040 2.926 11.345 1.00 96.81 401 ILE A CA 1
ATOM 3133 C C . ILE A 1 401 ? 8.385 2.877 9.959 1.00 96.81 401 ILE A C 1
ATOM 3135 O O . ILE A 1 401 ? 8.225 3.937 9.343 1.00 96.81 401 ILE A O 1
ATOM 3139 N N . PRO A 1 402 ? 7.942 1.698 9.473 1.00 96.56 402 PRO A N 1
ATOM 3140 C CA . PRO A 1 402 ? 7.100 1.609 8.283 1.00 96.56 402 PRO A CA 1
ATOM 3141 C C . PRO A 1 402 ? 5.837 2.444 8.474 1.00 96.56 402 PRO A C 1
ATOM 3143 O O . PRO A 1 402 ? 5.204 2.365 9.529 1.00 96.56 402 PRO A O 1
ATOM 3146 N N . TYR A 1 403 ? 5.425 3.221 7.476 1.00 96.94 403 TYR A N 1
ATOM 3147 C CA . TYR A 1 403 ? 4.255 4.085 7.647 1.00 96.94 403 TYR A CA 1
ATOM 3148 C C . TYR A 1 403 ? 2.968 3.299 7.905 1.00 96.94 403 TYR A C 1
ATOM 3150 O O . TYR A 1 403 ? 2.146 3.757 8.699 1.00 96.94 403 TYR A O 1
ATOM 3158 N N . ALA A 1 404 ? 2.820 2.118 7.292 1.00 97.25 404 ALA A N 1
ATOM 3159 C CA . ALA A 1 404 ? 1.765 1.118 7.503 1.00 97.25 404 ALA A CA 1
ATOM 3160 C C . ALA A 1 404 ? 0.311 1.579 7.272 1.00 97.25 404 ALA A C 1
ATOM 3162 O O . ALA A 1 404 ? -0.565 0.749 7.064 1.00 97.25 404 ALA A O 1
ATOM 3163 N N . GLY A 1 405 ? 0.026 2.881 7.259 1.00 97.06 405 GLY A N 1
ATOM 3164 C CA . GLY A 1 405 ? -1.237 3.461 6.810 1.00 97.06 405 GLY A CA 1
ATOM 3165 C C . GLY A 1 405 ? -1.232 3.880 5.339 1.00 97.06 405 GLY A C 1
ATOM 3166 O O . GLY A 1 405 ? -2.297 4.229 4.830 1.00 97.06 405 GLY A O 1
ATOM 3167 N N . PHE A 1 406 ? -0.050 3.876 4.713 1.00 96.56 406 PHE A N 1
ATOM 3168 C CA . PHE A 1 406 ? 0.270 4.099 3.298 1.00 96.56 406 PHE A CA 1
ATOM 3169 C C . PHE A 1 406 ? 1.748 3.746 3.059 1.00 96.56 406 PHE A C 1
ATOM 3171 O O . PHE A 1 406 ? 2.451 3.398 4.006 1.00 96.56 406 PHE A O 1
ATOM 3178 N N . GLY A 1 407 ? 2.222 3.831 1.815 1.00 95.75 407 GLY A N 1
ATOM 3179 C CA . GLY A 1 407 ? 3.650 3.718 1.496 1.00 95.75 407 GLY A CA 1
ATOM 3180 C C . GLY A 1 407 ? 4.114 2.295 1.200 1.00 95.75 407 GLY A C 1
ATOM 3181 O O . GLY A 1 407 ? 5.273 1.990 1.427 1.00 95.75 407 GLY A O 1
ATOM 3182 N N . HIS A 1 408 ? 3.227 1.419 0.730 1.00 97.31 408 HIS A N 1
ATOM 3183 C CA . HIS A 1 408 ? 3.572 0.045 0.342 1.00 97.31 408 HIS A CA 1
ATOM 3184 C C . HIS A 1 408 ? 3.241 -0.178 -1.133 1.00 97.31 408 HIS A C 1
ATOM 3186 O O . HIS A 1 408 ? 2.517 0.627 -1.729 1.00 97.31 408 HIS A O 1
ATOM 3192 N N . PHE A 1 409 ? 3.769 -1.255 -1.714 1.00 97.38 409 PHE A N 1
ATOM 3193 C CA . PHE A 1 409 ? 3.648 -1.537 -3.141 1.00 97.38 409 PHE A CA 1
ATOM 3194 C C . PHE A 1 409 ? 3.216 -2.978 -3.388 1.00 97.38 409 PHE A C 1
ATOM 3196 O O . PHE A 1 409 ? 3.608 -3.896 -2.670 1.00 97.38 409 PHE A O 1
ATOM 3203 N N . TYR A 1 410 ? 2.407 -3.162 -4.424 1.00 97.31 410 TYR A N 1
ATOM 3204 C CA . TYR A 1 410 ? 1.811 -4.440 -4.786 1.00 97.31 410 TYR A CA 1
ATOM 3205 C C . TYR A 1 410 ? 1.720 -4.562 -6.301 1.00 97.31 410 TYR A C 1
ATOM 3207 O O . TYR A 1 410 ? 1.626 -3.560 -7.004 1.00 97.31 410 TYR A O 1
ATOM 3215 N N . ASN A 1 411 ? 1.641 -5.784 -6.810 1.00 96.50 411 ASN A N 1
ATOM 3216 C CA . ASN A 1 411 ? 0.964 -6.018 -8.080 1.00 96.50 411 ASN A CA 1
ATOM 3217 C C . ASN A 1 411 ? -0.473 -6.515 -7.839 1.00 96.50 411 ASN A C 1
ATOM 3219 O O . ASN A 1 411 ? -0.899 -6.773 -6.711 1.00 96.50 411 ASN A O 1
ATOM 3223 N N . THR A 1 412 ? -1.249 -6.670 -8.913 1.00 96.88 412 THR A N 1
ATOM 3224 C CA . THR A 1 412 ? -2.638 -7.153 -8.798 1.00 96.88 412 THR A CA 1
ATOM 3225 C C . THR A 1 412 ? -2.756 -8.558 -8.199 1.00 96.88 412 THR A C 1
ATOM 3227 O O . THR A 1 412 ? -3.737 -8.838 -7.514 1.00 96.88 412 THR A O 1
ATOM 3230 N N . ASN A 1 413 ? -1.779 -9.439 -8.426 1.00 97.50 413 ASN A N 1
ATOM 3231 C CA . ASN A 1 413 ? -1.796 -10.795 -7.881 1.00 97.50 413 ASN A CA 1
ATOM 3232 C C . ASN A 1 413 ? -1.599 -10.779 -6.358 1.00 97.50 413 ASN A C 1
ATOM 3234 O O . ASN A 1 413 ? -2.290 -11.511 -5.653 1.00 97.50 413 ASN A O 1
ATOM 3238 N N . ASP A 1 414 ? -0.726 -9.902 -5.854 1.00 98.50 414 ASP A N 1
ATOM 3239 C CA . ASP A 1 414 ? -0.484 -9.721 -4.421 1.00 98.50 414 ASP A CA 1
ATOM 3240 C C . ASP A 1 414 ? -1.756 -9.284 -3.694 1.00 98.50 414 ASP A C 1
ATOM 3242 O O . ASP A 1 414 ? -2.133 -9.879 -2.685 1.00 98.50 414 ASP A O 1
ATOM 3246 N N . LEU A 1 415 ? -2.457 -8.286 -4.247 1.00 98.50 415 LEU A N 1
ATOM 3247 C CA . LEU A 1 415 ? -3.712 -7.784 -3.684 1.00 98.50 415 LEU A CA 1
ATOM 3248 C C . LEU A 1 415 ? -4.771 -8.888 -3.584 1.00 98.50 415 LEU A C 1
ATOM 3250 O O . LEU A 1 415 ? -5.431 -9.023 -2.554 1.00 98.50 415 LEU A O 1
ATOM 3254 N N . VAL A 1 416 ? -4.918 -9.699 -4.637 1.00 98.44 416 VAL A N 1
ATOM 3255 C CA . VAL A 1 416 ? -5.909 -10.782 -4.668 1.00 98.44 416 VAL A CA 1
ATOM 3256 C C . VAL A 1 416 ? -5.521 -11.924 -3.730 1.00 98.44 416 VAL A C 1
ATOM 3258 O O . VAL A 1 416 ? -6.389 -12.419 -3.016 1.00 98.44 416 VAL A O 1
ATOM 3261 N N . LYS A 1 417 ? -4.240 -12.312 -3.662 1.00 98.62 417 LYS A N 1
ATOM 3262 C CA . LYS A 1 417 ? -3.751 -13.328 -2.713 1.00 98.62 417 LYS A CA 1
ATOM 3263 C C . LYS A 1 417 ? -3.971 -12.906 -1.263 1.00 98.62 417 LYS A C 1
ATOM 3265 O O . LYS A 1 417 ? -4.443 -13.711 -0.467 1.00 98.62 417 LYS A O 1
ATOM 3270 N N . LEU A 1 418 ? -3.671 -11.652 -0.921 1.00 98.75 418 LEU A N 1
ATOM 3271 C CA . LEU A 1 418 ? -3.904 -11.123 0.424 1.00 98.75 418 LEU A CA 1
ATOM 3272 C C . LEU A 1 418 ? -5.395 -11.101 0.768 1.00 98.75 418 LEU A C 1
ATOM 3274 O O . LEU A 1 418 ? -5.791 -11.540 1.845 1.00 98.75 418 LEU A O 1
ATOM 3278 N N . ALA A 1 419 ? -6.235 -10.645 -0.158 1.00 98.50 419 ALA A N 1
ATOM 3279 C CA . ALA A 1 419 ? -7.680 -10.647 0.027 1.00 98.50 419 ALA A CA 1
ATOM 3280 C C . ALA A 1 419 ? -8.248 -12.072 0.170 1.00 98.50 419 ALA A C 1
ATOM 3282 O O . ALA A 1 419 ? -9.101 -12.314 1.025 1.00 98.50 419 ALA A O 1
ATOM 3283 N N . GLN A 1 420 ? -7.750 -13.025 -0.626 1.00 98.44 420 GLN A N 1
ATOM 3284 C CA . GLN A 1 420 ? -8.112 -14.439 -0.536 1.00 98.44 420 GLN A CA 1
ATOM 3285 C C . GLN A 1 420 ? -7.711 -15.018 0.822 1.00 98.44 420 GLN A C 1
ATOM 3287 O O . GLN A 1 420 ? -8.559 -15.595 1.502 1.00 98.44 420 GLN A O 1
ATOM 3292 N N . PHE A 1 421 ? -6.470 -14.787 1.251 1.00 98.62 421 PHE A N 1
ATOM 3293 C CA . PHE A 1 421 ? -5.965 -15.221 2.551 1.00 98.62 421 PHE A CA 1
ATOM 3294 C C . PHE A 1 421 ? -6.851 -14.731 3.707 1.00 98.62 421 PHE A C 1
ATOM 3296 O O . PHE A 1 421 ? -7.201 -15.501 4.600 1.00 98.62 421 PHE A O 1
ATOM 3303 N N . ILE A 1 422 ? -7.255 -13.458 3.678 1.00 98.31 422 ILE A N 1
ATOM 3304 C CA . ILE A 1 422 ? -8.056 -12.842 4.744 1.00 98.31 422 ILE A CA 1
ATOM 3305 C C . ILE A 1 422 ? -9.495 -13.375 4.743 1.00 98.31 422 ILE A C 1
ATOM 3307 O O . ILE A 1 422 ? -10.005 -13.796 5.784 1.00 98.31 422 ILE A O 1
ATOM 3311 N N . TRP A 1 423 ? -10.172 -13.340 3.594 1.00 97.56 423 TRP A N 1
ATOM 3312 C CA . TRP A 1 423 ? -11.629 -13.502 3.549 1.00 97.56 423 TRP A CA 1
ATOM 3313 C C . TRP A 1 423 ? -12.114 -14.869 3.075 1.00 97.56 423 TRP A C 1
ATOM 3315 O O . TRP A 1 423 ? -13.228 -15.253 3.426 1.00 97.56 423 TRP A O 1
ATOM 3325 N N . LEU A 1 424 ? -11.312 -15.611 2.310 1.00 96.81 424 LEU A N 1
ATOM 3326 C CA . LEU A 1 424 ? -11.688 -16.940 1.815 1.00 96.81 424 LEU A CA 1
ATOM 3327 C C . LEU A 1 424 ? -10.988 -18.045 2.606 1.00 96.81 424 LEU A C 1
ATOM 3329 O O . LEU A 1 424 ? -11.656 -18.963 3.080 1.00 96.81 424 LEU A O 1
ATOM 3333 N N . ASP A 1 425 ? -9.679 -17.907 2.823 1.00 97.31 425 ASP A N 1
ATOM 3334 C CA . ASP A 1 425 ? -8.875 -18.871 3.585 1.00 97.31 425 ASP A CA 1
ATOM 3335 C C . ASP A 1 425 ? -8.905 -18.582 5.098 1.00 97.31 425 ASP A C 1
ATOM 3337 O O . ASP A 1 425 ? -8.378 -19.346 5.902 1.00 97.31 425 ASP A O 1
ATOM 3341 N N . GLN A 1 426 ? -9.555 -17.485 5.500 1.00 96.69 426 GLN A N 1
ATOM 3342 C CA . GLN A 1 426 ? -9.830 -17.114 6.892 1.00 96.69 426 GLN A CA 1
ATOM 3343 C C . GLN A 1 426 ? -8.580 -17.047 7.779 1.00 96.69 426 GLN A C 1
ATOM 3345 O O . GLN A 1 426 ? -8.642 -17.354 8.969 1.00 96.69 426 GLN A O 1
ATOM 3350 N N . GLY A 1 427 ? -7.443 -16.637 7.218 1.00 97.81 427 GLY A N 1
ATOM 3351 C CA . GLY A 1 427 ? -6.179 -16.538 7.939 1.00 97.81 427 GLY A CA 1
ATOM 3352 C C . GLY A 1 427 ? -5.376 -17.839 8.018 1.00 97.81 427 GLY A C 1
ATOM 3353 O O . GLY A 1 427 ? -4.405 -17.897 8.780 1.00 97.81 427 GLY A O 1
ATOM 3354 N N . GLU A 1 428 ? -5.755 -18.873 7.264 1.00 98.25 428 GLU A N 1
ATOM 3355 C CA . GLU A 1 428 ? -5.016 -20.132 7.164 1.00 98.25 428 GLU A CA 1
ATOM 3356 C C . GLU A 1 428 ? -3.967 -20.090 6.040 1.00 98.25 428 GLU A C 1
ATOM 3358 O O . GLU A 1 428 ? -4.242 -19.666 4.921 1.00 98.25 428 GLU A O 1
ATOM 3363 N N . ILE A 1 429 ? -2.758 -20.583 6.323 1.00 97.50 429 ILE A N 1
ATOM 3364 C CA . ILE A 1 429 ? -1.719 -20.852 5.322 1.00 97.50 429 ILE A CA 1
ATOM 3365 C C . ILE A 1 429 ? -1.266 -22.301 5.493 1.00 97.50 429 ILE A C 1
ATOM 3367 O O . ILE A 1 429 ? -0.841 -22.705 6.574 1.00 97.50 429 ILE A O 1
ATOM 3371 N N . ASN A 1 430 ? -1.324 -23.095 4.420 1.00 94.50 430 ASN A N 1
ATOM 3372 C CA . ASN A 1 430 ? -0.855 -24.489 4.394 1.00 94.50 430 ASN A CA 1
ATOM 3373 C C . ASN A 1 430 ? -1.421 -25.381 5.527 1.00 94.50 430 ASN A C 1
ATOM 3375 O O . ASN A 1 430 ? -0.697 -26.219 6.070 1.00 94.50 430 ASN A O 1
ATOM 3379 N N . GLY A 1 431 ? -2.698 -25.228 5.897 1.00 95.44 431 GLY A N 1
ATOM 3380 C CA . GLY A 1 431 ? -3.305 -26.010 6.984 1.00 95.44 431 GLY A CA 1
ATOM 3381 C C . GLY A 1 431 ? -3.042 -25.468 8.391 1.00 95.44 431 GLY A C 1
ATOM 3382 O O . GLY A 1 431 ? -3.415 -26.119 9.369 1.00 95.44 431 GLY A O 1
ATOM 3383 N N . GLN A 1 432 ? -2.362 -24.325 8.521 1.00 96.81 432 GLN A N 1
ATOM 3384 C CA . GLN A 1 432 ? -2.049 -23.697 9.799 1.00 96.81 432 GLN A CA 1
ATOM 3385 C C . GLN A 1 432 ? -2.740 -22.339 9.919 1.00 96.81 432 GLN A C 1
ATOM 3387 O O . GLN A 1 432 ? -2.560 -21.464 9.075 1.00 96.81 432 GLN A O 1
ATOM 3392 N N . GLN A 1 433 ? -3.460 -22.131 11.022 1.00 97.62 433 GLN A N 1
ATOM 3393 C CA . GLN A 1 433 ? -4.008 -20.824 11.372 1.00 97.62 433 GLN A CA 1
ATOM 3394 C C . GLN A 1 433 ? -2.866 -19.849 11.703 1.00 97.62 433 GLN A C 1
ATOM 3396 O O . GLN A 1 433 ? -2.129 -20.057 12.673 1.00 97.62 433 GLN A O 1
ATOM 3401 N N . VAL A 1 434 ? -2.708 -18.796 10.900 1.00 98.25 434 VAL A N 1
ATOM 3402 C CA . VAL A 1 434 ? -1.660 -17.775 11.075 1.00 98.25 434 VAL A CA 1
ATOM 3403 C C . VAL A 1 434 ? -2.206 -16.525 11.765 1.00 98.25 434 VAL A C 1
ATOM 3405 O O . VAL A 1 434 ? -1.524 -15.965 12.628 1.00 98.25 434 VAL A O 1
ATOM 3408 N N . ILE A 1 435 ? -3.439 -16.132 11.444 1.00 97.69 435 ILE A N 1
ATOM 3409 C CA . ILE A 1 435 ? -4.177 -15.024 12.073 1.00 97.69 435 ILE A CA 1
ATOM 3410 C C . ILE A 1 435 ? -5.620 -15.440 12.364 1.00 97.69 435 ILE A C 1
ATOM 3412 O O . ILE A 1 435 ? -6.132 -16.318 11.683 1.00 97.69 435 ILE A O 1
ATOM 3416 N N . ASP A 1 436 ? -6.303 -14.797 13.310 1.00 95.88 436 ASP A N 1
ATOM 3417 C CA . ASP A 1 436 ? -7.768 -14.885 13.416 1.00 95.88 436 ASP A CA 1
ATOM 3418 C C . ASP A 1 436 ? -8.408 -13.778 12.561 1.00 95.88 436 ASP A C 1
ATOM 3420 O O . ASP A 1 436 ? -8.367 -12.600 12.919 1.00 95.88 436 ASP A O 1
ATOM 3424 N N . ALA A 1 437 ? -8.982 -14.151 11.414 1.00 94.75 437 ALA A N 1
ATOM 3425 C CA . ALA A 1 437 ? -9.582 -13.208 10.470 1.00 94.75 437 ALA A CA 1
ATOM 3426 C C . ALA A 1 437 ? -11.035 -12.819 10.809 1.00 94.75 437 ALA A C 1
ATOM 3428 O O . ALA A 1 437 ? -11.653 -12.071 10.050 1.00 94.75 437 ALA A O 1
ATOM 3429 N N . THR A 1 438 ? -11.598 -13.280 11.935 1.00 94.00 438 THR A N 1
ATOM 3430 C CA . THR A 1 438 ? -13.012 -13.045 12.290 1.00 94.00 438 THR A CA 1
ATOM 3431 C C . THR A 1 438 ? -13.369 -11.557 12.260 1.00 94.00 438 THR A C 1
ATOM 3433 O O . THR A 1 438 ? -14.368 -11.168 11.655 1.00 94.00 438 THR A O 1
ATOM 3436 N N . THR A 1 439 ? -12.515 -10.710 12.843 1.00 91.56 439 THR A N 1
ATOM 3437 C CA . THR A 1 439 ? -12.730 -9.250 12.885 1.00 91.56 439 THR A CA 1
ATOM 3438 C C . THR A 1 439 ? -12.457 -8.544 11.557 1.00 91.56 439 THR A C 1
ATOM 3440 O O . THR A 1 439 ? -12.813 -7.385 11.423 1.00 91.56 439 THR A O 1
ATOM 3443 N N . ALA A 1 440 ? -11.852 -9.216 10.573 1.00 93.50 440 ALA A N 1
ATOM 3444 C CA . ALA A 1 440 ? -11.693 -8.698 9.214 1.00 93.50 440 ALA A CA 1
ATOM 3445 C C . ALA A 1 440 ? -12.878 -9.078 8.307 1.00 93.50 440 ALA A C 1
ATOM 3447 O O . ALA A 1 440 ? -13.117 -8.421 7.296 1.00 93.50 440 ALA A O 1
ATOM 3448 N N . GLN A 1 441 ? -13.619 -10.139 8.647 1.00 91.00 441 GLN A N 1
ATOM 3449 C CA . GLN A 1 441 ? -14.780 -10.613 7.884 1.00 91.00 441 GLN A CA 1
ATOM 3450 C C . GLN A 1 441 ? -16.070 -9.882 8.252 1.00 91.00 441 GLN A C 1
ATOM 3452 O O . GLN A 1 441 ? -16.902 -9.623 7.383 1.00 91.00 441 GLN A O 1
ATOM 3457 N N . ALA A 1 442 ? -16.249 -9.564 9.533 1.00 88.75 442 ALA A N 1
ATOM 3458 C CA . ALA A 1 442 ? -17.440 -8.897 10.030 1.00 88.75 442 ALA A CA 1
ATOM 3459 C C . ALA A 1 442 ? -17.101 -7.984 11.216 1.00 88.75 442 ALA A C 1
ATOM 3461 O O . ALA A 1 442 ? -16.227 -8.327 12.018 1.00 88.75 442 ALA A O 1
ATOM 3462 N N . PRO A 1 443 ? -17.817 -6.857 11.370 1.00 85.56 443 PRO A N 1
ATOM 3463 C CA . PRO A 1 443 ? -17.593 -5.961 12.489 1.00 85.56 443 PRO A CA 1
ATOM 3464 C C . PRO A 1 443 ? -18.116 -6.561 13.794 1.00 85.56 443 PRO A C 1
ATOM 3466 O O . PRO A 1 443 ? -19.163 -7.217 13.838 1.00 85.56 443 PRO A O 1
ATOM 3469 N N . ALA A 1 444 ? -17.456 -6.238 14.904 1.00 81.06 444 ALA A N 1
ATOM 3470 C CA . ALA A 1 444 ? -18.038 -6.425 16.223 1.00 81.06 444 ALA A CA 1
ATOM 3471 C C . ALA A 1 444 ? -19.180 -5.413 16.447 1.00 81.06 444 ALA A C 1
ATOM 3473 O O . ALA A 1 444 ? -18.954 -4.246 16.772 1.00 81.06 444 ALA A O 1
ATOM 3474 N N . GLY A 1 445 ? -20.428 -5.864 16.307 1.00 84.00 445 GLY A N 1
ATOM 3475 C CA . GLY A 1 445 ? -21.611 -5.017 16.481 1.00 84.00 445 GLY A CA 1
ATOM 3476 C C . GLY A 1 445 ? -21.865 -4.126 15.262 1.00 84.00 445 GLY A C 1
ATOM 3477 O O . GLY A 1 445 ? -21.817 -4.599 14.136 1.00 84.00 445 GLY A O 1
ATOM 3478 N N . SER A 1 446 ? -22.160 -2.843 15.477 1.00 82.75 446 SER A N 1
ATOM 3479 C CA . SER A 1 446 ? -22.500 -1.885 14.409 1.00 82.75 446 SER A CA 1
ATOM 3480 C C . SER A 1 446 ? -21.308 -1.028 13.958 1.00 82.75 446 SER A C 1
ATOM 3482 O O . SER A 1 446 ? -21.489 0.130 13.578 1.00 82.75 446 SER A O 1
ATOM 3484 N N . LYS A 1 447 ? -20.078 -1.539 14.089 1.00 87.44 447 LYS A N 1
ATOM 3485 C CA . LYS A 1 447 ? -18.871 -0.809 13.679 1.00 87.44 447 LYS A CA 1
ATOM 3486 C C . LYS A 1 447 ? -18.801 -0.708 12.156 1.00 87.44 447 LYS A C 1
ATOM 3488 O O . LYS A 1 447 ? -19.097 -1.664 11.450 1.00 87.44 447 LYS A O 1
ATOM 3493 N N . VAL A 1 448 ? -18.348 0.445 11.670 1.00 93.50 448 VAL A N 1
ATOM 3494 C CA . VAL A 1 448 ? -18.054 0.681 10.243 1.00 93.50 448 VAL A CA 1
ATOM 3495 C C . VAL A 1 448 ? -16.586 0.419 9.897 1.00 93.50 448 VAL A C 1
ATOM 3497 O O . VAL A 1 448 ? -16.248 0.290 8.723 1.00 93.50 448 VAL A O 1
ATOM 3500 N N . PHE A 1 449 ? -15.726 0.334 10.917 1.00 96.06 449 PHE A N 1
ATOM 3501 C CA . PHE A 1 449 ? -14.292 0.107 10.794 1.00 96.06 449 PHE A CA 1
ATOM 3502 C C . PHE A 1 449 ? -13.754 -0.647 12.016 1.00 96.06 449 PHE A C 1
ATOM 3504 O O . PHE A 1 449 ? -14.133 -0.344 13.151 1.00 96.06 449 PHE A O 1
ATOM 3511 N N . GLU A 1 450 ? -12.874 -1.621 11.795 1.00 95.00 450 GLU A N 1
ATOM 3512 C CA . GLU A 1 450 ? -12.201 -2.388 12.848 1.00 95.00 450 GLU A CA 1
ATOM 3513 C C . GLU A 1 450 ? -10.889 -2.979 12.319 1.00 95.00 450 GLU A C 1
ATOM 3515 O O . GLU A 1 450 ? -10.854 -3.528 11.223 1.00 95.00 450 GLU A O 1
ATOM 3520 N N . ASN A 1 451 ? -9.800 -2.865 13.088 1.00 94.25 451 ASN A N 1
ATOM 3521 C CA . ASN A 1 451 ? -8.483 -3.441 12.769 1.00 94.25 451 ASN A CA 1
ATOM 3522 C C . ASN A 1 451 ? -7.960 -3.147 11.346 1.00 94.25 451 ASN A C 1
ATOM 3524 O O . ASN A 1 451 ? -7.293 -3.990 10.751 1.00 94.25 451 ASN A O 1
ATOM 3528 N N . GLY A 1 452 ? -8.249 -1.971 10.783 1.00 95.62 452 GLY A N 1
ATOM 3529 C CA . GLY A 1 452 ? -7.830 -1.628 9.418 1.00 95.62 452 GLY A CA 1
ATOM 3530 C C . GLY A 1 452 ? -8.824 -1.994 8.308 1.00 95.62 452 GLY A C 1
ATOM 3531 O O . GLY A 1 452 ? -8.563 -1.669 7.149 1.00 95.62 452 GLY A O 1
ATOM 3532 N N . PHE A 1 453 ? -9.948 -2.636 8.638 1.00 97.75 453 PHE A N 1
ATOM 3533 C CA . PHE A 1 453 ? -10.958 -3.112 7.691 1.00 97.75 453 PHE A CA 1
ATOM 3534 C C . PHE A 1 453 ? -12.236 -2.282 7.777 1.00 97.75 453 PHE A C 1
ATOM 3536 O O . PHE A 1 453 ? -12.708 -1.971 8.869 1.00 97.75 453 PHE A O 1
ATOM 3543 N N . TRP A 1 454 ? -12.805 -1.943 6.621 1.00 97.69 454 TRP A N 1
ATOM 3544 C CA . TRP A 1 454 ? -14.096 -1.270 6.514 1.00 97.69 454 TRP A CA 1
ATOM 3545 C C . TRP A 1 454 ? -15.232 -2.273 6.342 1.00 97.69 454 TRP A C 1
ATOM 3547 O O . TRP A 1 454 ? -15.039 -3.340 5.761 1.00 97.69 454 TRP A O 1
ATOM 3557 N N . PHE A 1 455 ? -16.439 -1.884 6.754 1.00 96.38 455 PHE A N 1
ATOM 3558 C CA . PHE A 1 455 ? -17.650 -2.684 6.577 1.00 96.38 455 PHE A CA 1
ATOM 3559 C C . PHE A 1 455 ? -18.750 -1.854 5.931 1.00 96.38 455 PHE A C 1
ATOM 3561 O O . PHE A 1 455 ? -19.221 -0.863 6.491 1.00 96.38 455 PHE A O 1
ATOM 3568 N N . TYR A 1 456 ? -19.160 -2.267 4.735 1.00 94.56 456 TYR A N 1
ATOM 3569 C CA . TYR A 1 456 ? -20.331 -1.723 4.065 1.00 94.56 456 TYR A CA 1
ATOM 3570 C C . TYR A 1 456 ? -21.538 -2.586 4.405 1.00 94.56 456 TYR A C 1
ATOM 3572 O O . TYR A 1 456 ? -21.534 -3.781 4.111 1.00 94.56 456 TYR A O 1
ATOM 3580 N N . THR A 1 457 ? -22.568 -1.972 4.976 1.00 91.19 457 THR A N 1
ATOM 3581 C CA . THR A 1 457 ? -23.821 -2.646 5.311 1.00 91.19 457 THR A CA 1
ATOM 3582 C C . THR A 1 457 ? -24.978 -2.014 4.544 1.00 91.19 457 THR A C 1
ATOM 3584 O O . THR A 1 457 ? -25.103 -0.789 4.498 1.00 91.19 457 THR A O 1
ATOM 3587 N N . ASP A 1 458 ? -25.816 -2.847 3.930 1.00 87.69 458 ASP A N 1
ATOM 3588 C CA . ASP A 1 458 ? -26.997 -2.427 3.178 1.00 87.69 458 ASP A CA 1
ATOM 3589 C C . ASP A 1 458 ? -28.261 -3.123 3.693 1.00 87.69 458 ASP A C 1
ATOM 3591 O O . ASP A 1 458 ? -28.629 -4.205 3.239 1.00 87.69 458 ASP A O 1
ATOM 3595 N N . GLU A 1 459 ? -28.966 -2.443 4.598 1.00 84.25 459 GLU A N 1
ATOM 3596 C CA . GLU A 1 459 ? -30.252 -2.880 5.161 1.00 84.25 459 GLU A CA 1
ATOM 3597 C C . GLU A 1 459 ? -31.364 -3.035 4.104 1.00 84.25 459 GLU A C 1
ATOM 3599 O O . GLU A 1 459 ? -32.408 -3.629 4.372 1.00 84.25 459 GLU A O 1
ATOM 3604 N N . THR A 1 460 ? -31.185 -2.473 2.902 1.00 84.44 460 THR A N 1
ATOM 3605 C CA . THR A 1 460 ? -32.199 -2.502 1.835 1.00 84.44 460 THR A CA 1
ATOM 3606 C C . THR A 1 460 ? -31.993 -3.629 0.828 1.00 84.44 460 THR A C 1
ATOM 3608 O O . THR A 1 460 ? -32.852 -3.838 -0.035 1.00 84.44 460 THR A O 1
ATOM 3611 N N . TYR A 1 461 ? -30.880 -4.359 0.930 1.00 83.12 461 TYR A N 1
ATOM 3612 C CA . TYR A 1 461 ? -30.537 -5.458 0.041 1.00 83.12 461 TYR A CA 1
ATOM 3613 C C . TYR A 1 461 ? -30.237 -6.722 0.844 1.00 83.12 461 TYR A C 1
ATOM 3615 O O . TYR A 1 461 ? -29.277 -6.784 1.610 1.00 83.12 461 TYR A O 1
ATOM 3623 N N . GLU A 1 462 ? -31.033 -7.764 0.614 1.00 82.19 462 GLU A N 1
ATOM 3624 C CA . GLU A 1 462 ? -30.802 -9.080 1.201 1.00 82.19 462 GLU A CA 1
ATOM 3625 C C . GLU A 1 462 ? -30.130 -10.005 0.182 1.00 82.19 462 GLU A C 1
ATOM 3627 O O . GLU A 1 462 ? -30.595 -10.159 -0.951 1.00 82.19 462 GLU A O 1
ATOM 3632 N N . TYR A 1 463 ? -29.049 -10.662 0.601 1.00 83.31 463 TYR A N 1
ATOM 3633 C CA . TYR A 1 463 ? -28.442 -11.772 -0.126 1.00 83.31 463 TYR A CA 1
ATOM 3634 C C . TYR A 1 463 ? -28.592 -13.042 0.712 1.00 83.31 463 TYR A C 1
ATOM 3636 O O . TYR A 1 463 ? -28.078 -13.129 1.824 1.00 83.31 463 TYR A O 1
ATOM 3644 N N . CYS A 1 464 ? -29.312 -14.033 0.181 1.00 84.88 464 CYS A N 1
ATOM 3645 C CA . CYS A 1 464 ? -29.615 -15.290 0.877 1.00 84.88 464 CYS A CA 1
ATOM 3646 C C . CYS A 1 464 ? -30.328 -15.093 2.227 1.00 84.88 464 CYS A C 1
ATOM 3648 O O . CYS A 1 464 ? -29.920 -15.674 3.234 1.00 84.88 464 CYS A O 1
ATOM 3650 N N . ASP A 1 465 ? -31.376 -14.258 2.237 1.00 82.94 465 ASP A N 1
ATOM 3651 C CA . ASP A 1 465 ? -32.194 -13.912 3.414 1.00 82.94 465 ASP A CA 1
ATOM 3652 C C . ASP A 1 465 ? -31.384 -13.304 4.578 1.00 82.94 465 ASP A C 1
ATOM 3654 O O . ASP A 1 465 ? -31.777 -13.376 5.746 1.00 82.94 465 ASP A O 1
ATOM 3658 N N . LYS A 1 466 ? -30.218 -12.727 4.266 1.00 83.31 466 LYS A N 1
ATOM 3659 C CA . LYS A 1 466 ? -29.367 -11.998 5.203 1.00 83.31 466 LYS A CA 1
ATOM 3660 C C . LYS A 1 466 ? -29.110 -10.598 4.683 1.00 83.31 466 LYS A C 1
ATOM 3662 O O . LYS A 1 466 ? -28.894 -10.402 3.487 1.00 83.31 466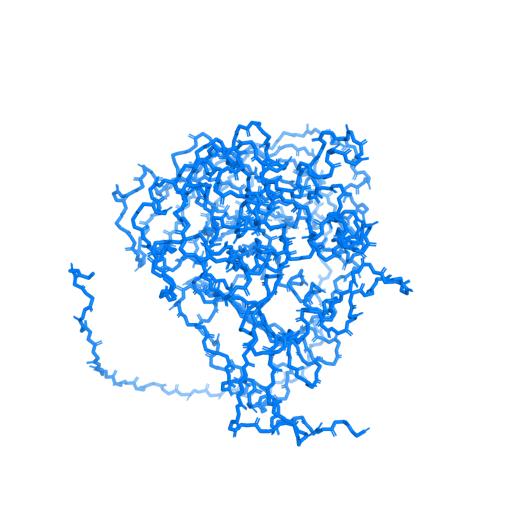 LYS A O 1
ATOM 3667 N N . GLU A 1 467 ? -29.088 -9.656 5.614 1.00 85.50 467 GLU A N 1
ATOM 3668 C CA . GLU A 1 467 ? -28.575 -8.314 5.383 1.00 85.50 467 GLU A CA 1
ATOM 3669 C C . GLU A 1 467 ? -27.171 -8.383 4.774 1.00 85.50 467 GLU A C 1
ATOM 3671 O O . GLU A 1 467 ? -26.332 -9.197 5.180 1.00 85.50 467 GLU A O 1
ATOM 3676 N N . LEU A 1 468 ? -26.932 -7.556 3.759 1.00 89.00 468 LEU A N 1
ATOM 3677 C CA . LEU A 1 468 ? -25.656 -7.531 3.073 1.00 89.00 468 LEU A CA 1
ATOM 3678 C C . LEU A 1 468 ? -24.628 -6.763 3.905 1.00 89.00 468 LEU A C 1
ATOM 3680 O O . LEU A 1 468 ? -24.712 -5.543 4.017 1.00 89.00 468 LEU A O 1
ATOM 3684 N N . THR A 1 469 ? -23.615 -7.472 4.400 1.00 91.62 469 THR A N 1
ATOM 3685 C CA . THR A 1 469 ? -22.374 -6.885 4.920 1.00 91.62 469 THR A CA 1
ATOM 3686 C C . THR A 1 469 ? -21.214 -7.292 4.020 1.00 91.62 469 THR A C 1
ATOM 3688 O O . THR A 1 469 ? -21.006 -8.479 3.768 1.00 91.62 469 THR A O 1
ATOM 3691 N N . ILE A 1 470 ? -20.467 -6.309 3.524 1.00 95.44 470 ILE A N 1
ATOM 3692 C CA . ILE A 1 470 ? -19.284 -6.499 2.683 1.00 95.44 470 ILE A CA 1
ATOM 3693 C C . ILE A 1 470 ? -18.080 -5.901 3.416 1.00 95.44 470 ILE A C 1
ATOM 3695 O O . ILE A 1 470 ? -18.020 -4.673 3.552 1.00 95.44 470 ILE A O 1
ATOM 3699 N N . PRO A 1 471 ? -17.121 -6.722 3.878 1.00 97.25 471 PRO A N 1
ATOM 3700 C CA . PRO A 1 471 ? -15.837 -6.207 4.312 1.00 97.25 471 PRO A CA 1
ATOM 3701 C C . PRO A 1 471 ? -15.033 -5.735 3.097 1.00 97.25 471 PRO A C 1
ATOM 3703 O O . PRO A 1 471 ? -15.031 -6.367 2.033 1.00 97.25 471 PRO A O 1
ATOM 3706 N N . TYR A 1 472 ? -14.361 -4.600 3.247 1.00 98.38 472 TYR A N 1
ATOM 3707 C CA . TYR A 1 472 ? -13.557 -4.026 2.180 1.00 98.38 472 TYR A CA 1
ATOM 3708 C C . TYR A 1 472 ? -12.378 -3.208 2.709 1.00 98.38 472 TYR A C 1
ATOM 3710 O O . TYR A 1 472 ? -12.289 -2.845 3.883 1.00 98.38 472 TYR A O 1
ATOM 3718 N N . LEU A 1 473 ? -11.455 -2.915 1.805 1.00 98.56 473 LEU A N 1
ATOM 3719 C CA . LEU A 1 473 ? -10.350 -1.990 1.988 1.00 98.56 473 LEU A CA 1
ATOM 3720 C C . LEU A 1 473 ? -10.545 -0.810 1.045 1.00 98.56 473 LEU A C 1
ATOM 3722 O O . LEU A 1 473 ? -11.015 -0.987 -0.079 1.00 98.56 473 LEU A O 1
ATOM 3726 N N . SER A 1 474 ? -10.169 0.378 1.513 1.00 97.19 474 SER A N 1
ATOM 3727 C CA . SER A 1 474 ? -10.255 1.617 0.745 1.00 97.19 474 SER A CA 1
ATOM 3728 C C . SER A 1 474 ? -8.946 2.388 0.815 1.00 97.19 474 SER A C 1
ATOM 3730 O O . SER A 1 474 ? -8.359 2.534 1.888 1.00 97.19 474 SER A O 1
ATOM 3732 N N . GLY A 1 475 ? -8.491 2.877 -0.334 1.00 95.69 475 GLY A N 1
ATOM 3733 C CA . GLY A 1 475 ? -7.296 3.692 -0.496 1.00 95.69 475 GLY A CA 1
ATOM 3734 C C . GLY A 1 475 ? -7.604 4.988 -1.237 1.00 95.69 475 GLY A C 1
ATOM 3735 O O . GLY A 1 475 ? -8.404 5.001 -2.170 1.00 95.69 475 GLY A O 1
ATOM 3736 N N . TYR A 1 476 ? -6.938 6.070 -0.827 1.00 92.75 476 TYR A N 1
ATOM 3737 C CA . TYR A 1 476 ? -7.005 7.388 -1.465 1.00 92.75 476 TYR A CA 1
ATOM 3738 C C . TYR A 1 476 ? -6.895 7.295 -2.994 1.00 92.75 476 TYR A C 1
ATOM 3740 O O . TYR A 1 476 ? -6.120 6.486 -3.485 1.00 92.75 476 TYR A O 1
ATOM 3748 N N . GLY A 1 477 ? -7.652 8.109 -3.732 1.00 89.25 477 GLY A N 1
ATOM 3749 C CA . GLY A 1 477 ? -7.641 8.123 -5.201 1.00 89.25 477 GLY A CA 1
ATOM 3750 C C . GLY A 1 477 ? -8.656 7.196 -5.881 1.00 89.25 477 GLY A C 1
ATOM 3751 O O . GLY A 1 477 ? -8.895 7.370 -7.067 1.00 89.25 477 GLY A O 1
ATOM 3752 N N . GLY A 1 478 ? -9.327 6.298 -5.148 1.00 93.31 478 GLY A N 1
ATOM 3753 C CA . GLY A 1 478 ? -10.328 5.380 -5.721 1.00 93.31 478 GLY A CA 1
ATOM 3754 C C . GLY A 1 478 ? -9.852 3.928 -5.776 1.00 93.31 478 GLY A C 1
ATOM 3755 O O . GLY A 1 478 ? -10.035 3.240 -6.775 1.00 93.31 478 GLY A O 1
ATOM 3756 N N . ASN A 1 479 ? -9.218 3.458 -4.699 1.00 96.56 479 ASN A N 1
ATOM 3757 C CA . ASN A 1 479 ? -8.680 2.104 -4.598 1.00 96.56 479 ASN A CA 1
ATOM 3758 C C . ASN A 1 479 ? -9.567 1.256 -3.688 1.00 96.56 479 ASN A C 1
ATOM 3760 O O . ASN A 1 479 ? -9.738 1.606 -2.522 1.00 96.56 479 ASN A O 1
ATOM 3764 N N . ILE A 1 480 ? -10.118 0.153 -4.193 1.00 98.31 480 ILE A N 1
ATOM 3765 C CA . ILE A 1 480 ? -11.037 -0.718 -3.450 1.00 98.31 480 ILE A CA 1
ATOM 3766 C C . ILE A 1 480 ? -10.649 -2.182 -3.618 1.00 98.31 480 ILE A C 1
ATOM 3768 O O . ILE A 1 480 ? -10.342 -2.634 -4.720 1.00 98.31 480 ILE A O 1
ATOM 3772 N N . ILE A 1 481 ? -10.749 -2.937 -2.524 1.00 98.69 481 ILE A N 1
ATOM 3773 C CA . ILE A 1 481 ? -10.775 -4.404 -2.522 1.00 98.69 481 ILE A CA 1
ATOM 3774 C C . ILE A 1 481 ? -11.933 -4.837 -1.629 1.00 98.69 481 ILE A C 1
ATOM 3776 O O . ILE A 1 481 ? -11.965 -4.450 -0.467 1.00 98.69 481 ILE A O 1
ATOM 3780 N N . ALA A 1 482 ? -12.875 -5.620 -2.143 1.00 98.38 482 ALA A N 1
ATOM 3781 C CA . ALA A 1 482 ? -14.083 -6.022 -1.432 1.00 98.38 482 ALA A CA 1
ATOM 3782 C C . ALA A 1 482 ? -14.320 -7.531 -1.555 1.00 98.38 482 ALA A C 1
ATOM 3784 O O . ALA A 1 482 ? -14.274 -8.078 -2.661 1.00 98.38 482 ALA A O 1
ATOM 3785 N N . ALA A 1 483 ? -14.626 -8.193 -0.437 1.00 97.62 483 ALA A N 1
ATOM 3786 C CA . ALA A 1 483 ? -15.007 -9.603 -0.426 1.00 97.62 483 ALA A CA 1
ATOM 3787 C C . ALA A 1 483 ? -16.527 -9.753 -0.380 1.00 97.62 483 ALA A C 1
ATOM 3789 O O . ALA A 1 483 ? -17.198 -9.328 0.560 1.00 97.62 483 ALA A O 1
ATOM 3790 N N . LEU A 1 484 ? -17.080 -10.362 -1.423 1.00 95.69 484 LEU A N 1
ATOM 3791 C CA . LEU A 1 484 ? -18.513 -10.568 -1.562 1.00 95.69 484 LEU A CA 1
ATOM 3792 C C . LEU A 1 484 ? -18.942 -11.875 -0.877 1.00 95.69 484 LEU A C 1
ATOM 3794 O O . LEU A 1 484 ? -18.211 -12.868 -0.921 1.00 95.69 484 LEU A O 1
ATOM 3798 N N . PRO A 1 485 ? -20.164 -11.943 -0.315 1.00 92.31 485 PRO A N 1
ATOM 3799 C CA . PRO A 1 485 ? -20.648 -13.124 0.411 1.00 92.31 485 PRO A CA 1
ATOM 3800 C C . PRO A 1 485 ? -20.807 -14.390 -0.448 1.00 92.31 485 PRO A C 1
ATOM 3802 O O . PRO A 1 485 ? -21.049 -15.469 0.086 1.00 92.31 485 PRO A O 1
ATOM 3805 N N . ASN A 1 486 ? -20.688 -14.288 -1.773 1.00 91.31 486 ASN A N 1
ATOM 3806 C CA . ASN A 1 486 ? -20.687 -15.427 -2.691 1.00 91.31 486 ASN A CA 1
ATOM 3807 C C . ASN A 1 486 ? -19.277 -15.993 -2.970 1.00 91.31 486 ASN A C 1
ATOM 3809 O O . ASN A 1 486 ? -19.138 -16.849 -3.841 1.00 91.31 486 ASN A O 1
ATOM 3813 N N . GLY A 1 487 ? -18.248 -15.520 -2.258 1.00 93.50 487 GLY A N 1
ATOM 3814 C CA . GLY A 1 487 ? -16.860 -15.972 -2.401 1.00 93.50 487 GLY A CA 1
ATOM 3815 C C . GLY A 1 487 ? -16.066 -15.258 -3.498 1.00 93.50 487 GLY A C 1
ATOM 3816 O O . GLY A 1 487 ? -14.930 -15.638 -3.767 1.00 93.50 487 GLY A O 1
ATOM 3817 N N . MET A 1 488 ? -16.639 -14.236 -4.141 1.00 97.06 488 MET A N 1
ATOM 3818 C CA . MET A 1 488 ? -15.905 -13.391 -5.083 1.00 97.06 488 MET A CA 1
ATOM 3819 C C . MET A 1 488 ? -15.086 -12.323 -4.354 1.00 97.06 488 MET A C 1
ATOM 3821 O O . MET A 1 488 ? -15.534 -11.768 -3.351 1.00 97.06 488 MET A O 1
ATOM 3825 N N . ILE A 1 489 ? -13.937 -11.957 -4.923 1.00 98.44 489 ILE A N 1
ATOM 3826 C CA . ILE A 1 489 ? -13.168 -10.776 -4.502 1.00 98.44 489 ILE A CA 1
ATOM 3827 C C . ILE A 1 489 ? -13.134 -9.788 -5.658 1.00 98.44 489 ILE A C 1
ATOM 3829 O O . ILE A 1 489 ? -12.554 -10.080 -6.701 1.00 98.44 489 ILE A O 1
ATOM 3833 N N . LEU A 1 490 ? -13.757 -8.628 -5.471 1.00 98.38 490 LEU A N 1
ATOM 3834 C CA . LEU A 1 490 ? -13.729 -7.510 -6.410 1.00 98.38 490 LEU A CA 1
ATOM 3835 C C . LEU A 1 490 ? -12.595 -6.565 -6.023 1.00 98.38 490 LEU A C 1
ATOM 3837 O O . LEU A 1 490 ? -12.478 -6.205 -4.853 1.00 98.38 490 LEU A O 1
ATOM 3841 N N . TYR A 1 491 ? -11.817 -6.094 -6.993 1.00 98.44 491 TYR A N 1
ATOM 3842 C CA . TYR A 1 491 ? -10.916 -4.971 -6.761 1.00 98.44 491 TYR A CA 1
ATOM 3843 C C . TYR A 1 491 ? -10.868 -4.017 -7.950 1.00 98.44 491 TYR A C 1
ATOM 3845 O O . TYR A 1 491 ? -11.085 -4.409 -9.100 1.00 98.44 491 TYR A O 1
ATOM 3853 N N . PHE A 1 492 ? -10.537 -2.765 -7.663 1.00 97.50 492 PHE A N 1
ATOM 3854 C CA . PHE A 1 492 ? -10.133 -1.788 -8.661 1.00 97.50 492 PHE A CA 1
ATOM 3855 C C . PHE A 1 492 ? -9.184 -0.766 -8.054 1.00 97.50 492 PHE A C 1
ATOM 3857 O O . PHE A 1 492 ? -9.293 -0.422 -6.878 1.00 97.50 492 PHE A O 1
ATOM 3864 N N . ILE A 1 493 ? -8.258 -0.302 -8.881 1.00 96.12 493 ILE A N 1
ATOM 3865 C CA . ILE A 1 493 ? -7.258 0.706 -8.554 1.00 96.12 493 ILE A CA 1
ATOM 3866 C C . ILE A 1 493 ? -7.435 1.846 -9.546 1.00 96.12 493 ILE A C 1
ATOM 3868 O O . ILE A 1 493 ? -7.550 1.601 -10.749 1.00 96.12 493 ILE A O 1
ATOM 3872 N N . GLY A 1 494 ? -7.480 3.072 -9.043 1.00 93.12 494 GLY A N 1
ATOM 3873 C CA . GLY A 1 494 ? -7.749 4.262 -9.838 1.00 93.12 494 GLY A CA 1
ATOM 3874 C C . GLY A 1 494 ? -7.201 5.527 -9.194 1.00 93.12 494 GLY A C 1
ATOM 3875 O O . GLY A 1 494 ? -6.601 5.497 -8.117 1.00 93.12 494 GLY A O 1
ATOM 3876 N N . ASP A 1 495 ? -7.410 6.635 -9.892 1.00 91.06 495 ASP A N 1
ATOM 3877 C CA . ASP A 1 495 ? -6.951 7.975 -9.533 1.00 91.06 495 ASP A CA 1
ATOM 3878 C C . ASP A 1 495 ? -8.032 9.052 -9.743 1.00 91.06 495 ASP A C 1
ATOM 3880 O O . ASP A 1 495 ? -7.742 10.246 -9.795 1.00 91.06 495 ASP A O 1
ATOM 3884 N N . ASP A 1 496 ? -9.294 8.643 -9.851 1.00 90.12 496 ASP A N 1
ATOM 3885 C CA . ASP A 1 496 ? -10.440 9.492 -10.178 1.00 90.12 496 ASP A CA 1
ATOM 3886 C C . ASP A 1 496 ? -11.305 9.871 -8.966 1.00 90.12 496 ASP A C 1
ATOM 3888 O O . ASP A 1 496 ? -12.283 10.603 -9.114 1.00 90.12 496 ASP A O 1
ATOM 3892 N N . PHE A 1 497 ? -10.934 9.408 -7.766 1.00 90.88 497 PHE A N 1
ATOM 3893 C CA . PHE A 1 497 ? -11.702 9.564 -6.527 1.00 90.88 497 PHE A CA 1
ATOM 3894 C C . PHE A 1 497 ? -13.089 8.897 -6.554 1.00 90.88 497 PHE A C 1
ATOM 3896 O O . PHE A 1 497 ? -13.970 9.272 -5.776 1.00 90.88 497 PHE A O 1
ATOM 3903 N N . GLU A 1 498 ? -13.288 7.876 -7.390 1.00 92.25 498 GLU A N 1
ATOM 3904 C CA . GLU A 1 498 ? -14.519 7.086 -7.400 1.00 92.25 498 GLU A CA 1
ATOM 3905 C C . GLU A 1 498 ? -14.372 5.820 -6.547 1.00 92.25 498 GLU A C 1
ATOM 3907 O O . GLU A 1 498 ? -13.674 4.871 -6.894 1.00 92.25 498 GLU A O 1
ATOM 3912 N N . PHE A 1 499 ? -15.083 5.781 -5.417 1.00 91.19 499 PHE A N 1
ATOM 3913 C CA . PHE A 1 499 ? -15.013 4.686 -4.433 1.00 91.19 499 PHE A CA 1
ATOM 3914 C C . PHE A 1 499 ? -16.222 3.740 -4.483 1.00 91.19 499 PHE A C 1
ATOM 3916 O O . PHE A 1 499 ? -16.296 2.758 -3.743 1.00 91.19 499 PHE A O 1
ATOM 3923 N N . THR A 1 500 ? -17.221 4.045 -5.312 1.00 89.12 500 THR A N 1
ATOM 3924 C CA . THR A 1 500 ? -18.522 3.370 -5.252 1.00 89.12 500 THR A CA 1
ATOM 3925 C C . THR A 1 500 ? -18.461 1.974 -5.873 1.00 89.12 500 THR A C 1
ATOM 3927 O O . THR A 1 500 ? -18.393 1.834 -7.091 1.00 89.12 500 THR A O 1
ATOM 3930 N N . PHE A 1 501 ? -18.604 0.933 -5.050 1.00 94.94 501 PHE A N 1
ATOM 3931 C CA . PHE A 1 501 ? -18.653 -0.465 -5.507 1.00 94.94 501 PHE A CA 1
ATOM 3932 C C . PHE A 1 501 ? -19.995 -1.169 -5.244 1.00 94.94 501 PHE A C 1
ATOM 3934 O O . PHE A 1 501 ? -20.252 -2.222 -5.825 1.00 94.94 501 PHE A O 1
ATOM 3941 N N . ALA A 1 502 ? -20.877 -0.604 -4.409 1.00 92.62 502 ALA A N 1
ATOM 3942 C CA . ALA A 1 502 ? -22.102 -1.270 -3.947 1.00 92.62 502 ALA A CA 1
ATOM 3943 C C . ALA A 1 502 ? -23.019 -1.739 -5.093 1.00 92.62 502 ALA A C 1
ATOM 3945 O O . ALA A 1 502 ? -23.496 -2.871 -5.095 1.00 92.62 502 ALA A O 1
ATOM 3946 N N . ASP A 1 503 ? -23.225 -0.907 -6.117 1.00 91.94 503 ASP A N 1
ATOM 3947 C CA . ASP A 1 503 ? -24.023 -1.283 -7.292 1.00 91.94 503 ASP A CA 1
ATOM 3948 C C . ASP A 1 503 ? -23.409 -2.445 -8.085 1.00 91.94 503 ASP A C 1
ATOM 3950 O O . ASP A 1 503 ? -24.137 -3.270 -8.639 1.00 91.94 503 ASP A O 1
ATOM 3954 N N . ILE A 1 504 ? -22.077 -2.489 -8.168 1.00 94.75 504 ILE A N 1
ATOM 3955 C CA . ILE A 1 504 ? -21.338 -3.554 -8.852 1.00 94.75 504 ILE A CA 1
ATOM 3956 C C . ILE A 1 504 ? -21.483 -4.839 -8.039 1.00 94.75 504 ILE A C 1
ATOM 3958 O O . ILE A 1 504 ? -21.874 -5.864 -8.589 1.00 94.75 504 ILE A O 1
ATOM 3962 N N . ALA A 1 505 ? -21.284 -4.759 -6.722 1.00 94.44 505 ALA A N 1
ATOM 3963 C CA . ALA A 1 505 ? -21.473 -5.870 -5.800 1.00 94.44 505 ALA A CA 1
ATOM 3964 C C . ALA A 1 505 ? -22.887 -6.463 -5.892 1.00 94.44 505 ALA A C 1
ATOM 3966 O O . ALA A 1 505 ? -23.025 -7.663 -6.100 1.00 94.44 505 ALA A O 1
ATOM 3967 N N . ARG A 1 506 ? -23.946 -5.641 -5.834 1.00 91.75 506 ARG A N 1
ATOM 3968 C CA . ARG A 1 506 ? -25.337 -6.116 -5.973 1.00 91.75 506 ARG A CA 1
ATOM 3969 C C . ARG A 1 506 ? -25.576 -6.829 -7.305 1.00 91.75 506 ARG A C 1
ATOM 3971 O O . ARG A 1 506 ? -26.258 -7.847 -7.338 1.00 91.75 506 ARG A O 1
ATOM 3978 N N . ARG A 1 507 ? -25.004 -6.325 -8.404 1.00 92.31 507 ARG A N 1
ATOM 3979 C CA . ARG A 1 507 ? -25.089 -6.992 -9.714 1.00 92.31 507 ARG A CA 1
ATOM 3980 C C . ARG A 1 507 ? -24.382 -8.339 -9.685 1.00 92.31 507 ARG A C 1
ATOM 3982 O O . ARG A 1 507 ? -25.006 -9.329 -10.028 1.00 92.31 507 ARG A O 1
ATOM 3989 N N . LEU A 1 508 ? -23.139 -8.390 -9.211 1.00 93.50 508 LEU A N 1
ATOM 3990 C CA . LEU A 1 508 ? -22.376 -9.637 -9.089 1.00 93.50 508 LEU A CA 1
ATOM 3991 C C . LEU A 1 508 ? -23.091 -10.672 -8.204 1.00 93.50 508 LEU A C 1
ATOM 3993 O O . LEU A 1 508 ? -23.112 -11.852 -8.536 1.00 93.50 508 LEU A O 1
ATOM 3997 N N . LEU A 1 509 ? -23.730 -10.233 -7.118 1.00 91.81 509 LEU A N 1
ATOM 3998 C CA . LEU A 1 509 ? -24.526 -11.093 -6.240 1.00 91.81 509 LEU A CA 1
ATOM 3999 C C . LEU A 1 509 ? -25.832 -11.569 -6.886 1.00 91.81 509 LEU A C 1
ATOM 4001 O O . LEU A 1 509 ? -26.257 -12.688 -6.626 1.00 91.81 509 LEU A O 1
ATOM 4005 N N . GLY A 1 510 ? -26.467 -10.752 -7.729 1.00 85.06 510 GLY A N 1
ATOM 4006 C CA . GLY A 1 510 ? -27.679 -11.136 -8.458 1.00 85.06 510 GLY A CA 1
ATOM 4007 C C . GLY A 1 510 ? -27.448 -12.201 -9.535 1.00 85.06 510 GLY A C 1
ATOM 4008 O O . GLY A 1 510 ? -28.386 -12.906 -9.905 1.00 85.06 510 GLY A O 1
ATOM 4009 N N . GLU A 1 511 ? -26.213 -12.339 -10.022 1.00 77.19 511 GLU A N 1
ATOM 4010 C CA . GLU A 1 511 ? -25.843 -13.314 -11.055 1.00 77.19 511 GLU A CA 1
ATOM 4011 C C . GLU A 1 511 ? -25.502 -14.703 -10.489 1.00 77.19 511 GLU A C 1
ATOM 4013 O O . GLU A 1 511 ? -25.561 -15.694 -11.221 1.00 77.19 511 GLU A O 1
ATOM 4018 N N . THR A 1 512 ? -25.177 -14.803 -9.196 1.00 69.06 512 THR A N 1
ATOM 4019 C CA . THR A 1 512 ? -24.774 -16.065 -8.561 1.00 69.06 512 THR A CA 1
ATOM 4020 C C . THR A 1 512 ? -25.842 -16.514 -7.562 1.00 69.06 512 THR A C 1
ATOM 4022 O O . THR A 1 512 ? -26.091 -15.812 -6.583 1.00 69.06 512 THR A O 1
ATOM 4025 N N . PRO A 1 513 ? -26.494 -17.675 -7.761 1.00 67.31 513 PRO A N 1
ATOM 4026 C CA . PRO A 1 513 ? -27.465 -18.170 -6.797 1.00 67.31 513 PRO A CA 1
ATOM 4027 C C . PRO A 1 513 ? -26.793 -18.480 -5.455 1.00 67.31 513 PRO A C 1
ATOM 4029 O O . PRO A 1 513 ? -25.633 -18.886 -5.403 1.00 67.31 513 PRO A O 1
ATOM 4032 N N . CYS A 1 514 ? -27.558 -18.340 -4.373 1.00 72.38 514 CYS A N 1
ATOM 4033 C CA . CYS A 1 514 ? -27.159 -18.796 -3.049 1.00 72.38 514 CYS A CA 1
ATOM 4034 C C . CYS A 1 514 ? -26.763 -20.275 -3.110 1.00 72.38 514 CYS A C 1
ATOM 4036 O O . CYS A 1 514 ? -27.614 -21.127 -3.379 1.00 72.38 514 CYS A O 1
ATOM 4038 N N . ASN A 1 515 ? -25.486 -20.581 -2.874 1.00 57.56 515 ASN A N 1
ATOM 4039 C CA . ASN A 1 515 ? -25.060 -21.961 -2.675 1.00 57.56 515 ASN A CA 1
ATOM 4040 C C . ASN A 1 515 ? -25.723 -22.468 -1.387 1.00 57.56 515 ASN A C 1
ATOM 4042 O O . ASN A 1 515 ? -25.495 -21.915 -0.311 1.00 57.56 515 ASN A O 1
ATOM 4046 N N . SER A 1 516 ? -26.607 -23.457 -1.542 1.00 42.50 516 SER A N 1
ATOM 4047 C CA . SER A 1 516 ? -27.374 -24.107 -0.472 1.00 42.50 516 SER A CA 1
ATOM 4048 C C . SER A 1 516 ? -26.520 -24.987 0.422 1.00 42.50 516 SER A C 1
ATOM 4050 O O . SER A 1 516 ? -25.734 -25.770 -0.166 1.00 42.50 516 SER A O 1
#

Radius of gyration: 23.44 Å; chains: 1; bounding box: 62×55×71 Å

Foldseek 3Di:
DVDDDDDDDDDDDDDDDDDDDDDDDDDPDDPDADFDPDWFWFKKKDDKDWPDKFWPAADDCVVFDCPQDDAIDMFTWGGDGFKTQTDPFEFADGPGRFWTKGWHIWTQHPNKIKIWMWTAGPLAQKTFIWMWIAHPQKIKIWTFDILAQRTHMTIIIIDGIDRDGDHDPPVVVSVVLVVLLVVLFFAEDEPVPDDPLLNVLCVVQVQFQKWWKCDPRYTHIYFRQGPVGGDPCQQRHKAWCFQVLLCLPLLLLVQLCCVVPNVVQQAQWLVVQAVLQPCVATVQAHLQLLLQQQRQFAPDLPECPGVPDPCCVVQASPAQAPVSLSNSLSVGGRRDGGPDGHYDDLSSSLSSLSSSQSVVCVVPVDNDHCCVPPVCVLPVSLSSFGPQQVYFRFRPDPPGGGSSSTGGIGGPSSLVSSLCCQAVVQCDGPNDRSGRSPCQHDPDPPRQGGSSKGWDWDPPDDQPNDTFIWIWHDRPQAWIWIQAPVRMIITTRHRNRDPDCVSSNSSVSVVDHPDD

Sequence (516 aa):
MERVMKFLFASVAAILVTACAADSNSTNQAPPVSPPPQSFEGTIEFNFSTESYRTVNGTDDSDYKSPHTIPNFSIQVIQESHRLIVAQPQYIHTDHGDWDVVVNHGYAENDVFEFPFALVERNQNCTHHGLIQIDNAAANAEIAQETCGYLQFNLQASGTANLVNQAIPERSEYLQSFAAQNKANLPTASISELPTTIQNALSRLDDKTVYGLLYDGIHFRSECSTRQGNAKYCEDTILPSYSLAKGLVAGLSTLRFQALYGESFANTNVSELISYCTPEKWQDVSVSHLASMTTGRYFSSEYMSDEEGMNTIEDFFLPASHADKAAFSCGYPIQESPGLTFVYHTSDTYLLSSALQQYYHNQTGNPESYYSEVLLEDIYRPLGLSSLTELFVSSLDEPHIPYAGFGHFYNTNDLVKLAQFIWLDQGEINGQQVIDATTAQAPAGSKVFENGFWFYTDETYEYCDKELTIPYLSGYGGNIIAALPNGMILYFIGDDFEFTFADIARRLLGETPCNS

pLDDT: mean 89.39, std 17.66, range [21.14, 98.88]

Secondary structure (DSSP, 8-state):
--S-------------------------PPP-PPPPSS--EEEEEEEEEEEEEEEEEES-GGGSSSTT-PPPEEEEEEEETTEEEEES---B--S-SSEEEEE--EEEETTEEEEEEEEEETTS--EEEEEEEEETTEEEEEEEEES-TTEEEEEEEEEEEEEEE-PPTTHHHHHHHHHHHHHHPPPEEEGGGS-HHHHHHHGGGTTSSEEEEEETTEEEE---EETTEE-TTGGG--EE-GGGHIIIIIIHHHHHHHHHHTHHHHT-BHHHH-TTS-HHHHTT-BHHHHH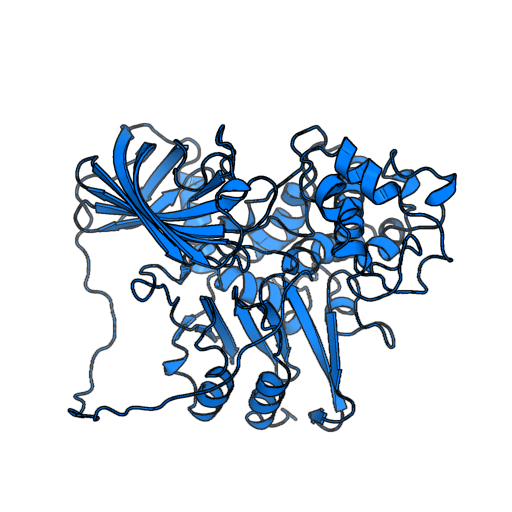TT--SB-S--STTTTTTSHHHIIIIIS---HHHHHHHHTTPPB-S-TTS-----HHHHHHHHHHHHHHHHHHH---S-HIIIIIIIIIITTTT--GGGG-B-B-SSSS--B-SSS-BEE-HHHHHHHHHHHHTSTTEETTEE-S--HHHHS-SSS-SEETTEEEEEEEEEEETTEEEEEEEEEETTTEEEEE-TTS-EEEEE-SS-----HHHHHHHHHHS----